Protein AF-0000000077002299 (afdb_homodimer)

pLDDT: mean 91.31, std 13.56, range [21.38, 98.81]

Structure (mmCIF, N/CA/C/O backbone):
data_AF-0000000077002299-model_v1
#
loop_
_entity.id
_entity.type
_entity.pdbx_description
1 polymer 'Thiamine-phosphate pyrophosphorylase ThiE'
#
loop_
_atom_site.group_PDB
_atom_site.id
_atom_site.type_symbol
_atom_site.label_atom_id
_atom_site.label_alt_id
_atom_site.label_comp_id
_atom_site.label_asym_id
_atom_site.label_entity_id
_atom_site.label_seq_id
_atom_site.pdbx_PDB_ins_code
_atom_site.Cartn_x
_atom_site.Cartn_y
_atom_site.Cartn_z
_atom_site.occupancy
_atom_site.B_iso_or_equiv
_atom_site.auth_seq_id
_atom_site.auth_comp_id
_atom_site.auth_asym_id
_atom_site.auth_atom_id
_atom_site.pdbx_PDB_model_num
ATOM 1 N N . MET A 1 1 ? -10.602 -29.344 22.516 1 21.38 1 MET A N 1
ATOM 2 C CA . MET A 1 1 ? -9.359 -29.719 21.844 1 21.38 1 MET A CA 1
ATOM 3 C C . MET A 1 1 ? -9.469 -29.469 20.344 1 21.38 1 MET A C 1
ATOM 5 O O . MET A 1 1 ? -10.125 -30.234 19.625 1 21.38 1 MET A O 1
ATOM 9 N N . VAL A 1 2 ? -9.711 -28.328 19.906 1 26.27 2 VAL A N 1
ATOM 10 C CA . VAL A 1 2 ? -10.039 -27.969 18.531 1 26.27 2 VAL A CA 1
ATOM 11 C C . VAL A 1 2 ? -8.984 -28.516 17.578 1 26.27 2 VAL A C 1
ATOM 13 O O . VAL A 1 2 ? -7.824 -28.094 17.625 1 26.27 2 VAL A O 1
ATOM 16 N N . HIS A 1 3 ? -9.031 -29.719 17.312 1 27.83 3 HIS A N 1
ATOM 17 C CA . HIS A 1 3 ? -8.109 -30.391 16.406 1 27.83 3 HIS A CA 1
ATOM 18 C C . HIS A 1 3 ? -8 -29.641 15.078 1 27.83 3 HIS A C 1
ATOM 20 O O . HIS A 1 3 ? -8.938 -29.656 14.266 1 27.83 3 HIS A O 1
ATOM 26 N N . GLN A 1 4 ? -7.578 -28.422 15.148 1 30.92 4 GLN A N 1
ATOM 27 C CA . GLN A 1 4 ? -7.203 -27.875 13.852 1 30.92 4 GLN A CA 1
ATOM 28 C C . GLN A 1 4 ? -6.461 -28.906 13.008 1 30.92 4 GLN A C 1
ATOM 30 O O . GLN A 1 4 ? -5.391 -29.391 13.398 1 30.92 4 GLN A O 1
ATOM 35 N N . LYS A 1 5 ? -7.109 -29.844 12.461 1 34.44 5 LYS A N 1
ATOM 36 C CA . LYS A 1 5 ? -6.598 -30.828 11.516 1 34.44 5 LYS A CA 1
ATOM 37 C C . LYS A 1 5 ? -5.434 -30.281 10.703 1 34.44 5 LYS A C 1
ATOM 39 O O . LYS A 1 5 ? -5.535 -29.188 10.141 1 34.44 5 LYS A O 1
ATOM 44 N N . ASN A 1 6 ? -4.246 -30.469 11.008 1 34.12 6 ASN A N 1
ATOM 45 C CA . ASN A 1 6 ? -3.004 -30.297 10.266 1 34.12 6 ASN A CA 1
ATOM 46 C C . ASN A 1 6 ? -3.201 -30.562 8.773 1 34.12 6 ASN A C 1
ATOM 48 O O . ASN A 1 6 ? -3.543 -31.672 8.375 1 34.12 6 ASN A O 1
ATOM 52 N N . LYS A 1 7 ? -3.916 -29.781 8.039 1 39.34 7 LYS A N 1
ATOM 53 C CA . LYS A 1 7 ? -3.926 -30.078 6.605 1 39.34 7 LYS A CA 1
ATOM 54 C C . LYS A 1 7 ? -2.596 -30.672 6.156 1 39.34 7 LYS A C 1
ATOM 56 O O . LYS A 1 7 ? -1.53 -30.141 6.477 1 39.34 7 LYS A O 1
ATOM 61 N N . PRO A 1 8 ? -2.521 -31.906 5.77 1 38.09 8 PRO A N 1
ATOM 62 C CA . PRO A 1 8 ? -1.254 -32.469 5.301 1 38.09 8 PRO A CA 1
ATOM 63 C C . PRO A 1 8 ? -0.431 -31.484 4.48 1 38.09 8 PRO A C 1
ATOM 65 O O . PRO A 1 8 ? -0.993 -30.672 3.746 1 38.09 8 PRO A O 1
ATOM 68 N N . ILE A 1 9 ? 0.716 -31.078 4.949 1 47.25 9 ILE A N 1
ATOM 69 C CA . ILE A 1 9 ? 1.652 -30.281 4.152 1 47.25 9 ILE A CA 1
ATOM 70 C C . ILE A 1 9 ? 1.675 -30.812 2.717 1 47.25 9 ILE A C 1
ATOM 72 O O . ILE A 1 9 ? 2.027 -31.969 2.475 1 47.25 9 ILE A O 1
ATOM 76 N N . GLU A 1 10 ? 0.698 -30.578 1.934 1 56.66 10 GLU A N 1
ATOM 77 C CA . GLU A 1 10 ? 0.755 -31 0.537 1 56.66 10 GLU A CA 1
ATOM 78 C C . GLU A 1 10 ? 2.176 -30.891 -0.011 1 56.66 10 GLU A C 1
ATOM 80 O O . GLU A 1 10 ? 2.795 -29.828 0.041 1 56.66 10 GLU A O 1
ATOM 85 N N . HIS A 1 11 ? 3.004 -31.969 0.065 1 70.94 11 HIS A N 1
ATOM 86 C CA . HIS A 1 11 ? 4.355 -32.125 -0.464 1 70.94 11 HIS A CA 1
ATOM 87 C C . HIS A 1 11 ? 4.352 -32.094 -1.989 1 70.94 11 HIS A C 1
ATOM 89 O O . HIS A 1 11 ? 3.609 -32.875 -2.619 1 70.94 11 HIS A O 1
ATOM 95 N N . TYR A 1 12 ? 4.82 -31.062 -2.549 1 82.25 12 TYR A N 1
ATOM 96 C CA . TYR A 1 12 ? 4.965 -30.953 -3.996 1 82.25 12 TYR A CA 1
ATOM 97 C C . TYR A 1 12 ? 6.23 -31.672 -4.469 1 82.25 12 TYR A C 1
ATOM 99 O O . TYR A 1 12 ? 7.305 -31.484 -3.896 1 82.25 12 TYR A O 1
ATOM 107 N N . SER A 1 13 ? 6.129 -32.562 -5.402 1 90.69 13 SER A N 1
ATOM 108 C CA . SER A 1 13 ? 7.273 -33.344 -5.895 1 90.69 13 SER A CA 1
ATOM 109 C C . SER A 1 13 ? 8.219 -32.438 -6.695 1 90.69 13 SER A C 1
ATOM 111 O O . SER A 1 13 ? 9.438 -32.656 -6.695 1 90.69 13 SER A O 1
ATOM 113 N N . PHE A 1 14 ? 7.652 -31.516 -7.398 1 95.81 14 PHE A N 1
ATOM 114 C CA . PHE A 1 14 ? 8.406 -30.531 -8.164 1 95.81 14 PHE A CA 1
ATOM 115 C C . PHE A 1 14 ? 7.711 -29.172 -8.133 1 95.81 14 PHE A C 1
ATOM 117 O O . PHE A 1 14 ? 6.543 -29.078 -7.738 1 95.81 14 PHE A O 1
ATOM 124 N N . PRO A 1 15 ? 8.414 -28.109 -8.43 1 97.69 15 PRO A N 1
ATOM 125 C CA . PRO A 1 15 ? 7.793 -26.781 -8.375 1 97.69 15 PRO A CA 1
ATOM 126 C C . PRO A 1 15 ? 6.586 -26.656 -9.297 1 97.69 15 PRO A C 1
ATOM 128 O O . PRO A 1 15 ? 6.598 -27.188 -10.406 1 97.69 15 PRO A O 1
ATOM 131 N N . GLN A 1 16 ? 5.516 -26.062 -8.766 1 98.12 16 GLN A N 1
ATOM 132 C CA . GLN A 1 16 ? 4.293 -25.828 -9.531 1 98.12 16 GLN A CA 1
ATOM 133 C C . GLN A 1 16 ? 4.273 -24.406 -10.109 1 98.12 16 GLN A C 1
ATOM 135 O O . GLN A 1 16 ? 4.941 -23.516 -9.594 1 98.12 16 GLN A O 1
ATOM 140 N N . LEU A 1 17 ? 3.496 -24.266 -11.156 1 98.56 17 LEU A N 1
ATOM 141 C CA . LEU A 1 17 ? 3.467 -22.969 -11.844 1 98.56 17 LEU A CA 1
ATOM 142 C C . LEU A 1 17 ? 2.26 -22.156 -11.406 1 98.56 17 LEU A C 1
ATOM 144 O O . LEU A 1 17 ? 1.169 -22.703 -11.211 1 98.56 17 LEU A O 1
ATOM 148 N N . VAL A 1 18 ? 2.482 -20.875 -11.234 1 98.75 18 VAL A N 1
ATOM 149 C CA . VAL A 1 18 ? 1.454 -19.875 -10.992 1 98.75 18 VAL A CA 1
ATOM 150 C C . VAL A 1 18 ? 1.426 -18.875 -12.148 1 98.75 18 VAL A C 1
ATOM 152 O O . VAL A 1 18 ? 2.473 -18.375 -12.57 1 98.75 18 VAL A O 1
ATOM 155 N N . LEU A 1 19 ? 0.243 -18.625 -12.633 1 98.69 19 LEU A N 1
ATOM 156 C CA . LEU A 1 19 ? 0.092 -17.594 -13.664 1 98.69 19 LEU A CA 1
ATOM 157 C C . LEU A 1 19 ? -0.399 -16.281 -13.062 1 98.69 19 LEU A C 1
ATOM 159 O O . LEU A 1 19 ? -1.407 -16.266 -12.352 1 98.69 19 LEU A O 1
ATOM 163 N N . THR A 1 20 ? 0.364 -15.219 -13.234 1 98.56 20 THR A N 1
ATOM 164 C CA . THR A 1 20 ? -0.135 -13.898 -12.891 1 98.56 20 THR A CA 1
ATOM 165 C C . THR A 1 20 ? -0.64 -13.172 -14.133 1 98.56 20 THR A C 1
ATOM 167 O O . THR A 1 20 ? -0.116 -13.367 -15.234 1 98.56 20 THR A O 1
ATOM 170 N N . LEU A 1 21 ? -1.747 -12.383 -13.922 1 98 21 LEU A N 1
ATOM 171 C CA . LEU A 1 21 ? -2.377 -11.781 -15.094 1 98 21 LEU A CA 1
ATOM 172 C C . LEU A 1 21 ? -2.955 -10.414 -14.75 1 98 21 LEU A C 1
ATOM 174 O O . LEU A 1 21 ? -3.869 -10.305 -13.93 1 98 21 LEU A O 1
ATOM 178 N N . ASP A 1 22 ? -2.412 -9.438 -15.406 1 97.19 22 ASP A N 1
ATOM 179 C CA . ASP A 1 22 ? -3.016 -8.109 -15.359 1 97.19 22 ASP A CA 1
ATOM 180 C C . ASP A 1 22 ? -4.293 -8.055 -16.203 1 97.19 22 ASP A C 1
ATOM 182 O O . ASP A 1 22 ? -4.254 -8.242 -17.406 1 97.19 22 ASP A O 1
ATOM 186 N N . VAL A 1 23 ? -5.375 -7.656 -15.594 1 96.75 23 VAL A N 1
ATOM 187 C CA . VAL A 1 23 ? -6.66 -7.68 -16.281 1 96.75 23 VAL A CA 1
ATOM 188 C C . VAL A 1 23 ? -6.715 -6.539 -17.297 1 96.75 23 VAL A C 1
ATOM 190 O O . VAL A 1 23 ? -7.613 -6.496 -18.156 1 96.75 23 VAL A O 1
ATOM 193 N N . ARG A 1 24 ? -5.75 -5.688 -17.266 1 95.06 24 ARG A N 1
ATOM 194 C CA . ARG A 1 24 ? -5.672 -4.586 -18.219 1 95.06 24 ARG A CA 1
ATOM 195 C C . ARG A 1 24 ? -5.023 -5.039 -19.531 1 95.06 24 ARG A C 1
ATOM 197 O O . ARG A 1 24 ? -5.098 -4.336 -20.531 1 95.06 24 ARG A O 1
ATOM 204 N N . ARG A 1 25 ? -4.414 -6.211 -19.562 1 94.75 25 ARG A N 1
ATOM 205 C CA . ARG A 1 25 ? -3.768 -6.734 -20.75 1 94.75 25 ARG A CA 1
ATOM 206 C C . ARG A 1 25 ? -4.801 -7.105 -21.812 1 94.75 25 ARG A C 1
ATOM 208 O O . ARG A 1 25 ? -5.824 -7.719 -21.5 1 94.75 25 ARG A O 1
ATOM 215 N N . ILE A 1 26 ? -4.57 -6.633 -22.984 1 92.81 26 ILE A N 1
ATOM 216 C CA . ILE A 1 26 ? -5.41 -7.086 -24.094 1 92.81 26 ILE A CA 1
ATOM 217 C C . ILE A 1 26 ? -4.996 -8.492 -24.5 1 92.81 26 ILE A C 1
ATOM 219 O O . ILE A 1 26 ? -3.893 -8.703 -25.016 1 92.81 26 ILE A O 1
ATOM 223 N N . ILE A 1 27 ? -5.863 -9.445 -24.281 1 92.44 27 ILE A N 1
ATOM 224 C CA . ILE A 1 27 ? -5.562 -10.844 -24.578 1 92.44 27 ILE A CA 1
ATOM 225 C C . ILE A 1 27 ? -6.68 -11.445 -25.438 1 92.44 27 ILE A C 1
ATOM 227 O O . ILE A 1 27 ? -7.859 -11.188 -25.188 1 92.44 27 ILE A O 1
ATOM 231 N N . ASP A 1 28 ? -6.285 -12.172 -26.422 1 92.69 28 ASP A N 1
ATOM 232 C CA . ASP A 1 28 ? -7.254 -12.984 -27.141 1 92.69 28 ASP A CA 1
ATOM 233 C C . ASP A 1 28 ? -7.906 -14.016 -26.234 1 92.69 28 ASP A C 1
ATOM 235 O O . ASP A 1 28 ? -7.227 -14.891 -25.688 1 92.69 28 ASP A O 1
ATOM 239 N N . PRO A 1 29 ? -9.242 -13.922 -26.125 1 91.94 29 PRO A N 1
ATOM 240 C CA . PRO A 1 29 ? -9.922 -14.844 -25.219 1 91.94 29 PRO A CA 1
ATOM 241 C C . PRO A 1 29 ? -9.695 -16.312 -25.594 1 91.94 29 PRO A C 1
ATOM 243 O O . PRO A 1 29 ? -9.641 -17.172 -24.703 1 91.94 29 PRO A O 1
ATOM 246 N N . VAL A 1 30 ? -9.586 -16.578 -26.797 1 94.31 30 VAL A N 1
ATOM 247 C CA . VAL A 1 30 ? -9.336 -17.938 -27.266 1 94.31 30 VAL A CA 1
ATOM 248 C C . VAL A 1 30 ? -7.961 -18.406 -26.781 1 94.31 30 VAL A C 1
ATOM 250 O O . VAL A 1 30 ? -7.809 -19.531 -26.312 1 94.31 30 VAL A O 1
ATOM 253 N N . PHE A 1 31 ? -7.035 -17.531 -26.875 1 96.25 31 PHE A N 1
ATOM 254 C CA . PHE A 1 31 ? -5.684 -17.828 -26.422 1 96.25 31 PHE A CA 1
ATOM 255 C C . PHE A 1 31 ? -5.672 -18.156 -24.922 1 96.25 31 PHE A C 1
ATOM 257 O O . PHE A 1 31 ? -5.098 -19.156 -24.516 1 96.25 31 PHE A O 1
ATOM 264 N N . LEU A 1 32 ? -6.281 -17.375 -24.141 1 96.06 32 LEU A N 1
ATOM 265 C CA . LEU A 1 32 ? -6.289 -17.578 -22.688 1 96.06 32 LEU A CA 1
ATOM 266 C C . LEU A 1 32 ? -6.98 -18.891 -22.344 1 96.06 32 LEU A C 1
ATOM 268 O O . LEU A 1 32 ? -6.504 -19.641 -21.484 1 96.06 32 LEU A O 1
ATOM 272 N N . ARG A 1 33 ? -8.086 -19.141 -23.016 1 96 33 ARG A N 1
ATOM 273 C CA . ARG A 1 33 ? -8.805 -20.391 -22.781 1 96 33 ARG A CA 1
ATOM 274 C C . ARG A 1 33 ? -7.914 -21.609 -23.078 1 96 33 ARG A C 1
ATOM 276 O O . ARG A 1 33 ? -7.863 -22.547 -22.297 1 96 33 ARG A O 1
ATOM 283 N N . GLN A 1 34 ? -7.262 -21.578 -24.188 1 97.38 34 GLN A N 1
ATOM 284 C CA . GLN A 1 34 ? -6.363 -22.656 -24.562 1 97.38 34 GLN A CA 1
ATOM 285 C C . GLN A 1 34 ? -5.234 -22.828 -23.547 1 97.38 34 GLN A C 1
ATOM 287 O O . GLN A 1 34 ? -4.859 -23.938 -23.188 1 97.38 34 GLN A O 1
ATOM 292 N N . LEU A 1 35 ? -4.742 -21.719 -23.125 1 98.12 35 LEU A N 1
ATOM 293 C CA . LEU A 1 35 ? -3.67 -21.719 -22.141 1 98.12 35 LEU A CA 1
ATOM 294 C C . LEU A 1 35 ? -4.121 -22.406 -20.844 1 98.12 35 LEU A C 1
ATOM 296 O O . LEU A 1 35 ? -3.418 -23.266 -20.312 1 98.12 35 LEU A O 1
ATOM 300 N N . LEU A 1 36 ? -5.293 -22.125 -20.391 1 98 36 LEU A N 1
ATOM 301 C CA . LEU A 1 36 ? -5.832 -22.672 -19.156 1 98 36 LEU A CA 1
ATOM 302 C C . LEU A 1 36 ? -6.172 -24.141 -19.312 1 98 36 LEU A C 1
ATOM 304 O O . LEU A 1 36 ? -6.055 -24.922 -18.359 1 98 36 LEU A O 1
ATOM 308 N N . GLN A 1 37 ? -6.5 -24.5 -20.5 1 97.75 37 GLN A N 1
ATOM 309 C CA . GLN A 1 37 ? -6.875 -25.891 -20.781 1 97.75 37 GLN A CA 1
ATOM 310 C C . GLN A 1 37 ? -5.664 -26.812 -20.719 1 97.75 37 GLN A C 1
ATOM 312 O O . GLN A 1 37 ? -5.812 -28.031 -20.641 1 97.75 37 GLN A O 1
ATOM 317 N N . THR A 1 38 ? -4.512 -26.234 -20.766 1 98 38 THR A N 1
ATOM 318 C CA . THR A 1 38 ? -3.318 -27.062 -20.609 1 98 38 THR A CA 1
ATOM 319 C C . THR A 1 38 ? -3.236 -27.625 -19.188 1 98 38 THR A C 1
ATOM 321 O O . THR A 1 38 ? -2.459 -28.547 -18.922 1 98 38 THR A O 1
ATOM 324 N N . LYS A 1 39 ? -3.932 -27.047 -18.25 1 97.75 39 LYS A N 1
ATOM 325 C CA . LYS A 1 39 ? -3.969 -27.438 -16.844 1 97.75 39 LYS A CA 1
ATOM 326 C C . LYS A 1 39 ? -2.572 -27.422 -16.234 1 97.75 39 LYS A C 1
ATOM 328 O O . LYS A 1 39 ? -2.209 -28.312 -15.469 1 97.75 39 LYS A O 1
ATOM 333 N N . SER A 1 40 ? -1.853 -26.359 -16.625 1 98.06 40 SER A N 1
ATOM 334 C CA . SER A 1 40 ? -0.445 -26.281 -16.25 1 98.06 40 SER A CA 1
ATOM 335 C C . SER A 1 40 ? -0.253 -25.469 -14.984 1 98.06 40 SER A C 1
ATOM 337 O O . SER A 1 40 ? 0.835 -25.453 -14.398 1 98.06 40 SER A O 1
ATOM 339 N N . PHE A 1 41 ? -1.289 -24.844 -14.477 1 98.5 41 PHE A N 1
ATOM 340 C CA . PHE A 1 41 ? -1.125 -23.875 -13.398 1 98.5 41 PHE A CA 1
ATOM 341 C C . PHE A 1 41 ? -1.87 -24.328 -12.148 1 98.5 41 PHE A C 1
ATOM 343 O O . PHE A 1 41 ? -3.045 -24.688 -12.219 1 98.5 41 PHE A O 1
ATOM 350 N N . ALA A 1 42 ? -1.183 -24.25 -11.039 1 98.06 42 ALA A N 1
ATOM 351 C CA . ALA A 1 42 ? -1.814 -24.516 -9.75 1 98.06 42 ALA A CA 1
ATOM 352 C C . ALA A 1 42 ? -2.766 -23.391 -9.359 1 98.06 42 ALA A C 1
ATOM 354 O O . ALA A 1 42 ? -3.771 -23.625 -8.688 1 98.06 42 ALA A O 1
ATOM 355 N N . CYS A 1 43 ? -2.396 -22.172 -9.852 1 98.06 43 CYS A N 1
ATOM 356 C CA . CYS A 1 43 ? -3.121 -20.969 -9.453 1 98.06 43 CYS A CA 1
ATOM 357 C C . CYS A 1 43 ? -2.955 -19.875 -10.492 1 98.06 43 CYS A C 1
ATOM 359 O O . CYS A 1 43 ? -1.952 -19.828 -11.203 1 98.06 43 CYS A O 1
ATOM 361 N N . VAL A 1 44 ? -4.059 -19.062 -10.555 1 98.81 44 VAL A N 1
ATOM 362 C CA . VAL A 1 44 ? -4.008 -17.828 -11.328 1 98.81 44 VAL A CA 1
ATOM 363 C C . VAL A 1 44 ? -4.277 -16.625 -10.414 1 98.81 44 VAL A C 1
ATOM 365 O O . VAL A 1 44 ? -5.293 -16.578 -9.719 1 98.81 44 VAL A O 1
ATOM 368 N N . ILE A 1 45 ? -3.348 -15.703 -10.367 1 98.81 45 ILE A N 1
ATOM 369 C CA . ILE A 1 45 ? -3.533 -14.461 -9.625 1 98.81 45 ILE A CA 1
ATOM 370 C C . ILE A 1 45 ? -3.912 -13.336 -10.578 1 98.81 45 ILE A C 1
ATOM 372 O O . ILE A 1 45 ? -3.109 -12.938 -11.43 1 98.81 45 ILE A O 1
ATOM 376 N N . LEU A 1 46 ? -5.168 -12.836 -10.422 1 98.56 46 LEU A N 1
ATOM 377 C CA . LEU A 1 46 ? -5.637 -11.703 -11.219 1 98.56 46 LEU A CA 1
ATOM 378 C C . LEU A 1 46 ? -5.414 -10.391 -10.477 1 98.56 46 LEU A C 1
ATOM 380 O O . LEU A 1 46 ? -5.684 -10.297 -9.273 1 98.56 46 LEU A O 1
ATOM 384 N N . TYR A 1 47 ? -4.891 -9.438 -11.234 1 97.38 47 TYR A N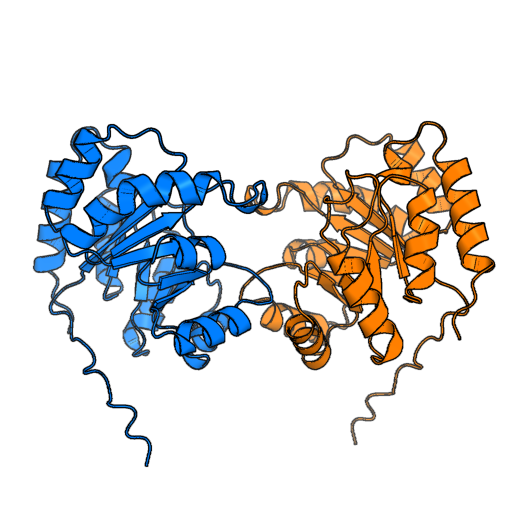 1
ATOM 385 C CA . TYR A 1 47 ? -4.672 -8.133 -10.609 1 97.38 47 TYR A CA 1
ATOM 386 C C . TYR A 1 47 ? -4.941 -7.008 -11.602 1 97.38 47 TYR A C 1
ATOM 388 O O . TYR A 1 47 ? -5.09 -7.25 -12.805 1 97.38 47 TYR A O 1
ATOM 396 N N . ASP A 1 48 ? -5.172 -5.824 -11.062 1 96.12 48 ASP A N 1
ATOM 397 C CA . ASP A 1 48 ? -5.332 -4.59 -11.828 1 96.12 48 ASP A CA 1
ATOM 398 C C . ASP A 1 48 ? -4.191 -3.619 -11.555 1 96.12 48 ASP A C 1
ATOM 400 O O . ASP A 1 48 ? -4.109 -3.039 -10.469 1 96.12 48 ASP A O 1
ATOM 404 N N . SER A 1 49 ? -3.334 -3.439 -12.531 1 90.31 49 SER A N 1
ATOM 405 C CA . SER A 1 49 ? -2.188 -2.551 -12.375 1 90.31 49 SER A CA 1
ATOM 406 C C . SER A 1 49 ? -2.631 -1.129 -12.055 1 90.31 49 SER A C 1
ATOM 408 O O . SER A 1 49 ? -1.825 -0.308 -11.609 1 90.31 49 SER A O 1
ATOM 410 N N . PHE A 1 50 ? -3.965 -0.838 -12.18 1 84 50 PHE A N 1
ATOM 411 C CA . PHE A 1 50 ? -4.508 0.484 -11.891 1 84 50 PHE A CA 1
ATOM 412 C C . PHE A 1 50 ? -5.438 0.436 -10.688 1 84 50 PHE A C 1
ATOM 414 O O . PHE A 1 50 ? -6.34 1.267 -10.555 1 84 50 PHE A O 1
ATOM 421 N N . VAL A 1 51 ? -5.172 -0.491 -9.875 1 80 51 VAL A N 1
ATOM 422 C CA . VAL A 1 51 ? -6.078 -0.771 -8.766 1 80 51 VAL A CA 1
ATOM 423 C C . VAL A 1 51 ? -6.188 0.459 -7.871 1 80 51 VAL A C 1
ATOM 425 O O . VAL A 1 51 ? -7.25 0.725 -7.301 1 80 51 VAL A O 1
ATOM 428 N N . ASN A 1 52 ? -5.145 1.222 -7.645 1 70.94 52 ASN A N 1
ATOM 429 C CA . ASN A 1 52 ? -5.148 2.371 -6.742 1 70.94 52 ASN A CA 1
ATOM 430 C C . ASN A 1 52 ? -5.887 3.557 -7.355 1 70.94 52 ASN A C 1
ATOM 432 O O . ASN A 1 52 ? -6.172 4.539 -6.664 1 70.94 52 ASN A O 1
ATOM 436 N N . GLN A 1 53 ? -6.207 3.488 -8.562 1 65.19 53 GLN A N 1
ATOM 437 C CA . GLN A 1 53 ? -6.836 4.605 -9.258 1 65.19 53 GLN A CA 1
ATOM 438 C C . GLN A 1 53 ? -8.312 4.324 -9.531 1 65.19 53 GLN A C 1
ATOM 440 O O . GLN A 1 53 ? -9.016 5.16 -10.102 1 65.19 53 GLN A O 1
ATOM 445 N N . GLY A 1 54 ? -8.758 3.094 -9.141 1 66.44 54 GLY A N 1
ATOM 446 C CA . GLY A 1 54 ? -10.117 2.744 -9.508 1 66.44 54 GLY A CA 1
ATOM 447 C C . GLY A 1 54 ? -10.938 2.217 -8.344 1 66.44 54 GLY A C 1
ATOM 448 O O . GLY A 1 54 ? -10.5 2.271 -7.195 1 66.44 54 GLY A O 1
ATOM 449 N N . ASP A 1 55 ? -12.203 1.905 -8.719 1 76.19 55 ASP A N 1
ATOM 450 C CA . ASP A 1 55 ? -13.141 1.432 -7.711 1 76.19 55 ASP A CA 1
ATOM 451 C C . ASP A 1 55 ? -13.25 -0.091 -7.734 1 76.19 55 ASP A C 1
ATOM 453 O O . ASP A 1 55 ? -14.156 -0.663 -7.121 1 76.19 55 ASP A O 1
ATOM 457 N N . GLY A 1 56 ? -12.391 -0.693 -8.523 1 89.25 56 GLY A N 1
ATOM 458 C CA . GLY A 1 56 ? -12.375 -2.146 -8.547 1 89.25 56 GLY A CA 1
ATOM 459 C C . GLY A 1 56 ? -13.32 -2.738 -9.578 1 89.25 56 GLY A C 1
ATOM 460 O O . GLY A 1 56 ? -13.305 -3.945 -9.82 1 89.25 56 GLY A O 1
ATOM 461 N N . ALA A 1 57 ? -14.125 -1.914 -10.211 1 91.81 57 ALA A N 1
ATOM 462 C CA . ALA A 1 57 ? -15.125 -2.404 -11.148 1 91.81 57 ALA A CA 1
ATOM 463 C C . ALA A 1 57 ? -14.469 -3.107 -12.336 1 91.81 57 ALA A C 1
ATOM 465 O O . ALA A 1 57 ? -14.938 -4.156 -12.781 1 91.81 57 ALA A O 1
ATOM 466 N N . PHE A 1 58 ? -13.469 -2.541 -12.82 1 94.75 58 PHE A N 1
ATOM 467 C CA . PHE A 1 58 ? -12.789 -3.139 -13.961 1 94.75 58 PHE A CA 1
ATOM 468 C C . PHE A 1 58 ? -12.242 -4.516 -13.609 1 94.75 58 PHE A C 1
ATOM 470 O O . PHE A 1 58 ? -12.406 -5.473 -14.367 1 94.75 58 PHE A O 1
ATOM 477 N N . LEU A 1 59 ? -11.617 -4.617 -12.477 1 96.44 59 LEU A N 1
ATOM 478 C CA . LEU A 1 59 ? -11.109 -5.895 -11.992 1 96.44 59 LEU A CA 1
ATOM 479 C C . LEU A 1 59 ? -12.242 -6.906 -11.844 1 96.44 59 LEU A C 1
ATOM 481 O O . LEU A 1 59 ? -12.125 -8.047 -12.297 1 96.44 59 LEU A O 1
ATOM 485 N N . GLN A 1 60 ? -13.289 -6.457 -11.25 1 96.75 60 GLN A N 1
ATOM 486 C CA . GLN A 1 60 ? -14.414 -7.352 -11.008 1 96.75 60 GLN A CA 1
ATOM 487 C C . GLN A 1 60 ? -14.984 -7.879 -12.328 1 96.75 60 GLN A C 1
ATOM 489 O O . GLN A 1 60 ? -15.18 -9.086 -12.484 1 96.75 60 GLN A O 1
ATOM 494 N N . ASN A 1 61 ? -15.242 -7.004 -13.258 1 95.81 61 ASN A N 1
ATOM 495 C CA . ASN A 1 61 ? -15.828 -7.391 -14.539 1 95.81 61 ASN A CA 1
ATOM 496 C C . ASN A 1 61 ? -14.914 -8.344 -15.305 1 95.81 61 ASN A C 1
ATOM 498 O O . ASN A 1 61 ? -15.367 -9.352 -15.844 1 95.81 61 ASN A O 1
ATOM 502 N N . SER A 1 62 ? -13.695 -8.055 -15.32 1 95.62 62 SER A N 1
ATOM 503 C CA . SER A 1 62 ? -12.727 -8.898 -16.016 1 95.62 62 SER A CA 1
ATOM 504 C C . SER A 1 62 ? -12.594 -10.266 -15.352 1 95.62 62 SER A C 1
ATOM 506 O O . SER A 1 62 ? -12.609 -11.297 -16.016 1 95.62 62 SER A O 1
ATOM 508 N N . ALA A 1 63 ? -12.484 -10.227 -14.047 1 96.5 63 ALA A N 1
ATOM 509 C CA . ALA A 1 63 ? -12.32 -11.461 -13.281 1 96.5 63 ALA A CA 1
ATOM 510 C C . ALA A 1 63 ? -13.523 -12.383 -13.469 1 96.5 63 ALA A C 1
ATOM 512 O O . ALA A 1 63 ? -13.375 -13.602 -13.523 1 96.5 63 ALA A O 1
ATOM 513 N N . GLN A 1 64 ? -14.641 -11.766 -13.555 1 95.62 64 GLN A N 1
ATOM 514 C CA . GLN A 1 64 ? -15.859 -12.547 -13.75 1 95.62 64 GLN A CA 1
ATOM 515 C C . GLN A 1 64 ? -15.805 -13.328 -15.055 1 95.62 64 GLN A C 1
ATOM 517 O O . GLN A 1 64 ? -16.25 -14.484 -15.117 1 95.62 64 GLN A O 1
ATOM 522 N N . ILE A 1 65 ? -15.258 -12.758 -16 1 93.81 65 ILE A N 1
ATOM 523 C CA . ILE A 1 65 ? -15.148 -13.375 -17.328 1 93.81 65 ILE A CA 1
ATOM 524 C C . ILE A 1 65 ? -14.227 -14.594 -17.25 1 93.81 65 ILE A C 1
ATOM 526 O O . ILE A 1 65 ? -14.492 -15.617 -17.875 1 93.81 65 ILE A O 1
ATOM 530 N N . TYR A 1 66 ? -13.219 -14.555 -16.406 1 95.12 66 TYR A N 1
ATOM 531 C CA . TYR A 1 66 ? -12.172 -15.57 -16.406 1 95.12 66 TYR A CA 1
ATOM 532 C C . TYR A 1 66 ? -12.445 -16.625 -15.352 1 95.12 66 TYR A C 1
ATOM 534 O O . TYR A 1 66 ? -11.852 -17.719 -15.383 1 95.12 66 TYR A O 1
ATOM 542 N N . ALA A 1 67 ? -13.289 -16.328 -14.438 1 96.56 67 ALA A N 1
ATOM 543 C CA . ALA A 1 67 ? -13.414 -17.109 -13.203 1 96.56 67 ALA A CA 1
ATOM 544 C C . ALA A 1 67 ? -13.75 -18.562 -13.5 1 96.56 67 ALA A C 1
ATOM 546 O O . ALA A 1 67 ? -13.039 -19.469 -13.07 1 96.56 67 ALA A O 1
ATOM 547 N N . ASP A 1 68 ? -14.758 -18.781 -14.297 1 95.44 68 ASP A N 1
ATOM 548 C CA . ASP A 1 68 ? -15.203 -20.141 -14.594 1 95.44 68 ASP A CA 1
ATOM 549 C C . ASP A 1 68 ? -14.117 -20.938 -15.328 1 95.44 68 ASP A C 1
ATOM 551 O O . ASP A 1 68 ? -13.859 -22.094 -15.008 1 95.44 68 ASP A O 1
ATOM 555 N N . ASP A 1 69 ? -13.508 -20.297 -16.266 1 96.38 69 ASP A N 1
ATOM 556 C CA . ASP A 1 69 ? -12.461 -20.953 -17.031 1 96.38 69 ASP A CA 1
ATOM 557 C C . ASP A 1 69 ? -11.289 -21.359 -16.141 1 96.38 69 ASP A C 1
ATOM 559 O O . ASP A 1 69 ? -10.734 -22.453 -16.281 1 96.38 69 ASP A O 1
ATOM 563 N N . ILE A 1 70 ? -10.945 -20.531 -15.227 1 97.75 70 ILE A N 1
ATOM 564 C CA . ILE A 1 70 ? -9.82 -20.781 -14.336 1 97.75 70 ILE A CA 1
ATOM 565 C C . ILE A 1 70 ? -10.141 -21.938 -13.406 1 97.75 70 ILE A C 1
ATOM 567 O O . ILE A 1 70 ? -9.406 -22.938 -13.359 1 97.75 70 ILE A O 1
ATOM 571 N N . GLN A 1 71 ? -11.25 -21.891 -12.789 1 97.25 71 GLN A N 1
ATOM 572 C CA . GLN A 1 71 ? -11.594 -22.859 -11.758 1 97.25 71 GLN A CA 1
ATOM 573 C C . GLN A 1 71 ? -11.992 -24.188 -12.367 1 97.25 71 GLN A C 1
ATOM 575 O O . GLN A 1 71 ? -11.688 -25.25 -11.812 1 97.25 71 GLN A O 1
ATOM 580 N N . GLN A 1 72 ? -12.57 -24.188 -13.508 1 96.69 72 GLN A N 1
ATOM 581 C CA . GLN A 1 72 ? -12.977 -25.422 -14.172 1 96.69 72 GLN A CA 1
ATOM 582 C C . GLN A 1 72 ? -11.766 -26.172 -14.703 1 96.69 72 GLN A C 1
ATOM 584 O O . GLN A 1 72 ? -11.836 -27.391 -14.922 1 96.69 72 GLN A O 1
ATOM 589 N N . ASN A 1 73 ? -10.742 -25.516 -14.914 1 97.44 73 ASN A N 1
ATOM 590 C CA . ASN A 1 73 ? -9.539 -26.172 -15.398 1 97.44 73 ASN A CA 1
ATOM 591 C C . ASN A 1 73 ? -8.586 -26.516 -14.258 1 97.44 73 ASN A C 1
ATOM 593 O O . ASN A 1 73 ? -7.41 -26.812 -14.492 1 97.44 73 ASN A O 1
ATOM 597 N N . GLY A 1 74 ? -9.016 -26.344 -13.055 1 97.12 74 GLY A N 1
ATOM 598 C CA . GLY A 1 74 ? -8.32 -26.891 -11.906 1 97.12 74 GLY A CA 1
ATOM 599 C C . GLY A 1 74 ? -7.398 -25.906 -11.227 1 97.12 74 GLY A C 1
ATOM 600 O O . GLY A 1 74 ? -6.723 -26.25 -10.258 1 97.12 74 GLY A O 1
ATOM 601 N N . ALA A 1 75 ? -7.348 -24.734 -11.633 1 98.31 75 ALA A N 1
ATOM 602 C CA . ALA A 1 75 ? -6.496 -23.734 -11.008 1 98.31 75 ALA A CA 1
ATOM 603 C C . ALA A 1 75 ? -7.258 -22.953 -9.945 1 98.31 75 ALA A C 1
ATOM 605 O O . ALA A 1 75 ? -8.438 -22.625 -10.125 1 98.31 75 ALA A O 1
ATOM 606 N N . ALA A 1 76 ? -6.598 -22.688 -8.812 1 98.5 76 ALA A N 1
ATOM 607 C CA . ALA A 1 76 ? -7.18 -21.766 -7.836 1 98.5 76 ALA A CA 1
ATOM 608 C C . ALA A 1 76 ? -7.242 -20.359 -8.391 1 98.5 76 ALA A C 1
ATOM 610 O O . ALA A 1 76 ? -6.301 -19.891 -9.039 1 98.5 76 ALA A O 1
ATOM 611 N N . LEU A 1 77 ? -8.359 -19.688 -8.133 1 98.69 77 LEU A N 1
ATOM 612 C CA . LEU A 1 77 ? -8.531 -18.297 -8.516 1 98.69 77 LEU A CA 1
ATOM 613 C C . LEU A 1 77 ? -8.203 -17.359 -7.344 1 98.69 77 LEU A C 1
ATOM 615 O O . LEU A 1 77 ? -8.891 -17.391 -6.316 1 98.69 77 LEU A O 1
ATOM 619 N N . ILE A 1 78 ? -7.191 -16.516 -7.484 1 98.75 78 ILE A N 1
ATOM 620 C CA . ILE A 1 78 ? -6.754 -15.562 -6.465 1 98.75 78 ILE A CA 1
ATOM 621 C C . ILE A 1 78 ? -6.914 -14.133 -6.98 1 98.75 78 ILE A C 1
ATOM 623 O O . ILE A 1 78 ? -6.512 -13.828 -8.102 1 98.75 78 ILE A O 1
ATOM 627 N N . ILE A 1 79 ? -7.523 -13.25 -6.141 1 98.19 79 ILE A N 1
ATOM 628 C CA . ILE A 1 79 ? -7.723 -11.852 -6.508 1 98.19 79 ILE A CA 1
ATOM 629 C C . ILE A 1 79 ? -6.781 -10.969 -5.691 1 98.19 79 ILE A C 1
ATOM 631 O O . ILE A 1 79 ? -6.707 -11.094 -4.469 1 98.19 79 ILE A O 1
ATOM 635 N N . ALA A 1 80 ? -6.125 -10.117 -6.402 1 97.31 80 ALA A N 1
ATOM 636 C CA . ALA A 1 80 ? -5.152 -9.266 -5.719 1 97.31 80 ALA A CA 1
ATOM 637 C C . ALA A 1 80 ? -5.812 -7.992 -5.199 1 97.31 80 ALA A C 1
ATOM 639 O O . ALA A 1 80 ? -6.594 -7.355 -5.91 1 97.31 80 ALA A O 1
ATOM 640 N N . GLU A 1 81 ? -5.648 -7.637 -3.918 1 93.88 81 GLU A N 1
ATOM 641 C CA . GLU A 1 81 ? -5.746 -6.32 -3.293 1 93.88 81 GLU A CA 1
ATOM 642 C C . GLU A 1 81 ? -7.199 -5.926 -3.057 1 93.88 81 GLU A C 1
ATOM 644 O O . GLU A 1 81 ? -7.48 -4.879 -2.471 1 93.88 81 GLU A O 1
ATOM 649 N N . ASP A 1 82 ? -8.203 -6.727 -3.496 1 93.62 82 ASP A N 1
ATOM 650 C CA . ASP A 1 82 ? -9.594 -6.316 -3.369 1 93.62 82 ASP A CA 1
ATOM 651 C C . ASP A 1 82 ? -10.453 -7.449 -2.812 1 93.62 82 ASP A C 1
ATOM 653 O O . ASP A 1 82 ? -10.93 -8.305 -3.566 1 93.62 82 ASP A O 1
ATOM 657 N N . SER A 1 83 ? -10.656 -7.34 -1.545 1 92.25 83 SER A N 1
ATOM 658 C CA . SER A 1 83 ? -11.383 -8.406 -0.867 1 92.25 83 SER A CA 1
ATOM 659 C C . SER A 1 83 ? -12.852 -8.43 -1.296 1 92.25 83 SER A C 1
ATOM 661 O O . SER A 1 83 ? -13.477 -9.484 -1.311 1 92.25 83 SER A O 1
ATOM 663 N N . ARG A 1 84 ? -13.438 -7.273 -1.609 1 91.19 84 ARG A N 1
ATOM 664 C CA . ARG A 1 84 ? -14.82 -7.23 -2.062 1 91.19 84 ARG A CA 1
ATOM 665 C C . ARG A 1 84 ? -14.992 -7.969 -3.385 1 91.19 84 ARG A C 1
ATOM 667 O O . ARG A 1 84 ? -15.922 -8.758 -3.547 1 91.19 84 ARG A O 1
ATOM 674 N N . VAL A 1 85 ? -14.109 -7.711 -4.281 1 96.06 85 VAL A N 1
ATOM 675 C CA . VAL A 1 85 ? -14.141 -8.398 -5.57 1 96.06 85 VAL A CA 1
ATOM 676 C C . VAL A 1 85 ? -13.969 -9.898 -5.363 1 96.06 85 VAL A C 1
ATOM 678 O O . VAL A 1 85 ? -14.695 -10.703 -5.953 1 96.06 85 VAL A O 1
ATOM 681 N N . ALA A 1 86 ? -13 -10.273 -4.5 1 96.25 86 ALA A N 1
ATOM 682 C CA . ALA A 1 86 ? -12.773 -11.688 -4.219 1 96.25 86 ALA A CA 1
ATOM 683 C C . ALA A 1 86 ? -14.055 -12.367 -3.738 1 96.25 86 ALA A C 1
ATOM 685 O O . ALA A 1 86 ? -14.375 -13.484 -4.156 1 96.25 86 ALA A O 1
ATOM 686 N N . GLY A 1 87 ? -14.742 -11.672 -2.898 1 94.56 87 GLY A N 1
ATOM 687 C CA . GLY A 1 87 ? -15.992 -12.203 -2.381 1 94.56 87 GLY A CA 1
ATOM 688 C C . GLY A 1 87 ? -17.078 -12.305 -3.436 1 94.56 87 GLY A C 1
ATOM 689 O O . GLY A 1 87 ? -17.719 -13.344 -3.57 1 94.56 87 GLY A O 1
ATOM 690 N N . ARG A 1 88 ? -17.25 -11.289 -4.199 1 95.12 88 ARG A N 1
ATOM 691 C CA . ARG A 1 88 ? -18.344 -11.188 -5.168 1 95.12 88 ARG A CA 1
ATOM 692 C C . ARG A 1 88 ? -18.203 -12.242 -6.262 1 95.12 88 ARG A C 1
ATOM 694 O O . ARG A 1 88 ? -19.203 -12.797 -6.727 1 95.12 88 ARG A O 1
ATOM 701 N N . ILE A 1 89 ? -17.016 -12.555 -6.602 1 95.81 89 ILE A N 1
ATOM 702 C CA . ILE A 1 89 ? -16.844 -13.469 -7.727 1 95.81 89 ILE A CA 1
ATOM 703 C C . ILE A 1 89 ? -16.547 -14.875 -7.211 1 95.81 89 ILE A C 1
ATOM 705 O O . ILE A 1 89 ? -16.203 -15.766 -7.988 1 95.81 89 ILE A O 1
ATOM 709 N N . LYS A 1 90 ? -16.5 -15.023 -5.922 1 95.94 90 LYS A N 1
ATOM 710 C CA . LYS A 1 90 ? -16.281 -16.312 -5.266 1 95.94 90 LYS A CA 1
ATOM 711 C C . LYS A 1 90 ? -14.906 -16.875 -5.582 1 95.94 90 LYS A C 1
ATOM 713 O O . LYS A 1 90 ? -14.781 -18.031 -5.98 1 95.94 90 LYS A O 1
ATOM 718 N N . ALA A 1 91 ? -13.969 -16.031 -5.465 1 98 91 ALA A N 1
ATOM 719 C CA . ALA A 1 91 ? -12.586 -16.453 -5.637 1 98 91 ALA A CA 1
ATOM 720 C C . ALA A 1 91 ? -12.164 -17.406 -4.527 1 98 91 ALA A C 1
ATOM 722 O O . ALA A 1 91 ? -12.805 -17.469 -3.473 1 98 91 ALA A O 1
ATOM 723 N N . ASP A 1 92 ? -11.086 -18.156 -4.789 1 98.06 92 ASP A N 1
ATOM 724 C CA . ASP A 1 92 ? -10.586 -19.109 -3.809 1 98.06 92 ASP A CA 1
ATOM 725 C C . ASP A 1 92 ? -9.719 -18.422 -2.76 1 98.06 92 ASP A C 1
ATOM 727 O O . ASP A 1 92 ? -9.438 -18.984 -1.703 1 98.06 92 ASP A O 1
ATOM 731 N N . GLY A 1 93 ? -9.312 -17.141 -3.084 1 97.94 93 GLY A N 1
ATOM 732 C CA . GLY A 1 93 ? -8.5 -16.438 -2.111 1 97.94 93 GLY A CA 1
ATOM 733 C C . GLY A 1 93 ? -8.102 -15.039 -2.566 1 97.94 93 GLY A C 1
ATOM 734 O O . GLY A 1 93 ? -8.664 -14.508 -3.525 1 97.94 93 GLY A O 1
ATOM 735 N N . MET A 1 94 ? -7.055 -14.508 -1.752 1 97.38 94 MET A N 1
ATOM 736 C CA . MET A 1 94 ? -6.594 -13.148 -1.999 1 97.38 94 MET A CA 1
ATOM 737 C C . MET A 1 94 ? -5.074 -13.07 -1.951 1 97.38 94 MET A C 1
ATOM 739 O O . MET A 1 94 ? -4.426 -13.891 -1.303 1 97.38 94 MET A O 1
ATOM 743 N N . HIS A 1 95 ? -4.578 -12.125 -2.676 1 98 95 HIS A N 1
ATOM 744 C CA . HIS A 1 95 ? -3.172 -11.742 -2.652 1 98 95 HIS A CA 1
ATOM 745 C C . HIS A 1 95 ? -3.006 -10.281 -2.234 1 98 95 HIS A C 1
ATOM 747 O O . HIS A 1 95 ? -3.605 -9.391 -2.834 1 98 95 HIS A O 1
ATOM 753 N N . LEU A 1 96 ? -2.195 -10.109 -1.226 1 96.19 96 LEU A N 1
ATOM 754 C CA . LEU A 1 96 ? -2.012 -8.758 -0.714 1 96.19 96 LEU A CA 1
ATOM 755 C C . LEU A 1 96 ? -0.559 -8.312 -0.853 1 96.19 96 LEU A C 1
ATOM 757 O O . LEU A 1 96 ? 0.359 -9.086 -0.562 1 96.19 96 LEU A O 1
ATOM 761 N N . GLU A 1 97 ? -0.336 -7.121 -1.296 1 94.44 97 GLU A N 1
ATOM 762 C CA . GLU A 1 97 ? 1.01 -6.566 -1.413 1 94.44 97 GLU A CA 1
ATOM 763 C C . GLU A 1 97 ? 1.148 -5.277 -0.607 1 94.44 97 GLU A C 1
ATOM 765 O O . GLU A 1 97 ? 2.244 -4.727 -0.494 1 94.44 97 GLU A O 1
ATOM 770 N N . SER A 1 98 ? 0.043 -4.781 -0.159 1 87.81 98 SER A N 1
ATOM 771 C CA . SER A 1 98 ? 0.054 -3.5 0.539 1 87.81 98 SER A CA 1
ATOM 772 C C . SER A 1 98 ? -1.165 -3.352 1.443 1 87.81 98 SER A C 1
ATOM 774 O O . SER A 1 98 ? -1.976 -4.273 1.557 1 87.81 98 SER A O 1
ATOM 776 N N . GLY A 1 99 ? -1.2 -2.199 2.152 1 85.81 99 GLY A N 1
ATOM 777 C CA . GLY A 1 99 ? -2.33 -1.863 3.002 1 85.81 99 GLY A CA 1
ATOM 778 C C . GLY A 1 99 ? -2.027 -2.006 4.48 1 85.81 99 GLY A C 1
ATOM 779 O O . GLY A 1 99 ? -1.478 -3.021 4.914 1 85.81 99 GLY A O 1
ATOM 780 N N . LEU A 1 100 ? -2.416 -1.054 5.176 1 86.75 100 LEU A N 1
ATOM 781 C CA . LEU A 1 100 ? -2.205 -1.07 6.617 1 86.75 100 LEU A CA 1
ATOM 782 C C . LEU A 1 100 ? -3.178 -2.027 7.297 1 86.75 100 LEU A C 1
ATOM 784 O O . LEU A 1 100 ? -2.949 -2.447 8.438 1 86.75 100 LEU A O 1
ATOM 788 N N . ASP A 1 101 ? -4.164 -2.432 6.637 1 86.25 101 ASP A N 1
ATOM 789 C CA . ASP A 1 101 ? -5.188 -3.307 7.199 1 86.25 101 ASP A CA 1
ATOM 790 C C . ASP A 1 101 ? -5.016 -4.742 6.711 1 86.25 101 ASP A C 1
ATOM 792 O O . ASP A 1 101 ? -5.938 -5.555 6.812 1 86.25 101 ASP A O 1
ATOM 796 N N . ALA A 1 102 ? -3.895 -5.027 6.227 1 87.38 102 ALA A N 1
ATOM 797 C CA . ALA A 1 102 ? -3.652 -6.336 5.625 1 87.38 102 ALA A CA 1
ATOM 798 C C . ALA A 1 102 ? -3.912 -7.457 6.625 1 87.38 102 ALA A C 1
ATOM 800 O O . ALA A 1 102 ? -4.457 -8.508 6.266 1 87.38 102 ALA A O 1
ATOM 801 N N . PHE A 1 103 ? -3.682 -7.277 7.855 1 84.75 103 PHE A N 1
ATOM 802 C CA . PHE A 1 103 ? -3.836 -8.328 8.859 1 84.75 103 PHE A CA 1
ATOM 803 C C . PHE A 1 103 ? -5.297 -8.492 9.25 1 84.75 103 PHE A C 1
ATOM 805 O O . PHE A 1 103 ? -5.734 -9.594 9.602 1 84.75 103 PHE A O 1
ATOM 812 N N . ASP A 1 104 ? -6.043 -7.422 9.172 1 86.81 104 ASP A N 1
ATOM 813 C CA . ASP A 1 104 ? -7.488 -7.531 9.352 1 86.81 104 ASP A CA 1
ATOM 814 C C . ASP A 1 104 ? -8.125 -8.32 8.203 1 86.81 104 ASP A C 1
ATOM 816 O O . ASP A 1 104 ? -9.008 -9.148 8.422 1 86.81 104 ASP A O 1
ATOM 820 N N . VAL A 1 105 ? -7.652 -8.039 7.102 1 88.25 105 VAL A N 1
ATOM 821 C CA . VAL A 1 105 ? -8.141 -8.75 5.926 1 88.25 105 VAL A CA 1
ATOM 822 C C . VAL A 1 105 ? -7.832 -10.242 6.059 1 88.25 105 VAL A C 1
ATOM 824 O O . VAL A 1 105 ? -8.695 -11.086 5.816 1 88.25 105 VAL A O 1
ATOM 827 N N . LEU A 1 106 ? -6.656 -10.508 6.473 1 91 106 LEU A N 1
ATOM 828 C CA . LEU A 1 106 ? -6.23 -11.891 6.668 1 91 106 LEU A CA 1
ATOM 829 C C . LEU A 1 106 ? -7.16 -12.609 7.641 1 91 106 LEU A C 1
ATOM 831 O O . LEU A 1 106 ? -7.637 -13.711 7.352 1 91 106 LEU A O 1
ATOM 835 N N . GLU A 1 107 ? -7.441 -11.992 8.688 1 90.06 107 GLU A N 1
ATOM 836 C CA . GLU A 1 107 ? -8.297 -12.609 9.695 1 90.06 107 GLU A CA 1
ATOM 837 C C . GLU A 1 107 ? -9.688 -12.898 9.148 1 90.06 107 GLU A C 1
ATOM 839 O O . GLU A 1 107 ? -10.234 -13.984 9.367 1 90.06 107 GLU A O 1
ATOM 844 N N . ASN A 1 108 ? -10.18 -11.992 8.445 1 91 108 ASN A N 1
ATOM 845 C CA . ASN A 1 108 ? -11.508 -12.156 7.871 1 91 108 ASN A CA 1
ATOM 846 C C . ASN A 1 108 ? -11.531 -13.266 6.82 1 91 108 ASN A C 1
ATOM 848 O O . ASN A 1 108 ? -12.477 -14.062 6.777 1 91 108 ASN A O 1
ATOM 852 N N . GLN A 1 109 ? -10.547 -13.328 6.043 1 91.5 109 GLN A N 1
ATOM 853 C CA . GLN A 1 109 ? -10.469 -14.359 5.012 1 91.5 109 GLN A CA 1
ATOM 854 C C . GLN A 1 109 ? -10.312 -15.742 5.633 1 91.5 109 GLN A C 1
ATOM 856 O O . GLN A 1 109 ? -10.891 -16.719 5.145 1 91.5 109 GLN A O 1
ATOM 861 N N . LYS A 1 110 ? -9.586 -15.828 6.621 1 90.44 110 LYS A N 1
ATOM 862 C CA . LYS A 1 110 ? -9.375 -17.109 7.293 1 90.44 110 LYS A CA 1
ATOM 863 C C . LYS A 1 110 ? -10.68 -17.625 7.887 1 90.44 110 LYS A C 1
ATOM 865 O O . LYS A 1 110 ? -10.961 -18.828 7.824 1 90.44 110 LYS A O 1
ATOM 870 N N . LYS A 1 111 ? -11.398 -16.719 8.406 1 91.62 111 LYS A N 1
ATOM 871 C CA . LYS A 1 111 ? -12.711 -17.094 8.922 1 91.62 111 LYS A CA 1
ATOM 872 C C . LYS A 1 111 ? -13.562 -17.75 7.836 1 91.62 111 LYS A C 1
ATOM 874 O O . LYS A 1 111 ? -14.375 -18.625 8.117 1 91.62 111 LYS A O 1
ATOM 879 N N . ASN A 1 112 ? -13.367 -17.422 6.641 1 91.94 112 ASN A N 1
ATOM 880 C CA . ASN A 1 112 ? -14.156 -17.906 5.516 1 91.94 112 ASN A CA 1
ATOM 881 C C . ASN A 1 112 ? -13.43 -19.016 4.766 1 91.94 112 ASN A C 1
ATOM 883 O O . ASN A 1 112 ? -13.797 -19.359 3.637 1 91.94 112 ASN A O 1
ATOM 887 N N . LYS A 1 113 ? -12.305 -19.469 5.227 1 92.44 113 LYS A N 1
ATOM 888 C CA . LYS A 1 113 ? -11.531 -20.594 4.699 1 92.44 113 LYS A CA 1
ATOM 889 C C . LYS A 1 113 ? -10.992 -20.281 3.307 1 92.44 113 LYS A C 1
ATOM 891 O O . LYS A 1 113 ? -11.023 -21.125 2.414 1 92.44 113 LYS A O 1
ATOM 896 N N . LYS A 1 114 ? -10.57 -19.047 3.117 1 96.69 114 LYS A N 1
ATOM 897 C CA . LYS A 1 114 ? -9.984 -18.594 1.86 1 96.69 114 LYS A CA 1
ATOM 898 C C . LYS A 1 114 ? -8.461 -18.562 1.945 1 96.69 114 LYS A C 1
ATOM 900 O O . LYS A 1 114 ? -7.898 -18.344 3.021 1 96.69 114 LYS A O 1
ATOM 905 N N . ILE A 1 115 ? -7.844 -18.797 0.82 1 97.56 115 ILE A N 1
ATOM 906 C CA . ILE A 1 115 ? -6.391 -18.688 0.717 1 97.56 115 ILE A CA 1
ATOM 907 C C . ILE A 1 115 ? -5.973 -17.219 0.816 1 97.56 115 ILE A C 1
ATOM 909 O O . ILE A 1 115 ? -6.574 -16.344 0.18 1 97.56 115 ILE A O 1
ATOM 913 N N . VAL A 1 116 ? -4.941 -16.906 1.616 1 97.69 116 VAL A N 1
ATOM 914 C CA . VAL A 1 116 ? -4.395 -15.562 1.665 1 97.69 116 VAL A CA 1
ATOM 915 C C . VAL A 1 116 ? -2.873 -15.617 1.534 1 97.69 116 VAL A C 1
ATOM 917 O O . VAL A 1 116 ? -2.205 -16.344 2.275 1 97.69 116 VAL A O 1
ATOM 920 N N . GLY A 1 117 ? -2.336 -14.938 0.61 1 98.06 117 GLY A N 1
ATOM 921 C CA . GLY A 1 117 ? -0.898 -14.812 0.434 1 98.06 117 GLY A CA 1
ATOM 922 C C . GLY A 1 117 ? -0.433 -13.367 0.353 1 98.06 117 GLY A C 1
ATOM 923 O O . GLY A 1 117 ? -1.246 -12.461 0.184 1 98.06 117 GLY A O 1
ATOM 924 N N . PHE A 1 118 ? 0.845 -13.156 0.491 1 97.69 118 PHE A N 1
ATOM 925 C CA . PHE A 1 118 ? 1.411 -11.812 0.576 1 97.69 118 PHE A CA 1
ATOM 926 C C . PHE A 1 118 ? 2.605 -11.672 -0.361 1 97.69 118 PHE A C 1
ATOM 928 O O . PHE A 1 118 ? 3.43 -12.578 -0.467 1 97.69 118 PHE A O 1
ATOM 935 N N . GLY A 1 119 ? 2.68 -10.555 -1.013 1 97 119 GLY A N 1
ATOM 936 C CA . GLY A 1 119 ? 3.781 -10.266 -1.917 1 97 119 GLY A CA 1
ATOM 937 C C . GLY A 1 119 ? 4.41 -8.906 -1.669 1 97 119 GLY A C 1
ATOM 938 O O . GLY A 1 119 ? 4.082 -8.234 -0.691 1 97 119 GLY A O 1
ATOM 939 N N . ASN A 1 120 ? 5.48 -8.68 -2.477 1 93.44 120 ASN A N 1
ATOM 940 C CA . ASN A 1 120 ? 6.227 -7.43 -2.389 1 93.44 120 ASN A CA 1
ATOM 941 C C . ASN A 1 120 ? 6.863 -7.254 -1.013 1 93.44 120 ASN A C 1
ATOM 943 O O . ASN A 1 120 ? 6.812 -6.164 -0.437 1 93.44 120 ASN A O 1
ATOM 947 N N . LEU A 1 121 ? 7.309 -8.336 -0.526 1 92.88 121 LEU A N 1
ATOM 948 C CA . LEU A 1 121 ? 8.008 -8.352 0.754 1 92.88 121 LEU A CA 1
ATOM 949 C C . LEU A 1 121 ? 9.469 -7.953 0.581 1 92.88 121 LEU A C 1
ATOM 951 O O . LEU A 1 121 ? 10.188 -8.539 -0.236 1 92.88 121 LEU A O 1
ATOM 955 N N . ARG A 1 122 ? 9.898 -7.078 1.415 1 87.38 122 ARG A N 1
ATOM 956 C CA . ARG A 1 122 ? 11.203 -6.484 1.142 1 87.38 122 ARG A CA 1
ATOM 957 C C . ARG A 1 122 ? 12.242 -6.973 2.139 1 87.38 122 ARG A C 1
ATOM 959 O O . ARG A 1 122 ? 13.445 -6.812 1.919 1 87.38 122 ARG A O 1
ATOM 966 N N . THR A 1 123 ? 11.797 -7.559 3.211 1 89.94 123 THR A N 1
ATOM 967 C CA . THR A 1 123 ? 12.727 -8.008 4.242 1 89.94 123 THR A CA 1
ATOM 968 C C . THR A 1 123 ? 12.32 -9.375 4.781 1 89.94 123 THR A C 1
ATOM 970 O O . THR A 1 123 ? 11.164 -9.781 4.648 1 89.94 123 THR A O 1
ATOM 973 N N . ARG A 1 124 ? 13.336 -10.008 5.34 1 95.5 124 ARG A N 1
ATOM 974 C CA . ARG A 1 124 ? 13.07 -11.273 6.016 1 95.5 124 ARG A CA 1
ATOM 975 C C . ARG A 1 124 ? 12.055 -11.086 7.141 1 95.5 124 ARG A C 1
ATOM 977 O O . ARG A 1 124 ? 11.156 -11.914 7.316 1 95.5 124 ARG A O 1
ATOM 984 N N . HIS A 1 125 ? 12.18 -10.039 7.797 1 92.31 125 HIS A N 1
ATOM 985 C CA . HIS A 1 125 ? 11.312 -9.773 8.93 1 92.31 125 HIS A CA 1
ATOM 986 C C . HIS A 1 125 ? 9.859 -9.633 8.492 1 92.31 125 HIS A C 1
ATOM 988 O O . HIS A 1 125 ? 8.961 -10.203 9.117 1 92.31 125 HIS A O 1
ATOM 994 N N . CYS A 1 126 ? 9.672 -8.953 7.484 1 91.06 126 CYS A N 1
ATOM 995 C CA . CYS A 1 126 ? 8.32 -8.781 6.961 1 91.06 126 CYS A CA 1
ATOM 996 C C . CYS A 1 126 ? 7.723 -10.125 6.543 1 91.06 126 CYS A C 1
ATOM 998 O O . CYS A 1 126 ? 6.57 -10.422 6.863 1 91.06 126 CYS A O 1
ATOM 1000 N N . ALA A 1 127 ? 8.531 -10.836 5.863 1 96.19 127 ALA A N 1
ATOM 1001 C CA . ALA A 1 127 ? 8.086 -12.156 5.426 1 96.19 127 ALA A CA 1
ATOM 1002 C C . ALA A 1 127 ? 7.695 -13.023 6.617 1 96.19 127 ALA A C 1
ATOM 1004 O O . ALA A 1 127 ? 6.637 -13.656 6.613 1 96.19 127 ALA A O 1
ATOM 1005 N N . MET A 1 128 ? 8.461 -13.008 7.609 1 95.88 128 MET A N 1
ATOM 1006 C CA . MET A 1 128 ? 8.195 -13.805 8.805 1 95.88 128 MET A CA 1
ATOM 1007 C C . MET A 1 128 ? 6.926 -13.32 9.508 1 95.88 128 MET A C 1
ATOM 1009 O O . MET A 1 128 ? 6.141 -14.133 9.992 1 95.88 128 MET A O 1
ATOM 1013 N N . SER A 1 129 ? 6.711 -12.094 9.492 1 91.75 129 SER A N 1
ATOM 1014 C CA . SER A 1 129 ? 5.559 -11.516 10.18 1 91.75 129 SER A CA 1
ATOM 1015 C C . SER A 1 129 ? 4.254 -11.969 9.531 1 91.75 129 SER A C 1
ATOM 1017 O O . SER A 1 129 ? 3.303 -12.328 10.234 1 91.75 129 SER A O 1
ATOM 1019 N N . VAL A 1 130 ? 4.191 -11.961 8.242 1 94.31 130 VAL A N 1
ATOM 1020 C CA . VAL A 1 130 ? 2.955 -12.344 7.566 1 94.31 130 VAL A CA 1
ATOM 1021 C C . VAL A 1 130 ? 2.711 -13.844 7.734 1 94.31 130 VAL A C 1
ATOM 1023 O O . VAL A 1 130 ? 1.568 -14.281 7.883 1 94.31 130 VAL A O 1
ATOM 1026 N N . ALA A 1 131 ? 3.783 -14.625 7.699 1 95.19 131 ALA A N 1
ATOM 1027 C CA . ALA A 1 131 ? 3.65 -16.062 7.934 1 95.19 131 ALA A CA 1
ATOM 1028 C C . ALA A 1 131 ? 3.146 -16.344 9.344 1 95.19 131 ALA A C 1
ATOM 1030 O O . ALA A 1 131 ? 2.258 -17.172 9.539 1 95.19 131 ALA A O 1
ATOM 1031 N N . GLU A 1 132 ? 3.684 -15.672 10.266 1 93.69 132 GLU A N 1
ATOM 1032 C CA . GLU A 1 132 ? 3.279 -15.828 11.656 1 93.69 132 GLU A CA 1
ATOM 1033 C C . GLU A 1 132 ? 1.82 -15.43 11.859 1 93.69 132 GLU A C 1
ATOM 1035 O O . GLU A 1 132 ? 1.117 -16.031 12.68 1 93.69 132 GLU A O 1
ATOM 1040 N N . ALA A 1 133 ? 1.383 -14.484 11.109 1 91.56 133 ALA A N 1
ATOM 1041 C CA . ALA A 1 133 ? -0.001 -14.023 11.195 1 91.56 133 ALA A CA 1
ATOM 1042 C C . ALA A 1 133 ? -0.953 -15.031 10.555 1 91.56 133 ALA A C 1
ATOM 1044 O O . ALA A 1 133 ? -2.174 -14.891 10.656 1 91.56 133 ALA A O 1
ATOM 1045 N N . GLY A 1 134 ? -0.381 -16.016 9.797 1 95.44 134 GLY A N 1
ATOM 1046 C CA . GLY A 1 134 ? -1.208 -17.078 9.266 1 95.44 134 GLY A CA 1
ATOM 1047 C C . GLY A 1 134 ? -1.357 -17.031 7.754 1 95.44 134 GLY A C 1
ATOM 1048 O O . GLY A 1 134 ? -2.277 -17.625 7.191 1 95.44 134 GLY A O 1
ATOM 1049 N N . GLY A 1 135 ? -0.584 -16.266 7.078 1 96.56 135 GLY A N 1
ATOM 1050 C CA . GLY A 1 135 ? -0.589 -16.297 5.625 1 96.56 135 GLY A CA 1
ATOM 1051 C C . GLY A 1 135 ? -0.336 -17.672 5.055 1 96.56 135 GLY A C 1
ATOM 1052 O O . GLY A 1 135 ? 0.473 -18.438 5.59 1 96.56 135 GLY A O 1
ATOM 1053 N N . ASP A 1 136 ? -0.975 -17.984 3.947 1 97.69 136 ASP A N 1
ATOM 1054 C CA . ASP A 1 136 ? -0.896 -19.312 3.365 1 97.69 136 ASP A CA 1
ATOM 1055 C C . ASP A 1 136 ? 0.321 -19.453 2.453 1 97.69 136 ASP A C 1
ATOM 1057 O O . ASP A 1 136 ? 0.805 -20.562 2.209 1 97.69 136 ASP A O 1
ATOM 1061 N N . TYR A 1 137 ? 0.841 -18.312 1.96 1 98.19 137 TYR A N 1
ATOM 1062 C CA . TYR A 1 137 ? 2.066 -18.312 1.17 1 98.19 137 TYR A CA 1
ATOM 1063 C C . TYR A 1 137 ? 2.705 -16.938 1.155 1 98.19 137 TYR A C 1
ATOM 1065 O O . TYR A 1 137 ? 2.045 -15.938 1.458 1 98.19 137 TYR A O 1
ATOM 1073 N N . VAL A 1 138 ? 3.98 -16.922 0.819 1 98.19 138 VAL A N 1
ATOM 1074 C CA . VAL A 1 138 ? 4.676 -15.664 0.547 1 98.19 138 VAL A CA 1
ATOM 1075 C C . VAL A 1 138 ? 5.09 -15.617 -0.921 1 98.19 138 VAL A C 1
ATOM 1077 O O . VAL A 1 138 ? 5.379 -16.641 -1.529 1 98.19 138 VAL A O 1
ATOM 1080 N N . PHE A 1 139 ? 5.039 -14.438 -1.441 1 98.31 139 PHE A N 1
ATOM 1081 C CA . PHE A 1 139 ? 5.375 -14.172 -2.834 1 98.31 139 PHE A CA 1
ATOM 1082 C C . PHE A 1 139 ? 6.559 -13.211 -2.934 1 98.31 139 PHE A C 1
ATOM 1084 O O . PHE A 1 139 ? 6.434 -12.031 -2.605 1 98.31 139 PHE A O 1
ATOM 1091 N N . PHE A 1 140 ? 7.707 -13.703 -3.35 1 97.62 140 PHE A N 1
ATOM 1092 C CA . PHE A 1 140 ? 8.898 -12.875 -3.539 1 97.62 140 PHE A CA 1
ATOM 1093 C C . PHE A 1 140 ? 8.93 -12.297 -4.945 1 97.62 140 PHE A C 1
ATOM 1095 O O . PHE A 1 140 ? 9.5 -12.898 -5.859 1 97.62 140 PHE A O 1
ATOM 1102 N N . GLY A 1 141 ? 8.461 -11.18 -5.062 1 95.69 141 GLY A N 1
ATOM 1103 C CA . GLY A 1 141 ? 8.188 -10.43 -6.277 1 95.69 141 GLY A CA 1
ATOM 1104 C C . GLY A 1 141 ? 7.078 -9.414 -6.113 1 95.69 141 GLY A C 1
ATOM 1105 O O . GLY A 1 141 ? 6.5 -9.281 -5.031 1 95.69 141 GLY A O 1
ATOM 1106 N N . LYS A 1 142 ? 6.859 -8.688 -7.121 1 93.94 142 LYS A N 1
ATOM 1107 C CA . LYS A 1 142 ? 5.762 -7.73 -7.219 1 93.94 142 LYS A CA 1
ATOM 1108 C C . LYS A 1 142 ? 4.953 -7.949 -8.492 1 93.94 142 LYS A C 1
ATOM 1110 O O . LYS A 1 142 ? 5.523 -8.078 -9.578 1 93.94 142 LYS A O 1
ATOM 1115 N N . LEU A 1 143 ? 3.646 -7.996 -8.359 1 95.62 143 LEU A N 1
ATOM 1116 C CA . LEU A 1 143 ? 2.793 -8.18 -9.523 1 95.62 143 LEU A CA 1
ATOM 1117 C C . LEU A 1 143 ? 3.043 -7.082 -10.555 1 95.62 143 LEU A C 1
ATOM 1119 O O . LEU A 1 143 ? 3.051 -5.895 -10.219 1 95.62 143 LEU A O 1
ATOM 1123 N N . GLY A 1 144 ? 3.314 -7.504 -11.781 1 92.94 144 GLY A N 1
ATOM 1124 C CA . GLY A 1 144 ? 3.51 -6.57 -12.883 1 92.94 144 GLY A CA 1
ATOM 1125 C C . GLY A 1 144 ? 4.949 -6.109 -13.023 1 92.94 144 GLY A C 1
ATOM 1126 O O . GLY A 1 144 ? 5.27 -5.316 -13.906 1 92.94 144 GLY A O 1
ATOM 1127 N N . ALA A 1 145 ? 5.84 -6.543 -12.164 1 88.69 145 ALA A N 1
ATOM 1128 C CA . ALA A 1 145 ? 7.211 -6.031 -12.164 1 88.69 145 ALA A CA 1
ATOM 1129 C C . ALA A 1 145 ? 8.156 -7.004 -12.859 1 88.69 145 ALA A C 1
ATOM 1131 O O . ALA A 1 145 ? 9.375 -6.918 -12.695 1 88.69 145 ALA A O 1
ATOM 1132 N N . ASP A 1 146 ? 7.707 -7.926 -13.633 1 83.62 146 ASP A N 1
ATOM 1133 C CA . ASP A 1 146 ? 8.539 -8.93 -14.297 1 83.62 146 ASP A CA 1
ATOM 1134 C C . ASP A 1 146 ? 8.82 -8.539 -15.742 1 83.62 146 ASP A C 1
ATOM 1136 O O . ASP A 1 146 ? 8.992 -9.398 -16.609 1 83.62 146 ASP A O 1
ATOM 1140 N N . LYS A 1 147 ? 8.773 -7.25 -16 1 81.81 147 LYS A N 1
ATOM 1141 C CA . LYS A 1 147 ? 9.016 -6.785 -17.359 1 81.81 147 LYS A CA 1
ATOM 1142 C C . LYS A 1 147 ? 10.5 -6.887 -17.719 1 81.81 147 LYS A C 1
ATOM 1144 O O . LYS A 1 147 ? 10.852 -6.984 -18.891 1 81.81 147 LYS A O 1
ATOM 1149 N N . LYS A 1 148 ? 11.336 -6.891 -16.641 1 79.38 148 LYS A N 1
ATOM 1150 C CA . LYS A 1 148 ? 12.773 -7.062 -16.859 1 79.38 148 LYS A CA 1
ATOM 1151 C C . LYS A 1 148 ? 13.117 -8.531 -17.094 1 79.38 148 LYS A C 1
ATOM 1153 O O . LYS A 1 148 ? 12.43 -9.422 -16.594 1 79.38 148 LYS A O 1
ATOM 1158 N N . PRO A 1 149 ? 14.164 -8.695 -17.812 1 77.12 149 PRO A N 1
ATOM 1159 C CA . PRO A 1 149 ? 14.531 -10.078 -18.141 1 77.12 149 PRO A CA 1
ATOM 1160 C C . PRO A 1 149 ? 14.844 -10.914 -16.891 1 77.12 149 PRO A C 1
ATOM 1162 O O . PRO A 1 149 ? 14.461 -12.086 -16.828 1 77.12 149 PRO A O 1
ATOM 1165 N N . PHE A 1 150 ? 15.375 -10.281 -15.883 1 78.69 150 PHE A N 1
ATOM 1166 C CA . PHE A 1 150 ? 15.812 -11.047 -14.719 1 78.69 150 PHE A CA 1
ATOM 1167 C C . PHE A 1 150 ? 14.969 -10.695 -13.5 1 78.69 150 PHE A C 1
ATOM 1169 O O . PHE A 1 150 ? 14.445 -9.586 -13.398 1 78.69 150 PHE A O 1
ATOM 1176 N N . SER A 1 151 ? 14.906 -11.75 -12.656 1 80.44 151 SER A N 1
ATOM 1177 C CA . SER A 1 151 ? 14.336 -11.484 -11.336 1 80.44 151 SER A CA 1
ATOM 1178 C C . SER A 1 151 ? 15.203 -10.516 -10.547 1 80.44 151 SER A C 1
ATOM 1180 O O . SER A 1 151 ? 16.422 -10.5 -10.695 1 80.44 151 SER A O 1
ATOM 1182 N N . HIS A 1 152 ? 14.531 -9.781 -9.758 1 84.31 152 HIS A N 1
ATOM 1183 C CA . HIS A 1 152 ? 15.297 -8.891 -8.891 1 84.31 152 HIS A CA 1
ATOM 1184 C C . HIS A 1 152 ? 16.156 -9.68 -7.914 1 84.31 152 HIS A C 1
ATOM 1186 O O . HIS A 1 152 ? 15.664 -10.586 -7.227 1 84.31 152 HIS A O 1
ATOM 1192 N N . PRO A 1 153 ? 17.391 -9.352 -7.785 1 89.19 153 PRO A N 1
ATOM 1193 C CA . PRO A 1 153 ? 18.312 -10.133 -6.949 1 89.19 153 PRO A CA 1
ATOM 1194 C C . PRO A 1 153 ? 17.844 -10.227 -5.5 1 89.19 153 PRO A C 1
ATOM 1196 O O . PRO A 1 153 ? 18.016 -11.273 -4.863 1 89.19 153 PRO A O 1
ATOM 1199 N N . ARG A 1 154 ? 17.281 -9.266 -5.016 1 91.31 154 ARG A N 1
ATOM 1200 C CA . ARG A 1 154 ? 16.766 -9.289 -3.648 1 91.31 154 ARG A CA 1
ATOM 1201 C C . ARG A 1 154 ? 15.734 -10.391 -3.465 1 91.31 154 ARG A C 1
ATOM 1203 O O . ARG A 1 154 ? 15.742 -11.094 -2.455 1 91.31 154 ARG A O 1
ATOM 1210 N N . ASN A 1 155 ? 14.914 -10.523 -4.434 1 95.38 155 ASN A N 1
ATOM 1211 C CA . ASN A 1 155 ? 13.867 -11.539 -4.344 1 95.38 155 ASN A CA 1
ATOM 1212 C C . ASN A 1 155 ? 14.445 -12.945 -4.395 1 95.38 155 ASN A C 1
ATOM 1214 O O . ASN A 1 155 ? 13.984 -13.836 -3.68 1 95.38 155 ASN A O 1
ATOM 1218 N N . ILE A 1 156 ? 15.469 -13.125 -5.234 1 96.38 156 ILE A N 1
ATOM 1219 C CA . ILE A 1 156 ? 16.125 -14.422 -5.332 1 96.38 156 ILE A CA 1
ATOM 1220 C C . ILE A 1 156 ? 16.766 -14.773 -3.988 1 96.38 156 ILE A C 1
ATOM 1222 O O . ILE A 1 156 ? 16.578 -15.883 -3.482 1 96.38 156 ILE A O 1
ATOM 1226 N N . ALA A 1 157 ? 17.406 -13.875 -3.414 1 97 157 ALA A N 1
ATOM 1227 C CA . ALA A 1 157 ? 18.078 -14.102 -2.133 1 97 157 ALA A CA 1
ATOM 1228 C C . ALA A 1 157 ? 17.062 -14.414 -1.035 1 97 157 ALA A C 1
ATOM 1230 O O . ALA A 1 157 ? 17.25 -15.352 -0.256 1 97 157 ALA A O 1
ATOM 1231 N N . LEU A 1 158 ? 15.992 -13.695 -0.974 1 97.5 158 LEU A N 1
ATOM 1232 C CA . LEU A 1 158 ? 14.953 -13.906 0.026 1 97.5 158 LEU A CA 1
ATOM 1233 C C . LEU A 1 158 ? 14.281 -15.258 -0.165 1 97.5 158 LEU A C 1
ATOM 1235 O O . LEU A 1 158 ? 14.023 -15.977 0.807 1 97.5 158 LEU A O 1
ATOM 1239 N N . ALA A 1 159 ? 14.062 -15.562 -1.371 1 98 159 ALA A N 1
ATOM 1240 C CA . ALA A 1 159 ? 13.398 -16.828 -1.688 1 98 159 ALA A CA 1
ATOM 1241 C C . ALA A 1 159 ? 14.258 -18.016 -1.283 1 98 159 ALA A C 1
ATOM 1243 O O . ALA A 1 159 ? 13.758 -18.984 -0.699 1 98 159 ALA A O 1
ATOM 1244 N N . GLN A 1 160 ? 15.484 -17.922 -1.635 1 97.5 160 GLN A N 1
ATOM 1245 C CA . GLN A 1 160 ? 16.406 -18.984 -1.279 1 97.5 160 GLN A CA 1
ATOM 1246 C C . GLN A 1 160 ? 16.469 -19.188 0.234 1 97.5 160 GLN A C 1
ATOM 1248 O O . GLN A 1 160 ? 16.359 -20.297 0.729 1 97.5 160 GLN A O 1
ATOM 1253 N N . TRP A 1 161 ? 16.609 -18.109 0.883 1 97.94 161 TRP A N 1
ATOM 1254 C CA . TRP A 1 161 ? 16.641 -18.141 2.342 1 97.94 161 TRP A CA 1
ATOM 1255 C C . TRP A 1 161 ? 15.359 -18.734 2.902 1 97.94 161 TRP A C 1
ATOM 1257 O O . TRP A 1 161 ? 15.406 -19.625 3.762 1 97.94 161 TRP A O 1
ATOM 1267 N N . TRP A 1 162 ? 14.273 -18.344 2.422 1 98.25 162 TRP A N 1
ATOM 1268 C CA . TRP A 1 162 ? 12.969 -18.781 2.906 1 98.25 162 TRP A CA 1
ATOM 1269 C C . TRP A 1 162 ? 12.781 -20.281 2.693 1 98.25 162 TRP A C 1
ATOM 1271 O O . TRP A 1 162 ? 12.414 -21 3.623 1 98.25 162 TRP A O 1
ATOM 1281 N N . ALA A 1 163 ? 13.039 -20.75 1.517 1 96.25 163 ALA A N 1
ATOM 1282 C CA . ALA A 1 163 ? 12.812 -22.141 1.14 1 96.25 163 ALA A CA 1
ATOM 1283 C C . ALA A 1 163 ? 13.672 -23.078 1.979 1 96.25 163 ALA A C 1
ATOM 1285 O O . ALA A 1 163 ? 13.297 -24.234 2.209 1 96.25 163 ALA A O 1
ATOM 1286 N N . GLU A 1 164 ? 14.719 -22.594 2.443 1 95.31 164 GLU A N 1
ATOM 1287 C CA . GLU A 1 164 ? 15.641 -23.406 3.225 1 95.31 164 GLU A CA 1
ATOM 1288 C C . GLU A 1 164 ? 15.141 -23.594 4.652 1 95.31 164 GLU A C 1
ATOM 1290 O O . GLU A 1 164 ? 15.438 -24.609 5.289 1 95.31 164 GLU A O 1
ATOM 1295 N N . ILE A 1 165 ? 14.328 -22.703 5.129 1 95.69 165 ILE A N 1
ATOM 1296 C CA . ILE A 1 165 ? 14.18 -22.75 6.582 1 95.69 165 ILE A CA 1
ATOM 1297 C C . ILE A 1 165 ? 12.703 -22.688 6.957 1 95.69 165 ILE A C 1
ATOM 1299 O O . ILE A 1 165 ? 12.32 -23.047 8.07 1 95.69 165 ILE A O 1
ATOM 1303 N N . MET A 1 166 ? 11.852 -22.234 6.125 1 96.38 166 MET A N 1
ATOM 1304 C CA . MET A 1 166 ? 10.469 -21.984 6.512 1 96.38 166 MET A CA 1
ATOM 1305 C C . MET A 1 166 ? 9.547 -23.047 5.93 1 96.38 166 MET A C 1
ATOM 1307 O O . MET A 1 166 ? 9.797 -23.562 4.84 1 96.38 166 MET A O 1
ATOM 1311 N N . GLU A 1 167 ? 8.445 -23.281 6.543 1 95.12 167 GLU A N 1
ATOM 1312 C CA . GLU A 1 167 ? 7.469 -24.281 6.102 1 95.12 167 GLU A CA 1
ATOM 1313 C C . GLU A 1 167 ? 6.406 -23.641 5.207 1 95.12 167 GLU A C 1
ATOM 1315 O O . GLU A 1 167 ? 5.973 -24.266 4.227 1 95.12 167 GLU A O 1
ATOM 1320 N N . VAL A 1 168 ? 5.953 -22.453 5.488 1 97.5 168 VAL A N 1
ATOM 1321 C CA . VAL A 1 168 ? 4.965 -21.781 4.656 1 97.5 168 VAL A CA 1
ATOM 1322 C C . VAL A 1 168 ? 5.465 -21.703 3.217 1 97.5 168 VAL A C 1
ATOM 1324 O O . VAL A 1 168 ? 6.578 -21.234 2.963 1 97.5 168 VAL A O 1
ATOM 1327 N N . PRO A 1 169 ? 4.691 -22.156 2.277 1 97.81 169 PRO A N 1
ATOM 1328 C CA . PRO A 1 169 ? 5.152 -22.219 0.889 1 97.81 169 PRO A CA 1
ATOM 1329 C C . PRO A 1 169 ? 5.535 -20.844 0.333 1 97.81 169 PRO A C 1
ATOM 1331 O O . PRO A 1 169 ? 5.023 -19.828 0.797 1 97.81 169 PRO A O 1
ATOM 1334 N N . ALA A 1 170 ? 6.387 -20.891 -0.703 1 98.25 170 ALA A N 1
ATOM 1335 C CA . ALA A 1 170 ? 6.84 -19.641 -1.329 1 98.25 170 ALA A CA 1
ATOM 1336 C C . ALA A 1 170 ? 6.648 -19.688 -2.842 1 98.25 170 ALA A C 1
ATOM 1338 O O . ALA A 1 170 ? 6.797 -20.75 -3.459 1 98.25 170 ALA A O 1
ATOM 1339 N N . ILE A 1 171 ? 6.285 -18.562 -3.352 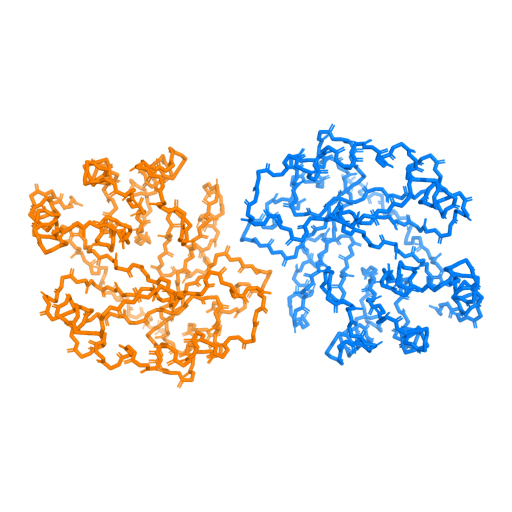1 98.5 171 ILE A N 1
ATOM 1340 C CA . ILE A 1 171 ? 6.27 -18.312 -4.789 1 98.5 171 ILE A CA 1
ATOM 1341 C C . ILE A 1 171 ? 7.414 -17.375 -5.164 1 98.5 171 ILE A C 1
ATOM 1343 O O . ILE A 1 171 ? 7.578 -16.312 -4.566 1 98.5 171 ILE A O 1
ATOM 1347 N N . ILE A 1 172 ? 8.219 -17.719 -6.141 1 98.12 172 ILE A N 1
ATOM 1348 C CA . ILE A 1 172 ? 9.234 -16.828 -6.684 1 98.12 172 ILE A CA 1
ATOM 1349 C C . ILE A 1 172 ? 8.82 -16.359 -8.078 1 98.12 172 ILE A C 1
ATOM 1351 O O . ILE A 1 172 ? 8.414 -17.172 -8.914 1 98.12 172 ILE A O 1
ATOM 1355 N N . GLN A 1 173 ? 8.859 -15.094 -8.297 1 97.5 173 GLN A N 1
ATOM 1356 C CA . GLN A 1 173 ? 8.516 -14.531 -9.602 1 97.5 173 GLN A CA 1
ATOM 1357 C C . GLN A 1 173 ? 9.695 -14.633 -10.562 1 97.5 173 GLN A C 1
ATOM 1359 O O . GLN A 1 173 ? 10.781 -14.117 -10.289 1 97.5 173 GLN A O 1
ATOM 1364 N N . ALA A 1 174 ? 9.492 -15.234 -11.68 1 96.38 174 ALA A N 1
ATOM 1365 C CA . ALA A 1 174 ? 10.508 -15.289 -12.734 1 96.38 174 ALA A CA 1
ATOM 1366 C C . ALA A 1 174 ? 10.469 -14.023 -13.586 1 96.38 174 ALA A C 1
ATOM 1368 O O . ALA A 1 174 ? 9.477 -13.297 -13.594 1 96.38 174 ALA A O 1
ATOM 1369 N N . GLY A 1 175 ? 11.562 -13.773 -14.312 1 94.31 175 GLY A N 1
ATOM 1370 C CA . GLY A 1 175 ? 11.602 -12.672 -15.258 1 94.31 175 GLY A CA 1
ATOM 1371 C C . GLY A 1 175 ? 10.93 -12.984 -16.578 1 94.31 175 GLY A C 1
ATOM 1372 O O . GLY A 1 175 ? 10.18 -13.961 -16.688 1 94.31 175 GLY A O 1
ATOM 1373 N N . SER A 1 176 ? 11.164 -12.102 -17.562 1 94.12 176 SER A N 1
ATOM 1374 C CA . SER A 1 176 ? 10.492 -12.242 -18.844 1 94.12 176 SER A CA 1
ATOM 1375 C C . SER A 1 176 ? 11.219 -13.242 -19.75 1 94.12 176 SER A C 1
ATOM 1377 O O . SER A 1 176 ? 10.648 -13.727 -20.734 1 94.12 176 SER A O 1
ATOM 1379 N N . ASP A 1 177 ? 12.422 -13.57 -19.391 1 92.69 177 ASP A N 1
ATOM 1380 C CA . ASP A 1 177 ? 13.211 -14.5 -20.188 1 92.69 177 ASP A CA 1
ATOM 1381 C C . ASP A 1 177 ? 13.148 -15.914 -19.609 1 92.69 177 ASP A C 1
ATOM 1383 O O . ASP A 1 177 ? 13.211 -16.094 -18.391 1 92.69 177 ASP A O 1
ATOM 1387 N N . LEU A 1 178 ? 13.125 -16.859 -20.531 1 91.5 178 LEU A N 1
ATOM 1388 C CA . LEU A 1 178 ? 13.016 -18.266 -20.141 1 91.5 178 LEU A CA 1
ATOM 1389 C C . LEU A 1 178 ? 14.195 -18.688 -19.281 1 91.5 178 LEU A C 1
ATOM 1391 O O . LEU A 1 178 ? 14.055 -19.531 -18.391 1 91.5 178 LEU A O 1
ATOM 1395 N N . GLU A 1 179 ? 15.281 -18.078 -19.469 1 90.31 179 GLU A N 1
ATOM 1396 C CA . GLU A 1 179 ? 16.5 -18.438 -18.75 1 90.31 179 GLU A CA 1
ATOM 1397 C C . GLU A 1 179 ? 16.359 -18.141 -17.266 1 90.31 179 GLU A C 1
ATOM 1399 O O . GLU A 1 179 ? 17.078 -18.734 -16.438 1 90.31 179 GLU A O 1
ATOM 1404 N N . THR A 1 180 ? 15.492 -17.297 -16.922 1 93.12 180 THR A N 1
ATOM 1405 C CA . THR A 1 180 ? 15.328 -16.906 -15.523 1 93.12 180 THR A CA 1
ATOM 1406 C C . THR A 1 180 ? 14.641 -18.016 -14.734 1 93.12 180 THR A C 1
ATOM 1408 O O . THR A 1 180 ? 14.672 -18 -13.5 1 93.12 180 THR A O 1
ATOM 1411 N N . VAL A 1 181 ? 14.086 -18.938 -15.406 1 95.94 181 VAL A N 1
ATOM 1412 C CA . VAL A 1 181 ? 13.43 -20.062 -14.742 1 95.94 181 VAL A CA 1
ATOM 1413 C C . VAL A 1 181 ? 14.469 -20.906 -14.016 1 95.94 181 VAL A C 1
ATOM 1415 O O . VAL A 1 181 ? 14.219 -21.391 -12.914 1 95.94 181 VAL A O 1
ATOM 1418 N N . ASP A 1 182 ? 15.617 -21.047 -14.602 1 95.81 182 ASP A N 1
ATOM 1419 C CA . ASP A 1 182 ? 16.672 -21.828 -13.961 1 95.81 182 ASP A CA 1
ATOM 1420 C C . ASP A 1 182 ? 17.078 -21.219 -12.625 1 95.81 182 ASP A C 1
ATOM 1422 O O . ASP A 1 182 ? 17.266 -21.922 -11.641 1 95.81 182 ASP A O 1
ATOM 1426 N N . GLU A 1 183 ? 17.203 -19.969 -12.672 1 95.38 183 GLU A N 1
ATOM 1427 C CA . GLU A 1 183 ? 17.547 -19.266 -11.438 1 95.38 183 GLU A CA 1
ATOM 1428 C C . GLU A 1 183 ? 16.438 -19.422 -10.391 1 95.38 183 GLU A C 1
ATOM 1430 O O . GLU A 1 183 ? 16.734 -19.609 -9.211 1 95.38 183 GLU A O 1
ATOM 1435 N N . ALA A 1 184 ? 15.258 -19.344 -10.82 1 96.88 184 ALA A N 1
ATOM 1436 C CA . ALA A 1 184 ? 14.117 -19.531 -9.93 1 96.88 184 ALA A CA 1
ATOM 1437 C C . ALA A 1 184 ? 14.109 -20.938 -9.336 1 96.88 184 ALA A C 1
ATOM 1439 O O . ALA A 1 184 ? 13.875 -21.109 -8.133 1 96.88 184 ALA A O 1
ATOM 1440 N N . LEU A 1 185 ? 14.414 -21.906 -10.117 1 97.06 185 LEU A N 1
ATOM 1441 C CA . LEU A 1 185 ? 14.414 -23.297 -9.68 1 97.06 185 LEU A CA 1
ATOM 1442 C C . LEU A 1 185 ? 15.477 -23.531 -8.617 1 97.06 185 LEU A C 1
ATOM 1444 O O . LEU A 1 185 ? 15.266 -24.328 -7.691 1 97.06 185 LEU A O 1
ATOM 1448 N N . LYS A 1 186 ? 16.547 -22.828 -8.695 1 96.06 186 LYS A N 1
ATOM 1449 C CA . LYS A 1 186 ? 17.641 -23 -7.75 1 96.06 186 LYS A CA 1
ATOM 1450 C C . LYS A 1 186 ? 17.234 -22.531 -6.352 1 96.06 186 LYS A C 1
ATOM 1452 O O . LYS A 1 186 ? 17.844 -22.938 -5.359 1 96.06 186 LYS A O 1
ATOM 1457 N N . THR A 1 187 ? 16.219 -21.703 -6.25 1 97 187 THR A N 1
ATOM 1458 C CA . THR A 1 187 ? 15.781 -21.203 -4.949 1 97 187 THR A CA 1
ATOM 1459 C C . THR A 1 187 ? 15.07 -22.312 -4.168 1 97 187 THR A C 1
ATOM 1461 O O . THR A 1 187 ? 14.883 -22.203 -2.955 1 97 187 THR A O 1
ATOM 1464 N N . ALA A 1 188 ? 14.5 -23.312 -4.84 1 96.44 188 ALA A N 1
ATOM 1465 C CA . ALA A 1 188 ? 13.789 -24.453 -4.27 1 96.44 188 ALA A CA 1
ATOM 1466 C C . ALA A 1 188 ? 12.43 -24.031 -3.729 1 96.44 188 ALA A C 1
ATOM 1468 O O . ALA A 1 188 ? 11.883 -24.688 -2.832 1 96.44 188 ALA A O 1
ATOM 1469 N N . CYS A 1 189 ? 11.922 -22.984 -4.258 1 97.38 189 CYS A N 1
ATOM 1470 C CA . CYS A 1 189 ? 10.547 -22.609 -3.926 1 97.38 189 CYS A CA 1
ATOM 1471 C C . CYS A 1 189 ? 9.555 -23.609 -4.508 1 97.38 189 CYS A C 1
ATOM 1473 O O . CYS A 1 189 ? 9.797 -24.172 -5.578 1 97.38 189 CYS A O 1
ATOM 1475 N N . GLU A 1 190 ? 8.461 -23.797 -3.852 1 97.69 190 GLU A N 1
ATOM 1476 C CA . GLU A 1 190 ? 7.438 -24.75 -4.285 1 97.69 190 GLU A CA 1
ATOM 1477 C C . GLU A 1 190 ? 6.691 -24.234 -5.512 1 97.69 190 GLU A C 1
ATOM 1479 O O . GLU A 1 190 ? 6.109 -25.031 -6.262 1 97.69 190 GLU A O 1
ATOM 1484 N N . PHE A 1 191 ? 6.742 -22.906 -5.688 1 98.44 191 PHE A N 1
ATOM 1485 C CA . PHE A 1 191 ? 5.988 -22.344 -6.797 1 98.44 191 PHE A CA 1
ATOM 1486 C C . PHE A 1 191 ? 6.832 -21.328 -7.566 1 98.44 191 PHE A C 1
ATOM 1488 O O . PHE A 1 191 ? 7.66 -20.625 -6.977 1 98.44 191 PHE A O 1
ATOM 1495 N N . ILE A 1 192 ? 6.578 -21.203 -8.852 1 98.12 192 ILE A N 1
ATOM 1496 C CA . ILE A 1 192 ? 7.188 -20.219 -9.727 1 98.12 192 ILE A CA 1
ATOM 1497 C C . ILE A 1 192 ? 6.098 -19.438 -10.469 1 98.12 192 ILE A C 1
ATOM 1499 O O . ILE A 1 192 ? 5.25 -20.031 -11.141 1 98.12 192 ILE A O 1
ATOM 1503 N N . ALA A 1 193 ? 6.133 -18.156 -10.336 1 98.38 193 ALA A N 1
ATOM 1504 C CA . ALA A 1 193 ? 5.164 -17.297 -11.016 1 98.38 193 ALA A CA 1
ATOM 1505 C C . ALA A 1 193 ? 5.727 -16.781 -12.336 1 98.38 193 ALA A C 1
ATOM 1507 O O . ALA A 1 193 ? 6.871 -16.328 -12.398 1 98.38 193 ALA A O 1
ATOM 1508 N N . ILE A 1 194 ? 4.871 -16.828 -13.336 1 97.69 194 ILE A N 1
ATOM 1509 C CA . ILE A 1 194 ? 5.262 -16.328 -14.656 1 97.69 194 ILE A CA 1
ATOM 1510 C C . ILE A 1 194 ? 4.137 -15.484 -15.242 1 97.69 194 ILE A C 1
ATOM 1512 O O . ILE A 1 194 ? 2.965 -15.695 -14.93 1 97.69 194 ILE A O 1
ATOM 1516 N N . GLU A 1 195 ? 4.527 -14.516 -16.125 1 97.75 195 GLU A N 1
ATOM 1517 C CA . GLU A 1 195 ? 3.559 -13.688 -16.828 1 97.75 195 GLU A CA 1
ATOM 1518 C C . GLU A 1 195 ? 4.109 -13.227 -18.188 1 97.75 195 GLU A C 1
ATOM 1520 O O . GLU A 1 195 ? 3.732 -13.766 -19.234 1 97.75 195 GLU A O 1
ATOM 1525 N N . GLU A 1 196 ? 5.102 -12.352 -18.156 1 96.31 196 GLU A N 1
ATOM 1526 C CA . GLU A 1 196 ? 5.602 -11.742 -19.391 1 96.31 196 GLU A CA 1
ATOM 1527 C C . GLU A 1 196 ? 6.188 -12.789 -20.328 1 96.31 196 GLU A C 1
ATOM 1529 O O . GLU A 1 196 ? 6.082 -12.672 -21.547 1 96.31 196 GLU A O 1
ATOM 1534 N N . MET A 1 197 ? 6.852 -13.758 -19.781 1 95.12 197 MET A N 1
ATOM 1535 C CA . MET A 1 197 ? 7.484 -14.797 -20.594 1 95.12 197 MET A CA 1
ATOM 1536 C C . MET A 1 197 ? 6.453 -15.523 -21.438 1 95.12 197 MET A C 1
ATOM 1538 O O . MET A 1 197 ? 6.777 -16.047 -22.5 1 95.12 197 MET A O 1
ATOM 1542 N N . ILE A 1 198 ? 5.168 -15.555 -21.031 1 97 198 ILE A N 1
ATOM 1543 C CA . ILE A 1 198 ? 4.082 -16.203 -21.766 1 97 198 ILE A CA 1
ATOM 1544 C C . ILE A 1 198 ? 3.422 -15.211 -22.703 1 97 198 ILE A C 1
ATOM 1546 O O . ILE A 1 198 ? 3.316 -15.461 -23.906 1 97 198 ILE A O 1
ATOM 1550 N N . PHE A 1 199 ? 3.102 -14.031 -22.25 1 96.25 199 PHE A N 1
ATOM 1551 C CA . PHE A 1 199 ? 2.199 -13.141 -22.969 1 96.25 199 PHE A CA 1
ATOM 1552 C C . PHE A 1 199 ? 2.975 -12.25 -23.938 1 96.25 199 PHE A C 1
ATOM 1554 O O . PHE A 1 199 ? 2.395 -11.664 -24.859 1 96.25 199 PHE A O 1
ATOM 1561 N N . ALA A 1 200 ? 4.262 -12.133 -23.719 1 91.31 200 ALA A N 1
ATOM 1562 C CA . ALA A 1 200 ? 5.062 -11.289 -24.594 1 91.31 200 ALA A CA 1
ATOM 1563 C C . ALA A 1 200 ? 5.859 -12.141 -25.594 1 91.31 200 ALA A C 1
ATOM 1565 O O . ALA A 1 200 ? 6.633 -11.609 -26.391 1 91.31 200 ALA A O 1
ATOM 1566 N N . HIS A 1 201 ? 5.699 -13.398 -25.578 1 90.69 201 HIS A N 1
ATOM 1567 C CA . HIS A 1 201 ? 6.441 -14.289 -26.453 1 90.69 201 HIS A CA 1
ATOM 1568 C C . HIS A 1 201 ? 5.621 -14.656 -27.688 1 90.69 201 HIS A C 1
ATOM 1570 O O . HIS A 1 201 ? 4.402 -14.812 -27.609 1 90.69 201 HIS A O 1
ATOM 1576 N N . ASP A 1 202 ? 6.348 -14.961 -28.781 1 93 202 ASP A N 1
ATOM 1577 C CA . ASP A 1 202 ? 5.695 -15.305 -30.031 1 93 202 ASP A CA 1
ATOM 1578 C C . ASP A 1 202 ? 5.152 -16.734 -30 1 93 202 ASP A C 1
ATOM 1580 O O . ASP A 1 202 ? 4.191 -17.047 -30.703 1 93 202 ASP A O 1
ATOM 1584 N N . HIS A 1 203 ? 5.766 -17.594 -29.219 1 95.5 203 HIS A N 1
ATOM 1585 C CA . HIS A 1 203 ? 5.383 -19 -29.109 1 95.5 203 HIS A CA 1
ATOM 1586 C C . HIS A 1 203 ? 5.148 -19.406 -27.672 1 95.5 203 HIS A C 1
ATOM 1588 O O . HIS A 1 203 ? 5.898 -20.203 -27.109 1 95.5 203 HIS A O 1
ATOM 1594 N N . PRO A 1 204 ? 4.102 -18.953 -27.062 1 97.12 204 PRO A N 1
ATOM 1595 C CA . PRO A 1 204 ? 3.857 -19.125 -25.625 1 97.12 204 PRO A CA 1
ATOM 1596 C C . PRO A 1 204 ? 3.734 -20.578 -25.219 1 97.12 204 PRO A C 1
ATOM 1598 O O . PRO A 1 204 ? 4.176 -20.969 -24.141 1 97.12 204 PRO A O 1
ATOM 1601 N N . PHE A 1 205 ? 3.197 -21.422 -26.078 1 97.81 205 PHE A N 1
ATOM 1602 C CA . PHE A 1 205 ? 2.977 -22.812 -25.703 1 97.81 205 PHE A CA 1
ATOM 1603 C C . PHE A 1 205 ? 4.289 -23.594 -25.703 1 97.81 205 PHE A C 1
ATOM 1605 O O . PHE A 1 205 ? 4.477 -24.516 -24.906 1 97.81 205 PHE A O 1
ATOM 1612 N N . ILE A 1 206 ? 5.172 -23.234 -26.578 1 97.19 206 ILE A N 1
ATOM 1613 C CA . ILE A 1 206 ? 6.496 -23.828 -26.578 1 97.19 206 ILE A CA 1
ATOM 1614 C C . ILE A 1 206 ? 7.234 -23.453 -25.297 1 97.19 206 ILE A C 1
ATOM 1616 O O . ILE A 1 206 ? 7.852 -24.297 -24.656 1 97.19 206 ILE A O 1
ATOM 1620 N N . VAL A 1 207 ? 7.145 -22.25 -24.953 1 97.31 207 VAL A N 1
ATOM 1621 C CA . VAL A 1 207 ? 7.766 -21.75 -23.734 1 97.31 207 VAL A CA 1
ATOM 1622 C C . VAL A 1 207 ? 7.199 -22.484 -22.516 1 97.31 207 VAL A C 1
ATOM 1624 O O . VAL A 1 207 ? 7.953 -22.953 -21.672 1 97.31 207 VAL A O 1
ATOM 1627 N N . LEU A 1 208 ? 5.902 -22.641 -22.5 1 98.31 208 LEU A N 1
ATOM 1628 C CA . LEU A 1 208 ? 5.234 -23.297 -21.391 1 98.31 208 LEU A CA 1
ATOM 1629 C C . LEU A 1 208 ? 5.699 -24.75 -21.266 1 98.31 208 LEU A C 1
ATOM 1631 O O . LEU A 1 208 ? 5.992 -25.219 -20.172 1 98.31 208 LEU A O 1
ATOM 1635 N N . ASP A 1 209 ? 5.793 -25.375 -22.359 1 97.81 209 ASP A N 1
ATOM 1636 C CA . ASP A 1 209 ? 6.234 -26.766 -22.344 1 97.81 209 ASP A CA 1
ATOM 1637 C C . ASP A 1 209 ? 7.656 -26.891 -21.812 1 97.81 209 ASP A C 1
ATOM 1639 O O . ASP A 1 209 ? 7.953 -27.797 -21.031 1 97.81 209 ASP A O 1
ATOM 1643 N N . LYS A 1 210 ? 8.461 -26.016 -22.219 1 97.5 210 LYS A N 1
ATOM 1644 C CA . LYS A 1 210 ? 9.852 -26.016 -21.75 1 97.5 210 LYS A CA 1
ATOM 1645 C C . LYS A 1 210 ? 9.922 -25.781 -20.25 1 97.5 210 LYS A C 1
ATOM 1647 O O . LYS A 1 210 ? 10.695 -26.453 -19.547 1 97.5 210 LYS A O 1
ATOM 1652 N N . ILE A 1 211 ? 9.156 -24.906 -19.766 1 98.06 211 ILE A N 1
ATOM 1653 C CA . ILE A 1 211 ? 9.172 -24.578 -18.328 1 98.06 211 ILE A CA 1
ATOM 1654 C C . ILE A 1 211 ? 8.672 -25.781 -17.531 1 98.06 211 ILE A C 1
ATOM 1656 O O . ILE A 1 211 ? 9.234 -26.109 -16.484 1 98.06 211 ILE A O 1
ATOM 1660 N N . LYS A 1 212 ? 7.652 -26.391 -18 1 97.75 212 LYS A N 1
ATOM 1661 C CA . LYS A 1 212 ? 7.117 -27.562 -17.328 1 97.75 212 LYS A CA 1
ATOM 1662 C C . LYS A 1 212 ? 8.172 -28.656 -17.219 1 97.75 212 LYS A C 1
ATOM 1664 O O . LYS A 1 212 ? 8.305 -29.297 -16.172 1 97.75 212 LYS A O 1
ATOM 1669 N N . GLU A 1 213 ? 8.82 -28.812 -18.312 1 97.25 213 GLU A N 1
ATOM 1670 C CA . GLU A 1 213 ? 9.875 -29.828 -18.328 1 97.25 213 GLU A CA 1
ATOM 1671 C C . GLU A 1 213 ? 10.977 -29.484 -17.312 1 97.25 213 GLU A C 1
ATOM 1673 O O . GLU A 1 213 ? 11.469 -30.375 -16.609 1 97.25 213 GLU A O 1
ATOM 1678 N N . LYS A 1 214 ? 11.344 -28.281 -17.281 1 97.38 214 LYS A N 1
ATOM 1679 C CA . LYS A 1 214 ? 12.359 -27.859 -16.328 1 97.38 214 LYS A CA 1
ATOM 1680 C C . LYS A 1 214 ? 11.906 -28.109 -14.891 1 97.38 214 LYS A C 1
ATOM 1682 O O . LYS A 1 214 ? 12.688 -28.578 -14.062 1 97.38 214 LYS A O 1
ATOM 1687 N N . CYS A 1 215 ? 10.68 -27.812 -14.633 1 97.38 215 CYS A N 1
ATOM 1688 C CA . CYS A 1 215 ? 10.141 -28.016 -13.289 1 97.38 215 CYS A CA 1
ATOM 1689 C C . CYS A 1 215 ? 10.156 -29.5 -12.914 1 97.38 215 CYS A C 1
ATOM 1691 O O . CYS A 1 215 ? 10.609 -29.859 -11.828 1 97.38 215 CYS A O 1
ATOM 1693 N N . LYS A 1 216 ? 9.758 -30.344 -13.781 1 95.88 216 LYS A N 1
ATOM 1694 C CA . LYS A 1 216 ? 9.68 -31.781 -13.523 1 95.88 216 LYS A CA 1
ATOM 1695 C C . LYS A 1 216 ? 11.07 -32.375 -13.32 1 95.88 216 LYS A C 1
ATOM 1697 O O . LYS A 1 216 ? 11.227 -33.344 -12.594 1 95.88 216 LYS A O 1
ATOM 1702 N N . SER A 1 217 ? 12 -31.734 -13.93 1 95.25 217 SER A N 1
ATOM 1703 C CA . SER A 1 217 ? 13.367 -32.25 -13.859 1 95.25 217 SER A CA 1
ATOM 1704 C C . SER A 1 217 ? 14.094 -31.719 -12.625 1 95.25 217 SER A C 1
ATOM 1706 O O . SER A 1 217 ? 15.273 -32 -12.422 1 95.25 217 SER A O 1
ATOM 1708 N N . HIS A 1 218 ? 13.469 -30.938 -11.812 1 93.94 218 HIS A N 1
ATOM 1709 C CA . HIS A 1 218 ? 14.047 -30.391 -10.594 1 93.94 218 HIS A CA 1
ATOM 1710 C C . HIS A 1 218 ? 13.195 -30.719 -9.375 1 93.94 218 HIS A C 1
ATOM 1712 O O . HIS A 1 218 ? 12.57 -29.828 -8.789 1 93.94 218 HIS A O 1
ATOM 1718 N N . PRO A 1 219 ? 13.258 -31.922 -8.922 1 91.5 219 PRO A N 1
ATOM 1719 C CA . PRO A 1 219 ? 12.422 -32.344 -7.793 1 91.5 219 PRO A CA 1
ATOM 1720 C C . PRO A 1 219 ? 12.742 -31.562 -6.512 1 91.5 219 PRO A C 1
ATOM 1722 O O . PRO A 1 219 ? 13.906 -31.219 -6.281 1 91.5 219 PRO A O 1
ATOM 1725 N N . LEU A 1 220 ? 11.695 -31.297 -5.797 1 89.81 220 LEU A N 1
ATOM 1726 C CA . LEU A 1 220 ? 11.859 -30.672 -4.496 1 89.81 220 LEU A CA 1
ATOM 1727 C C . LEU A 1 220 ? 12.211 -31.688 -3.428 1 89.81 220 LEU A C 1
ATOM 1729 O O . LEU A 1 220 ? 11.727 -32.812 -3.463 1 89.81 220 LEU A O 1
ATOM 1733 N N . LEU A 1 221 ? 13.297 -31.453 -2.609 1 74.69 221 LEU A N 1
ATOM 1734 C CA . LEU A 1 221 ? 13.773 -32.406 -1.606 1 74.69 221 LEU A CA 1
ATOM 1735 C C . LEU A 1 221 ? 12.883 -32.375 -0.369 1 74.69 221 LEU A C 1
ATOM 1737 O O . LEU A 1 221 ? 12.312 -31.344 -0.034 1 74.69 221 LEU A O 1
ATOM 1741 N N . MET B 1 1 ? 15.133 2.531 35.531 1 21.59 1 MET B N 1
ATOM 1742 C CA . MET B 1 1 ? 13.828 3.178 35.469 1 21.59 1 MET B CA 1
ATOM 1743 C C . MET B 1 1 ? 13.734 4.152 34.312 1 21.59 1 MET B C 1
ATOM 1745 O O . MET B 1 1 ? 14.32 5.238 34.344 1 21.59 1 MET B O 1
ATOM 1749 N N . VAL B 1 2 ? 13.875 3.76 33.125 1 26.05 2 VAL B N 1
ATOM 1750 C CA . VAL B 1 2 ? 14.016 4.566 31.922 1 26.05 2 VAL B CA 1
ATOM 1751 C C . VAL B 1 2 ? 12.844 5.543 31.828 1 26.05 2 VAL B C 1
ATOM 1753 O O . VAL B 1 2 ? 11.695 5.125 31.672 1 26.05 2 VAL B O 1
ATOM 1756 N N . HIS B 1 3 ? 12.891 6.543 32.531 1 27.8 3 HIS B N 1
ATOM 1757 C CA . HIS B 1 3 ? 11.867 7.578 32.531 1 27.8 3 HIS B CA 1
ATOM 1758 C C . HIS B 1 3 ? 11.57 8.062 31.125 1 27.8 3 HIS B C 1
ATOM 1760 O O . HIS B 1 3 ? 12.398 8.742 30.516 1 27.8 3 HIS B O 1
ATOM 1766 N N . GLN B 1 4 ? 11.125 7.172 30.312 1 30.66 4 GLN B N 1
ATOM 1767 C CA . GLN B 1 4 ? 10.555 7.754 29.094 1 30.66 4 GLN B CA 1
ATOM 1768 C C . GLN B 1 4 ? 9.742 9.008 29.422 1 30.66 4 GLN B C 1
ATOM 1770 O O . GLN B 1 4 ? 8.75 8.938 30.141 1 30.66 4 GLN B O 1
ATOM 1775 N N . LYS B 1 5 ? 10.367 10.078 29.703 1 34.66 5 LYS B N 1
ATOM 1776 C CA . LYS B 1 5 ? 9.773 11.398 29.906 1 34.66 5 LYS B CA 1
ATOM 1777 C C . LYS B 1 5 ? 8.508 11.562 29.062 1 34.66 5 LYS B C 1
ATOM 1779 O O . LYS B 1 5 ? 8.516 11.281 27.859 1 34.66 5 LYS B O 1
ATOM 1784 N N . ASN B 1 6 ? 7.363 11.383 29.531 1 34.06 6 ASN B N 1
ATOM 1785 C CA . ASN B 1 6 ? 6.039 11.742 29.031 1 34.06 6 ASN B CA 1
ATOM 1786 C C . ASN B 1 6 ? 6.07 13.047 28.25 1 34.06 6 ASN B C 1
ATOM 1788 O O . ASN B 1 6 ? 6.395 14.102 28.781 1 34.06 6 ASN B O 1
ATOM 1792 N N . LYS B 1 7 ? 6.688 13.148 27.109 1 39.78 7 LYS B N 1
ATOM 1793 C CA . LYS B 1 7 ? 6.539 14.406 26.391 1 39.78 7 LYS B CA 1
ATOM 1794 C C . LYS B 1 7 ? 5.18 15.047 26.688 1 39.78 7 LYS B C 1
ATOM 1796 O O . LYS B 1 7 ? 4.145 14.383 26.594 1 39.78 7 LYS B O 1
ATOM 1801 N N . PRO B 1 8 ? 5.098 16.141 27.375 1 38.41 8 PRO B N 1
ATOM 1802 C CA . PRO B 1 8 ? 3.807 16.781 27.625 1 38.41 8 PRO B CA 1
ATOM 1803 C C . PRO B 1 8 ? 2.865 16.703 26.422 1 38.41 8 PRO B C 1
ATOM 1805 O O . PRO B 1 8 ? 3.316 16.75 25.281 1 38.41 8 PRO B O 1
ATOM 1808 N N . ILE B 1 9 ? 1.766 16 26.516 1 47.53 9 ILE B N 1
ATOM 1809 C CA . ILE B 1 9 ? 0.718 16.031 25.5 1 47.53 9 ILE B CA 1
ATOM 1810 C C . ILE B 1 9 ? 0.553 17.453 24.969 1 47.53 9 ILE B C 1
ATOM 1812 O O . ILE B 1 9 ? 0.2 18.359 25.703 1 47.53 9 ILE B O 1
ATOM 1816 N N . GLU B 1 10 ? 1.429 17.938 24.172 1 57.16 10 GLU B N 1
ATOM 1817 C CA . GLU B 1 10 ? 1.231 19.25 23.578 1 57.16 10 GLU B CA 1
ATOM 1818 C C . GLU B 1 10 ? -0.246 19.531 23.312 1 57.16 10 GLU B C 1
ATOM 1820 O O . GLU B 1 10 ? -0.907 18.75 22.625 1 57.16 10 GLU B O 1
ATOM 1825 N N . HIS B 1 11 ? -1.001 20.141 24.25 1 71.62 11 HIS B N 1
ATOM 1826 C CA . HIS B 1 11 ? -2.393 20.562 24.172 1 71.62 11 HIS B CA 1
ATOM 1827 C C . HIS B 1 11 ? -2.562 21.719 23.172 1 71.62 11 HIS B C 1
ATOM 1829 O O . HIS B 1 11 ? -1.854 22.719 23.25 1 71.62 11 HIS B O 1
ATOM 1835 N N . TYR B 1 12 ? -3.146 21.438 22.094 1 82.5 12 TYR B N 1
ATOM 1836 C CA . TYR B 1 12 ? -3.461 22.453 21.094 1 82.5 12 TYR B CA 1
ATOM 1837 C C . TYR B 1 12 ? -4.73 23.203 21.453 1 82.5 12 TYR B C 1
ATOM 1839 O O . TYR B 1 12 ? -5.742 22.609 21.812 1 82.5 12 TYR B O 1
ATOM 1847 N N . SER B 1 13 ? -4.68 24.516 21.531 1 90.81 13 SER B N 1
ATOM 1848 C CA . SER B 1 13 ? -5.828 25.328 21.906 1 90.81 13 SER B CA 1
ATOM 1849 C C . SER B 1 13 ? -6.906 25.312 20.828 1 90.81 13 SER B C 1
ATOM 1851 O O . SER B 1 13 ? -8.094 25.391 21.141 1 90.81 13 SER B O 1
ATOM 1853 N N . PHE B 1 14 ? -6.488 25.25 19.609 1 95.88 14 PHE B N 1
ATOM 1854 C CA . PHE B 1 14 ? -7.367 25.156 18.453 1 95.88 14 PHE B CA 1
ATOM 1855 C C . PHE B 1 14 ? -6.746 24.266 17.375 1 95.88 14 PHE B C 1
ATOM 1857 O O . PHE B 1 14 ? -5.555 23.969 17.422 1 95.88 14 PHE B O 1
ATOM 1864 N N . PRO B 1 15 ? -7.523 23.766 16.453 1 97.75 15 PRO B N 1
ATOM 1865 C CA . PRO B 1 15 ? -6.973 22.891 15.422 1 97.75 15 PRO B CA 1
ATOM 1866 C C . PRO B 1 15 ? -5.883 23.562 14.594 1 97.75 15 PRO B C 1
ATOM 1868 O O . PRO B 1 15 ? -5.992 24.75 14.266 1 97.75 15 PRO B O 1
ATOM 1871 N N . GLN B 1 16 ? -4.793 22.828 14.352 1 98.19 16 GLN B N 1
ATOM 1872 C CA . GLN B 1 16 ? -3.682 23.312 13.547 1 98.19 16 GLN B CA 1
ATOM 1873 C C . GLN B 1 16 ? -3.801 22.828 12.102 1 98.19 16 GLN B C 1
ATOM 1875 O O . GLN B 1 16 ? -4.457 21.828 11.828 1 98.19 16 GLN B O 1
ATOM 1880 N N . LEU B 1 17 ? -3.154 23.562 11.227 1 98.56 17 LEU B N 1
ATOM 1881 C CA . LEU B 1 17 ? -3.27 23.25 9.805 1 98.56 17 LEU B CA 1
ATOM 1882 C C . LEU B 1 17 ? -2.064 22.438 9.336 1 98.56 17 LEU B C 1
ATOM 1884 O O . LEU B 1 17 ? -0.934 22.703 9.742 1 98.56 17 LEU B O 1
ATOM 1888 N N . VAL B 1 18 ? -2.336 21.469 8.508 1 98.75 18 VAL B N 1
ATOM 1889 C CA . VAL B 1 18 ? -1.341 20.688 7.789 1 98.75 18 VAL B CA 1
ATOM 1890 C C . VAL B 1 18 ? -1.495 20.906 6.285 1 98.75 18 VAL B C 1
ATOM 1892 O O . VAL B 1 18 ? -2.607 20.844 5.754 1 98.75 18 VAL B O 1
ATOM 1895 N N . LEU B 1 19 ? -0.389 21.172 5.645 1 98.69 19 LEU B N 1
ATOM 1896 C CA . LEU B 1 19 ? -0.408 21.281 4.191 1 98.69 19 LEU B CA 1
ATOM 1897 C C . LEU B 1 19 ? 0.079 20 3.531 1 98.69 19 LEU B C 1
ATOM 1899 O O . LEU B 1 19 ? 1.158 19.5 3.857 1 98.69 19 LEU B O 1
ATOM 1903 N N . THR B 1 20 ? -0.752 19.391 2.711 1 98.56 20 THR B N 1
ATOM 1904 C CA . THR B 1 20 ? -0.288 18.297 1.875 1 98.56 20 THR B CA 1
ATOM 1905 C C . THR B 1 20 ? 0.034 18.781 0.466 1 98.56 20 THR B C 1
ATOM 1907 O O . THR B 1 20 ? -0.6 19.719 -0.032 1 98.56 20 THR B O 1
ATOM 1910 N N . LEU B 1 21 ? 1.107 18.188 -0.117 1 98 21 LEU B N 1
ATOM 1911 C CA . LEU B 1 21 ? 1.567 18.703 -1.401 1 98 21 LEU B CA 1
ATOM 1912 C C . LEU B 1 21 ? 2.109 17.578 -2.277 1 98 21 LEU B C 1
ATOM 1914 O O . LEU B 1 21 ? 3.104 16.938 -1.928 1 98 21 LEU B O 1
ATOM 1918 N N . ASP B 1 22 ? 1.454 17.391 -3.383 1 97.12 22 ASP B N 1
ATOM 1919 C CA . ASP B 1 22 ? 1.988 16.516 -4.422 1 97.12 22 ASP B CA 1
ATOM 1920 C C . ASP B 1 22 ? 3.158 17.188 -5.148 1 97.12 22 ASP B C 1
ATOM 1922 O O . ASP B 1 22 ? 2.994 18.234 -5.777 1 97.12 22 ASP B O 1
ATOM 1926 N N . VAL B 1 23 ? 4.277 16.516 -5.176 1 96.81 23 VAL B N 1
ATOM 1927 C CA . VAL B 1 23 ? 5.473 17.125 -5.758 1 96.81 23 VAL B CA 1
ATOM 1928 C C . VAL B 1 23 ? 5.352 17.156 -7.277 1 96.81 23 VAL B C 1
ATOM 1930 O O . VAL B 1 23 ? 6.141 17.812 -7.957 1 96.81 23 VAL B O 1
ATOM 1933 N N . ARG B 1 24 ? 4.355 16.516 -7.785 1 95.12 24 ARG B N 1
ATOM 1934 C CA . ARG B 1 24 ? 4.109 16.516 -9.227 1 95.12 24 ARG B CA 1
ATOM 1935 C C . ARG B 1 24 ? 3.344 17.766 -9.648 1 95.12 24 ARG B C 1
ATOM 1937 O O . ARG B 1 24 ? 3.266 18.078 -10.836 1 95.12 24 ARG B O 1
ATOM 1944 N N . ARG B 1 25 ? 2.797 18.516 -8.711 1 94.75 25 ARG B N 1
ATOM 1945 C CA . ARG B 1 25 ? 2.049 19.734 -9.016 1 94.75 25 ARG B CA 1
ATOM 1946 C C . ARG B 1 25 ? 2.973 20.828 -9.539 1 94.75 25 ARG B C 1
ATOM 1948 O O . ARG B 1 25 ? 4.055 21.047 -8.992 1 94.75 25 ARG B O 1
ATOM 1955 N N . ILE B 1 26 ? 2.578 21.391 -10.633 1 92.81 26 ILE B N 1
ATOM 1956 C CA . ILE B 1 26 ? 3.307 22.562 -11.102 1 92.81 26 ILE B CA 1
ATOM 1957 C C . ILE B 1 26 ? 2.926 23.781 -10.258 1 92.81 26 ILE B C 1
ATOM 1959 O O . ILE B 1 26 ? 1.784 24.25 -10.305 1 92.81 26 ILE B O 1
ATOM 1963 N N . ILE B 1 27 ? 3.863 24.281 -9.5 1 92.31 27 ILE B N 1
ATOM 1964 C CA . ILE B 1 27 ? 3.604 25.406 -8.602 1 92.31 27 ILE B CA 1
ATOM 1965 C C . ILE B 1 27 ? 4.645 26.5 -8.82 1 92.31 27 ILE B C 1
ATOM 1967 O O . ILE B 1 27 ? 5.832 26.203 -8.992 1 92.31 27 ILE B O 1
ATOM 1971 N N . ASP B 1 28 ? 4.18 27.703 -8.875 1 92.62 28 ASP B N 1
ATOM 1972 C CA . ASP B 1 28 ? 5.102 28.828 -8.844 1 92.62 28 ASP B CA 1
ATOM 1973 C C . ASP B 1 28 ? 5.906 28.844 -7.543 1 92.62 28 ASP B C 1
ATOM 1975 O O . ASP B 1 28 ? 5.336 28.969 -6.457 1 92.62 28 ASP B O 1
ATOM 1979 N N . PRO B 1 29 ? 7.238 28.781 -7.695 1 91.94 29 PRO B N 1
ATOM 1980 C CA . PRO B 1 29 ? 8.07 28.734 -6.488 1 91.94 29 PRO B CA 1
ATOM 1981 C C . PRO B 1 29 ? 7.879 29.953 -5.594 1 91.94 29 PRO B C 1
ATOM 1983 O O . PRO B 1 29 ? 7.965 29.844 -4.367 1 91.94 29 PRO B O 1
ATOM 1986 N N . VAL B 1 30 ? 7.637 31.047 -6.172 1 94.38 30 VAL B N 1
ATOM 1987 C CA . VAL B 1 30 ? 7.41 32.281 -5.41 1 94.38 30 VAL B CA 1
ATOM 1988 C C . VAL B 1 30 ? 6.125 32.156 -4.594 1 94.38 30 VAL B C 1
ATOM 1990 O O . VAL B 1 30 ? 6.086 32.531 -3.424 1 94.38 30 VAL B O 1
ATOM 1993 N N . PHE B 1 31 ? 5.156 31.578 -5.211 1 96.31 31 PHE B N 1
ATOM 1994 C CA . PHE B 1 31 ? 3.885 31.375 -4.531 1 96.31 31 PHE B CA 1
ATOM 1995 C C . PHE B 1 31 ? 4.059 30.453 -3.326 1 96.31 31 PHE B C 1
ATOM 1997 O O . PHE B 1 31 ? 3.59 30.766 -2.23 1 96.31 31 PHE B O 1
ATOM 2004 N N . LEU B 1 32 ? 4.707 29.375 -3.473 1 96.06 32 LEU B N 1
ATOM 2005 C CA . LEU B 1 32 ? 4.895 28.422 -2.379 1 96.06 32 LEU B CA 1
ATOM 2006 C C . LEU B 1 32 ? 5.684 29.062 -1.24 1 96.06 32 LEU B C 1
ATOM 2008 O O . LEU B 1 32 ? 5.344 28.875 -0.068 1 96.06 32 LEU B O 1
ATOM 2012 N N . ARG B 1 33 ? 6.73 29.781 -1.607 1 96.06 33 ARG B N 1
ATOM 2013 C CA . ARG B 1 33 ? 7.535 30.469 -0.594 1 96.06 33 ARG B CA 1
ATOM 2014 C C . ARG B 1 33 ? 6.68 31.422 0.224 1 96.06 33 ARG B C 1
ATOM 2016 O O . ARG B 1 33 ? 6.773 31.453 1.453 1 96.06 33 ARG B O 1
ATOM 2023 N N . GLN B 1 34 ? 5.902 32.188 -0.426 1 97.44 34 GLN B N 1
ATOM 2024 C CA . GLN B 1 34 ? 5.023 33.156 0.252 1 97.44 34 GLN B CA 1
ATOM 2025 C C . GLN B 1 34 ? 4.023 32.438 1.153 1 97.44 34 GLN B C 1
ATOM 2027 O O . GLN B 1 34 ? 3.75 32.875 2.268 1 97.44 34 GLN B O 1
ATOM 2032 N N . LEU B 1 35 ? 3.523 31.375 0.642 1 98.12 35 LEU B N 1
ATOM 2033 C CA . LEU B 1 35 ? 2.572 30.562 1.402 1 98.12 35 LEU B CA 1
ATOM 2034 C C . LEU B 1 35 ? 3.199 30.062 2.697 1 98.12 35 LEU B C 1
ATOM 2036 O O . LEU B 1 35 ? 2.609 30.188 3.771 1 98.12 35 LEU B O 1
ATOM 2040 N N . LEU B 1 36 ? 4.406 29.594 2.648 1 98 36 LEU B N 1
ATOM 2041 C CA . LEU B 1 36 ? 5.109 29.047 3.805 1 98 36 LEU B CA 1
ATOM 2042 C C . LEU B 1 36 ? 5.504 30.156 4.773 1 98 36 LEU B C 1
ATOM 2044 O O . LEU B 1 36 ? 5.539 29.938 5.988 1 98 36 LEU B O 1
ATOM 2048 N N . GLN B 1 37 ? 5.719 31.297 4.246 1 97.75 37 GLN B N 1
ATOM 2049 C CA . GLN B 1 37 ? 6.133 32.438 5.059 1 97.75 37 GLN B CA 1
ATOM 2050 C C . GLN B 1 37 ? 4.988 32.938 5.938 1 97.75 37 GLN B C 1
ATOM 2052 O O . GLN B 1 37 ? 5.207 33.688 6.887 1 97.75 37 GLN B O 1
ATOM 2057 N N . THR B 1 38 ? 3.805 32.531 5.609 1 98 38 THR B N 1
ATOM 2058 C CA . THR B 1 38 ? 2.682 32.906 6.465 1 98 38 THR B CA 1
ATOM 2059 C C . THR B 1 38 ? 2.785 32.188 7.82 1 98 38 THR B C 1
ATOM 2061 O O . THR B 1 38 ? 2.092 32.562 8.773 1 98 38 THR B O 1
ATOM 2064 N N . LYS B 1 39 ? 3.545 31.141 7.906 1 97.75 39 LYS B N 1
ATOM 2065 C CA . LYS B 1 39 ? 3.76 30.344 9.109 1 97.75 39 LYS B CA 1
ATOM 2066 C C . LYS B 1 39 ? 2.441 29.797 9.656 1 97.75 39 LYS B C 1
ATOM 2068 O O . LYS B 1 39 ? 2.215 29.797 10.867 1 97.75 39 LYS B O 1
ATOM 2073 N N . SER B 1 40 ? 1.635 29.359 8.68 1 98.12 40 SER B N 1
ATOM 2074 C CA . SER B 1 40 ? 0.277 28.953 9.023 1 98.12 40 SER B CA 1
ATOM 2075 C C . SER B 1 40 ? 0.19 27.453 9.25 1 98.12 40 SER B C 1
ATOM 2077 O O . SER B 1 40 ? -0.822 26.953 9.75 1 98.12 40 SER B O 1
ATOM 2079 N N . PHE B 1 41 ? 1.241 26.719 8.984 1 98.5 41 PHE B N 1
ATOM 2080 C CA . PHE B 1 41 ? 1.15 25.266 8.961 1 98.5 41 PHE B CA 1
ATOM 2081 C C . PHE B 1 41 ? 2.055 24.641 10.023 1 98.5 41 PHE B C 1
ATOM 2083 O O . PHE B 1 41 ? 3.23 25 10.133 1 98.5 41 PHE B O 1
ATOM 2090 N N . ALA B 1 42 ? 1.496 23.719 10.766 1 98.06 42 ALA B N 1
ATOM 2091 C CA . ALA B 1 42 ? 2.281 22.953 11.734 1 98.06 42 ALA B CA 1
ATOM 2092 C C . ALA B 1 42 ? 3.211 21.969 11.023 1 98.06 42 ALA B C 1
ATOM 2094 O O . ALA B 1 42 ? 4.301 21.672 11.523 1 98.06 42 ALA B O 1
ATOM 2095 N N . CYS B 1 43 ? 2.725 21.531 9.836 1 98.06 43 CYS B N 1
ATOM 2096 C CA . CYS B 1 43 ? 3.422 20.469 9.102 1 98.06 43 CYS B CA 1
ATOM 2097 C C . CYS B 1 43 ? 3.088 20.531 7.617 1 98.06 43 CYS B C 1
ATOM 2099 O O . CYS B 1 43 ? 2.012 21 7.234 1 98.06 43 CYS B O 1
ATOM 2101 N N . VAL B 1 44 ? 4.133 20.109 6.84 1 98.81 44 VAL B N 1
ATOM 2102 C CA . VAL B 1 44 ? 3.934 19.875 5.414 1 98.81 44 VAL B CA 1
ATOM 2103 C C . VAL B 1 44 ? 4.238 18.422 5.066 1 98.81 44 VAL B C 1
ATOM 2105 O O . VAL B 1 44 ? 5.324 17.922 5.375 1 98.81 44 VAL B O 1
ATOM 2108 N N . ILE B 1 45 ? 3.281 17.734 4.508 1 98.81 45 ILE B N 1
ATOM 2109 C CA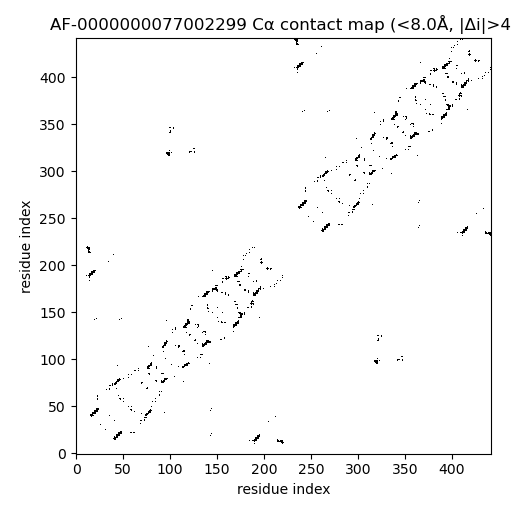 . ILE B 1 45 ? 3.482 16.375 4.031 1 98.81 45 ILE B CA 1
ATOM 2110 C C . ILE B 1 45 ? 3.689 16.375 2.52 1 98.81 45 ILE B C 1
ATOM 2112 O O . ILE B 1 45 ? 2.777 16.719 1.763 1 98.81 45 ILE B O 1
ATOM 2116 N N . LEU B 1 46 ? 4.926 16 2.102 1 98.56 46 LEU B N 1
ATOM 2117 C CA . LEU B 1 46 ? 5.242 15.883 0.682 1 98.56 46 LEU B CA 1
ATOM 2118 C C . LEU B 1 46 ? 5.039 14.453 0.196 1 98.56 46 LEU B C 1
ATOM 2120 O O . LEU B 1 46 ? 5.438 13.5 0.872 1 98.56 46 LEU B O 1
ATOM 2124 N N . TYR B 1 47 ? 4.383 14.367 -0.958 1 97.44 47 TYR B N 1
ATOM 2125 C CA . TYR B 1 47 ? 4.172 13.039 -1.514 1 97.44 47 TYR B CA 1
ATOM 2126 C C . TYR B 1 47 ? 4.266 13.062 -3.035 1 97.44 47 TYR B C 1
ATOM 2128 O O . TYR B 1 47 ? 4.285 14.133 -3.645 1 97.44 47 TYR B O 1
ATOM 2136 N N . ASP B 1 48 ? 4.496 11.891 -3.602 1 96.19 48 ASP B N 1
ATOM 2137 C CA . ASP B 1 48 ? 4.504 11.672 -5.043 1 96.19 48 ASP B CA 1
ATOM 2138 C C . ASP B 1 48 ? 3.35 10.766 -5.469 1 96.19 48 ASP B C 1
ATOM 2140 O O . ASP B 1 48 ? 3.363 9.562 -5.195 1 96.19 48 ASP B O 1
ATOM 2144 N N . SER B 1 49 ? 2.381 11.336 -6.145 1 90.38 49 SER B N 1
ATOM 2145 C CA . SER B 1 49 ? 1.215 10.57 -6.582 1 90.38 49 SER B CA 1
ATOM 2146 C C . SER B 1 49 ? 1.618 9.422 -7.496 1 90.38 49 SER B C 1
ATOM 2148 O O . SER B 1 49 ? 0.828 8.508 -7.738 1 90.38 49 SER B O 1
ATOM 2150 N N . PHE B 1 50 ? 2.904 9.414 -7.953 1 83.94 50 PHE B N 1
ATOM 2151 C CA . PHE B 1 50 ? 3.408 8.359 -8.828 1 83.94 50 PHE B CA 1
ATOM 2152 C C . PHE B 1 50 ? 4.469 7.527 -8.117 1 83.94 50 PHE B C 1
ATOM 2154 O O . PHE B 1 50 ? 5.336 6.938 -8.766 1 83.94 50 PHE B O 1
ATOM 2161 N N . VAL B 1 51 ? 4.344 7.512 -6.867 1 79.94 51 VAL B N 1
ATOM 2162 C CA . VAL B 1 51 ? 5.383 6.902 -6.043 1 79.94 51 VAL B CA 1
ATOM 2163 C C . VAL B 1 51 ? 5.531 5.43 -6.41 1 79.94 51 VAL B C 1
ATOM 2165 O O . VAL B 1 51 ? 6.637 4.883 -6.367 1 79.94 51 VAL B O 1
ATOM 2168 N N . ASN B 1 52 ? 4.492 4.699 -6.727 1 70.81 52 ASN B N 1
ATOM 2169 C CA . ASN B 1 52 ? 4.539 3.27 -7.016 1 70.81 52 ASN B CA 1
ATOM 2170 C C . ASN B 1 52 ? 5.148 2.996 -8.391 1 70.81 52 ASN B C 1
ATOM 2172 O O . ASN B 1 52 ? 5.449 1.848 -8.727 1 70.81 52 ASN B O 1
ATOM 2176 N N . GLN B 1 53 ? 5.332 3.973 -9.141 1 64.88 53 GLN B N 1
ATOM 2177 C CA . GLN B 1 53 ? 5.824 3.805 -10.508 1 64.88 53 GLN B CA 1
ATOM 2178 C C . GLN B 1 53 ? 7.27 4.281 -10.633 1 64.88 53 GLN B C 1
ATOM 2180 O O . GLN B 1 53 ? 7.863 4.195 -11.711 1 64.88 53 GLN B O 1
ATOM 2185 N N . GLY B 1 54 ? 7.824 4.816 -9.508 1 66.19 54 GLY B N 1
ATOM 2186 C CA . GLY B 1 54 ? 9.148 5.402 -9.633 1 66.19 54 GLY B CA 1
ATOM 2187 C C . GLY B 1 54 ? 10.125 4.902 -8.578 1 66.19 54 GLY B C 1
ATOM 2188 O O . GLY B 1 54 ? 9.812 3.971 -7.832 1 66.19 54 GLY B O 1
ATOM 2189 N N . ASP B 1 55 ? 11.336 5.465 -8.734 1 76.06 55 ASP B N 1
ATOM 2190 C CA . ASP B 1 55 ? 12.414 5.059 -7.832 1 76.06 55 ASP B CA 1
ATOM 2191 C C . ASP B 1 55 ? 12.602 6.07 -6.703 1 76.06 55 ASP B C 1
ATOM 2193 O O . ASP B 1 55 ? 13.602 6.035 -5.988 1 76.06 55 ASP B O 1
ATOM 2197 N N . GLY B 1 56 ? 11.695 7.012 -6.656 1 89.31 56 GLY B N 1
ATOM 2198 C CA . GLY B 1 56 ? 11.758 7.977 -5.566 1 89.31 56 GLY B CA 1
ATOM 2199 C C . GLY B 1 56 ? 12.602 9.195 -5.895 1 89.31 56 GLY B C 1
ATOM 2200 O O . GLY B 1 56 ? 12.609 10.164 -5.141 1 89.31 56 GLY B O 1
ATOM 2201 N N . ALA B 1 57 ? 13.289 9.18 -7.012 1 91.81 57 ALA B N 1
ATOM 2202 C CA . ALA B 1 57 ? 14.195 10.266 -7.363 1 91.81 57 ALA B CA 1
ATOM 2203 C C . ALA B 1 57 ? 13.438 11.578 -7.523 1 91.81 57 ALA B C 1
ATOM 2205 O O . ALA B 1 57 ? 13.906 12.633 -7.074 1 91.81 57 ALA B O 1
ATOM 2206 N N . PHE B 1 58 ? 12.359 11.516 -8.148 1 94.69 58 PHE B N 1
ATOM 2207 C CA . PHE B 1 58 ? 11.586 12.734 -8.359 1 94.69 58 PHE B CA 1
ATOM 2208 C C . PHE B 1 58 ? 11.148 13.336 -7.035 1 94.69 58 PHE B C 1
ATOM 2210 O O . PHE B 1 58 ? 11.281 14.547 -6.824 1 94.69 58 PHE B O 1
ATOM 2217 N N . LEU B 1 59 ? 10.656 12.516 -6.156 1 96.56 59 LEU B N 1
ATOM 2218 C CA . LEU B 1 59 ? 10.273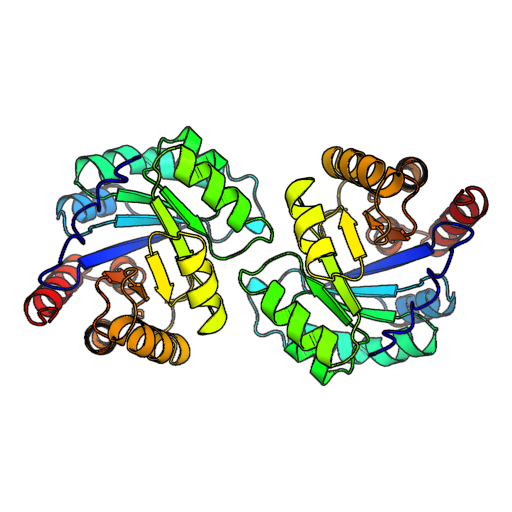 12.961 -4.82 1 96.56 59 LEU B CA 1
ATOM 2219 C C . LEU B 1 59 ? 11.469 13.578 -4.09 1 96.56 59 LEU B C 1
ATOM 2221 O O . LEU B 1 59 ? 11.359 14.664 -3.514 1 96.56 59 LEU B O 1
ATOM 2225 N N . GLN B 1 60 ? 12.555 12.891 -4.16 1 96.75 60 GLN B N 1
ATOM 2226 C CA . GLN B 1 60 ? 13.75 13.359 -3.463 1 96.75 60 GLN B CA 1
ATOM 2227 C C . GLN B 1 60 ? 14.188 14.727 -3.982 1 96.75 60 GLN B C 1
ATOM 2229 O O . GLN B 1 60 ? 14.43 15.648 -3.199 1 96.75 60 GLN B O 1
ATOM 2234 N N . ASN B 1 61 ? 14.289 14.867 -5.277 1 95.81 61 ASN B N 1
ATOM 2235 C CA . ASN B 1 61 ? 14.742 16.125 -5.883 1 95.81 61 ASN B CA 1
ATOM 2236 C C . ASN B 1 61 ? 13.797 17.266 -5.551 1 95.81 61 ASN B C 1
ATOM 2238 O O . ASN B 1 61 ? 14.242 18.359 -5.191 1 95.81 61 ASN B O 1
ATOM 2242 N N . SER B 1 62 ? 12.578 17.031 -5.637 1 95.62 62 SER B N 1
ATOM 2243 C CA . SER B 1 62 ? 11.586 18.062 -5.344 1 95.62 62 SER B CA 1
ATOM 2244 C C . SER B 1 62 ? 11.602 18.438 -3.865 1 95.62 62 SER B C 1
ATOM 2246 O O . SER B 1 62 ? 11.594 19.625 -3.52 1 95.62 62 SER B O 1
ATOM 2248 N N . ALA B 1 63 ? 11.633 17.422 -3.041 1 96.5 63 ALA B N 1
ATOM 2249 C CA . ALA B 1 63 ? 11.625 17.641 -1.599 1 96.5 63 ALA B CA 1
ATOM 2250 C C . ALA B 1 63 ? 12.844 18.453 -1.158 1 96.5 63 ALA B C 1
ATOM 2252 O O . ALA B 1 63 ? 12.75 19.281 -0.253 1 96.5 63 ALA B O 1
ATOM 2253 N N . GLN B 1 64 ? 13.914 18.156 -1.796 1 95.62 64 GLN B N 1
ATOM 2254 C CA . GLN B 1 64 ? 15.141 18.891 -1.468 1 95.62 64 GLN B CA 1
ATOM 2255 C C . GLN B 1 64 ? 14.977 20.375 -1.718 1 95.62 64 GLN B C 1
ATOM 2257 O O . GLN B 1 64 ? 15.469 21.203 -0.939 1 95.62 64 GLN B O 1
ATOM 2262 N N . ILE B 1 65 ? 14.297 20.688 -2.711 1 93.94 65 ILE B N 1
ATOM 2263 C CA . ILE B 1 65 ? 14.07 22.078 -3.084 1 93.94 65 ILE B CA 1
ATOM 2264 C C . ILE B 1 65 ? 13.234 22.781 -2.012 1 93.94 65 ILE B C 1
ATOM 2266 O O . ILE B 1 65 ? 13.477 23.938 -1.675 1 93.94 65 ILE B O 1
ATOM 2270 N N . TYR B 1 66 ? 12.32 22.078 -1.385 1 95.19 66 TYR B N 1
ATOM 2271 C CA . TYR B 1 66 ? 11.328 22.672 -0.499 1 95.19 66 TYR B CA 1
ATOM 2272 C C . TYR B 1 66 ? 11.773 22.578 0.956 1 95.19 66 TYR B C 1
ATOM 2274 O O . TYR B 1 66 ? 11.234 23.281 1.819 1 95.19 66 TYR B O 1
ATOM 2282 N N . ALA B 1 67 ? 12.711 21.734 1.223 1 96.56 67 ALA B N 1
ATOM 2283 C CA . ALA B 1 67 ? 13.016 21.312 2.59 1 96.56 67 ALA B CA 1
ATOM 2284 C C . ALA B 1 67 ? 13.391 22.516 3.459 1 96.56 67 ALA B C 1
ATOM 2286 O O . ALA B 1 67 ? 12.781 22.75 4.504 1 96.56 67 ALA B O 1
ATOM 2287 N N . ASP B 1 68 ? 14.312 23.312 3.004 1 95.44 68 ASP B N 1
ATOM 2288 C CA . ASP B 1 68 ? 14.789 24.438 3.787 1 95.44 68 ASP B CA 1
ATOM 2289 C C . ASP B 1 68 ? 13.672 25.453 4.027 1 95.44 68 ASP B C 1
ATOM 2291 O O . ASP B 1 68 ? 13.516 25.969 5.141 1 95.44 68 ASP B O 1
ATOM 2295 N N . ASP B 1 69 ? 12.938 25.719 3.016 1 96.38 69 ASP B N 1
ATOM 2296 C CA . ASP B 1 69 ? 11.844 26.688 3.133 1 96.38 69 ASP B CA 1
ATOM 2297 C C . ASP B 1 69 ? 10.797 26.203 4.141 1 96.38 69 ASP B C 1
ATOM 2299 O O . ASP B 1 69 ? 10.289 27 4.934 1 96.38 69 ASP B O 1
ATOM 2303 N N . ILE B 1 70 ? 10.516 24.953 4.141 1 97.81 70 ILE B N 1
ATOM 2304 C CA . ILE B 1 70 ? 9.508 24.391 5.031 1 97.81 70 ILE B CA 1
ATOM 2305 C C . ILE B 1 70 ? 10 24.469 6.477 1 97.81 70 ILE B C 1
ATOM 2307 O O . ILE B 1 70 ? 9.328 25.047 7.34 1 97.81 70 ILE B O 1
ATOM 2311 N N . GLN B 1 71 ? 11.164 24.016 6.707 1 97.31 71 GLN B N 1
ATOM 2312 C CA . GLN B 1 71 ? 11.672 23.875 8.07 1 97.31 71 GLN B CA 1
ATOM 2313 C C . GLN B 1 71 ? 12.07 25.234 8.641 1 97.31 71 GLN B C 1
ATOM 2315 O O . GLN B 1 71 ? 11.883 25.5 9.828 1 97.31 71 GLN B O 1
ATOM 2320 N N . GLN B 1 72 ? 12.523 26.125 7.828 1 96.69 72 GLN B N 1
ATOM 2321 C CA . GLN B 1 72 ? 12.914 27.453 8.289 1 96.69 72 GLN B CA 1
ATOM 2322 C C . GLN B 1 72 ? 11.695 28.281 8.656 1 96.69 72 GLN B C 1
ATOM 2324 O O . GLN B 1 72 ? 11.797 29.25 9.43 1 96.69 72 GLN B O 1
ATOM 2329 N N . ASN B 1 73 ? 10.617 27.953 8.133 1 97.44 73 ASN B N 1
ATOM 2330 C CA . ASN B 1 73 ? 9.406 28.703 8.453 1 97.44 73 ASN B CA 1
ATOM 2331 C C . ASN B 1 73 ? 8.602 28.016 9.555 1 97.44 73 ASN B C 1
ATOM 2333 O O . ASN B 1 73 ? 7.43 28.328 9.758 1 97.44 73 ASN B O 1
ATOM 2337 N N . GLY B 1 74 ? 9.156 27.016 10.141 1 97.19 74 GLY B N 1
ATOM 2338 C CA . GLY B 1 74 ? 8.625 26.469 11.391 1 97.19 74 GLY B CA 1
ATOM 2339 C C . GLY B 1 74 ? 7.73 25.266 11.18 1 97.19 74 GLY B C 1
ATOM 2340 O O . GLY B 1 74 ? 7.18 24.719 12.141 1 97.19 74 GLY B O 1
ATOM 2341 N N . ALA B 1 75 ? 7.578 24.812 10.047 1 98.38 75 ALA B N 1
ATOM 2342 C CA . ALA B 1 75 ? 6.746 23.641 9.781 1 98.38 75 ALA B CA 1
ATOM 2343 C C . ALA B 1 75 ? 7.582 22.359 9.797 1 98.38 75 ALA B C 1
ATOM 2345 O O . ALA B 1 75 ? 8.711 22.344 9.297 1 98.38 75 ALA B O 1
ATOM 2346 N N . ALA B 1 76 ? 7.039 21.297 10.414 1 98.5 76 ALA B N 1
ATOM 2347 C CA . ALA B 1 76 ? 7.68 20 10.281 1 98.5 76 ALA B CA 1
ATOM 2348 C C . ALA B 1 76 ? 7.602 19.484 8.844 1 98.5 76 ALA B C 1
ATOM 2350 O O . ALA B 1 76 ? 6.57 19.609 8.188 1 98.5 76 ALA B O 1
ATOM 2351 N N . LEU B 1 77 ? 8.711 18.922 8.391 1 98.75 77 LEU B N 1
ATOM 2352 C CA . LEU B 1 77 ? 8.766 18.297 7.066 1 98.75 77 LEU B CA 1
ATOM 2353 C C . LEU B 1 77 ? 8.523 16.797 7.16 1 98.75 77 LEU B C 1
ATOM 2355 O O . LEU B 1 77 ? 9.32 16.078 7.77 1 98.75 77 LEU B O 1
ATOM 2359 N N . ILE B 1 78 ? 7.465 16.281 6.539 1 98.75 78 ILE B N 1
ATOM 2360 C CA . ILE B 1 78 ? 7.098 14.875 6.535 1 98.75 78 ILE B CA 1
ATOM 2361 C C . ILE B 1 78 ? 7.129 14.336 5.105 1 98.75 78 ILE B C 1
ATOM 2363 O O . ILE B 1 78 ? 6.586 14.961 4.191 1 98.75 78 ILE B O 1
ATOM 2367 N N . ILE B 1 79 ? 7.773 13.156 4.91 1 98.25 79 ILE B N 1
ATOM 2368 C CA . ILE B 1 79 ? 7.859 12.523 3.596 1 98.25 79 ILE B CA 1
ATOM 2369 C C . ILE B 1 79 ? 6.969 11.281 3.559 1 98.25 79 ILE B C 1
ATOM 2371 O O . ILE B 1 79 ? 7.039 10.438 4.453 1 98.25 79 ILE B O 1
ATOM 2375 N N . ALA B 1 80 ? 6.199 11.234 2.539 1 97.38 80 ALA B N 1
ATOM 2376 C CA . ALA B 1 80 ? 5.27 10.117 2.447 1 97.38 80 ALA B CA 1
ATOM 2377 C C . ALA B 1 80 ? 5.918 8.922 1.748 1 97.38 80 ALA B C 1
ATOM 2379 O O . ALA B 1 80 ? 6.582 9.086 0.721 1 97.38 80 ALA B O 1
ATOM 2380 N N . GLU B 1 81 ? 5.875 7.715 2.326 1 93.88 81 GLU B N 1
ATOM 2381 C CA . GLU B 1 81 ? 5.977 6.387 1.726 1 93.88 81 GLU B CA 1
ATOM 2382 C C . GLU B 1 81 ? 7.426 6.031 1.414 1 93.88 81 GLU B C 1
ATOM 2384 O O . GLU B 1 81 ? 7.715 4.922 0.959 1 93.88 81 GLU B O 1
ATOM 2389 N N . ASP B 1 82 ? 8.414 6.941 1.624 1 93.62 82 ASP B N 1
ATOM 2390 C CA . ASP B 1 82 ? 9.789 6.652 1.24 1 93.62 82 ASP B CA 1
ATOM 2391 C C . ASP B 1 82 ? 10.766 7.02 2.359 1 93.62 82 ASP B C 1
ATOM 2393 O O . ASP B 1 82 ? 11.195 8.172 2.463 1 93.62 82 ASP B O 1
ATOM 2397 N N . SER B 1 83 ? 11.102 6 3.074 1 92.31 83 SER B N 1
ATOM 2398 C CA . SER B 1 83 ? 11.961 6.223 4.23 1 92.31 83 SER B CA 1
ATOM 2399 C C . SER B 1 83 ? 13.359 6.641 3.807 1 92.31 83 SER B C 1
ATOM 2401 O O . SER B 1 83 ? 14.039 7.383 4.523 1 92.31 83 SER B O 1
ATOM 2403 N N . ARG B 1 84 ? 13.852 6.152 2.672 1 91.31 84 ARG B N 1
ATOM 2404 C CA . ARG B 1 84 ? 15.172 6.535 2.189 1 91.31 84 ARG B CA 1
ATOM 2405 C C . ARG B 1 84 ? 15.227 8.031 1.871 1 91.31 84 ARG B C 1
ATOM 2407 O O . ARG B 1 84 ? 16.172 8.719 2.256 1 91.31 84 ARG B O 1
ATOM 2414 N N . VAL B 1 85 ? 14.234 8.484 1.195 1 96.06 85 VAL B N 1
ATOM 2415 C CA . VAL B 1 85 ? 14.148 9.898 0.872 1 96.06 85 VAL B CA 1
ATOM 2416 C C . VAL B 1 85 ? 14.078 10.719 2.158 1 96.06 85 VAL B C 1
ATOM 2418 O O . VAL B 1 85 ? 14.773 11.734 2.297 1 96.06 85 VAL B O 1
ATOM 2421 N N . ALA B 1 86 ? 13.242 10.266 3.109 1 96.31 86 ALA B N 1
ATOM 2422 C CA . ALA B 1 86 ? 13.125 10.969 4.387 1 96.31 86 ALA B CA 1
ATOM 2423 C C . ALA B 1 86 ? 14.492 11.117 5.055 1 96.31 86 ALA B C 1
ATOM 2425 O O . ALA B 1 86 ? 14.82 12.18 5.59 1 96.31 86 ALA B O 1
ATOM 2426 N N . GLY B 1 87 ? 15.227 10.07 4.996 1 94.62 87 GLY B N 1
ATOM 2427 C CA . GLY B 1 87 ? 16.547 10.086 5.59 1 94.62 87 GLY B CA 1
ATOM 2428 C C . GLY B 1 87 ? 17.516 11.008 4.859 1 94.62 87 GLY B C 1
ATOM 2429 O O . GLY B 1 87 ? 18.188 11.828 5.484 1 94.62 87 GLY B O 1
ATOM 2430 N N . ARG B 1 88 ? 17.562 10.922 3.59 1 95.12 88 ARG B N 1
ATOM 2431 C CA . ARG B 1 88 ? 18.516 11.641 2.762 1 95.12 88 ARG B CA 1
ATOM 2432 C C . ARG B 1 88 ? 18.312 13.148 2.863 1 95.12 88 ARG B C 1
ATOM 2434 O O . ARG B 1 88 ? 19.281 13.914 2.867 1 95.12 88 ARG B O 1
ATOM 2441 N N . ILE B 1 89 ? 17.125 13.562 3.018 1 95.88 89 ILE B N 1
ATOM 2442 C CA . ILE B 1 89 ? 16.875 15 2.996 1 95.88 89 ILE B CA 1
ATOM 2443 C C . ILE B 1 89 ? 16.703 15.516 4.422 1 95.88 89 ILE B C 1
ATOM 2445 O O . ILE B 1 89 ? 16.312 16.672 4.633 1 95.88 89 ILE B O 1
ATOM 2449 N N . LYS B 1 90 ? 16.797 14.633 5.375 1 95.94 90 LYS B N 1
ATOM 2450 C CA . LYS B 1 90 ? 16.734 14.969 6.793 1 95.94 90 LYS B CA 1
ATOM 2451 C C . LYS B 1 90 ? 15.352 15.5 7.168 1 95.94 90 LYS B C 1
ATOM 2453 O O . LYS B 1 90 ? 15.234 16.547 7.801 1 95.94 90 LYS B O 1
ATOM 2458 N N . ALA B 1 91 ? 14.398 14.805 6.707 1 98 91 ALA B N 1
ATOM 2459 C CA . ALA B 1 91 ? 13.023 15.141 7.074 1 98 91 ALA B CA 1
ATOM 2460 C C . ALA B 1 91 ? 12.781 14.906 8.562 1 98 91 ALA B C 1
ATOM 2462 O O . ALA B 1 91 ? 13.531 14.18 9.211 1 98 91 ALA B O 1
ATOM 2463 N N . ASP B 1 92 ? 11.727 15.539 9.086 1 98.06 92 ASP B N 1
ATOM 2464 C CA . ASP B 1 92 ? 11.383 15.398 10.5 1 98.06 92 ASP B CA 1
ATOM 2465 C C . ASP B 1 92 ? 10.609 14.109 10.75 1 98.06 92 ASP B C 1
ATOM 2467 O O . ASP B 1 92 ? 10.477 13.664 11.891 1 98.06 92 ASP B O 1
ATOM 2471 N N . GLY B 1 93 ? 10.094 13.492 9.625 1 97.94 93 GLY B N 1
ATOM 2472 C CA . GLY B 1 93 ? 9.359 12.258 9.812 1 97.94 93 GLY B CA 1
ATOM 2473 C C . GLY B 1 93 ? 8.844 11.664 8.508 1 97.94 93 GLY B C 1
ATOM 2474 O O . GLY B 1 93 ? 9.273 12.07 7.426 1 97.94 93 GLY B O 1
ATOM 2475 N N . MET B 1 94 ? 7.871 10.648 8.75 1 97.38 94 MET B N 1
ATOM 2476 C CA . MET B 1 94 ? 7.316 9.922 7.613 1 97.38 94 MET B CA 1
ATOM 2477 C C . MET B 1 94 ? 5.809 9.75 7.758 1 97.38 94 MET B C 1
ATOM 2479 O O . MET B 1 94 ? 5.281 9.766 8.867 1 97.38 94 MET B O 1
ATOM 2483 N N . HIS B 1 95 ? 5.188 9.656 6.637 1 98 95 HIS B N 1
ATOM 2484 C CA . HIS B 1 95 ? 3.771 9.312 6.52 1 98 95 HIS B CA 1
ATOM 2485 C C . HIS B 1 95 ? 3.578 8.039 5.711 1 98 95 HIS B C 1
ATOM 2487 O O . HIS B 1 95 ? 4.059 7.938 4.578 1 98 95 HIS B O 1
ATOM 2493 N N . LEU B 1 96 ? 2.889 7.125 6.324 1 96.12 96 LEU B N 1
ATOM 2494 C CA . LEU B 1 96 ? 2.695 5.844 5.656 1 96.12 96 LEU B CA 1
ATOM 2495 C C . LEU B 1 96 ? 1.215 5.582 5.398 1 96.12 96 LEU B C 1
ATOM 2497 O O . LEU B 1 96 ? 0.377 5.824 6.27 1 96.12 96 LEU B O 1
ATOM 2501 N N . GLU B 1 97 ? 0.884 5.113 4.238 1 94.5 97 GLU B N 1
ATOM 2502 C CA . GLU B 1 97 ? -0.493 4.77 3.898 1 94.5 97 GLU B CA 1
ATOM 2503 C C . GLU B 1 97 ? -0.606 3.311 3.465 1 94.5 97 GLU B C 1
ATOM 2505 O O . GLU B 1 97 ? -1.71 2.803 3.258 1 94.5 97 GLU B O 1
ATOM 2510 N N . SER B 1 98 ? 0.514 2.701 3.258 1 87.88 98 SER B N 1
ATOM 2511 C CA . SER B 1 98 ? 0.517 1.336 2.742 1 87.88 98 SER B CA 1
ATOM 2512 C C . SER B 1 98 ? 1.819 0.619 3.08 1 87.88 98 SER B C 1
ATOM 2514 O O . SER B 1 98 ? 2.678 1.174 3.768 1 87.88 98 SER B O 1
ATOM 2516 N N . GLY B 1 99 ? 1.873 -0.665 2.658 1 85.81 99 GLY B N 1
ATOM 2517 C CA . GLY B 1 99 ? 3.074 -1.469 2.824 1 85.81 99 GLY B CA 1
ATOM 2518 C C . GLY B 1 99 ? 2.947 -2.51 3.92 1 85.81 99 GLY B C 1
ATOM 2519 O O . GLY B 1 99 ? 2.502 -2.203 5.027 1 85.81 99 GLY B O 1
ATOM 2520 N N . LEU B 1 100 ? 3.365 -3.637 3.602 1 86.75 100 LEU B N 1
ATOM 2521 C CA . LEU B 1 100 ? 3.322 -4.73 4.566 1 86.75 100 LEU B CA 1
ATOM 2522 C C . LEU B 1 100 ? 4.41 -4.562 5.625 1 86.75 100 LEU B C 1
ATOM 2524 O O . LEU B 1 100 ? 4.332 -5.164 6.699 1 86.75 100 LEU B O 1
ATOM 2528 N N . ASP B 1 101 ? 5.34 -3.734 5.383 1 86.38 101 ASP B N 1
ATOM 2529 C CA . ASP B 1 101 ? 6.461 -3.535 6.293 1 86.38 101 ASP B CA 1
ATOM 2530 C C . ASP B 1 101 ? 6.309 -2.234 7.078 1 86.38 101 ASP B C 1
ATOM 2532 O O . ASP B 1 101 ? 7.277 -1.734 7.656 1 86.38 101 ASP B O 1
ATOM 2536 N N . ALA B 1 102 ? 5.156 -1.742 7.105 1 87.31 102 ALA B N 1
ATOM 2537 C CA . ALA B 1 102 ? 4.918 -0.442 7.727 1 87.31 102 ALA B CA 1
ATOM 2538 C C . ALA B 1 102 ? 5.34 -0.448 9.195 1 87.31 102 ALA B C 1
ATOM 2540 O O . ALA B 1 102 ? 5.898 0.533 9.688 1 87.31 102 ALA B O 1
ATOM 2541 N N . PHE B 1 103 ? 5.242 -1.497 9.883 1 84.69 103 PHE B N 1
ATOM 2542 C CA . PHE B 1 103 ? 5.555 -1.563 11.305 1 84.69 103 PHE B CA 1
ATOM 2543 C C . PHE B 1 103 ? 7.059 -1.679 11.523 1 84.69 103 PHE B C 1
ATOM 2545 O O . PHE B 1 103 ? 7.586 -1.199 12.523 1 84.69 103 PHE B O 1
ATOM 2552 N N . ASP B 1 104 ? 7.73 -2.293 10.578 1 86.94 104 ASP B N 1
ATOM 2553 C CA . ASP B 1 104 ? 9.188 -2.283 10.609 1 86.94 104 ASP B CA 1
ATOM 2554 C C . ASP B 1 104 ? 9.734 -0.873 10.391 1 86.94 104 ASP B C 1
ATOM 2556 O O . ASP B 1 104 ? 10.68 -0.458 11.062 1 86.94 104 ASP B O 1
ATOM 2560 N N . VAL B 1 105 ? 9.133 -0.25 9.539 1 88.38 105 VAL B N 1
ATOM 2561 C CA . VAL B 1 105 ? 9.523 1.128 9.258 1 88.38 105 VAL B CA 1
ATOM 2562 C C . VAL B 1 105 ? 9.305 1.985 10.508 1 88.38 105 VAL B C 1
ATOM 2564 O O . VAL B 1 105 ? 10.188 2.762 10.891 1 88.38 105 VAL B O 1
ATOM 2567 N N . LEU B 1 106 ? 8.203 1.799 11.094 1 91.12 106 LEU B N 1
ATOM 2568 C CA . LEU B 1 106 ? 7.875 2.529 12.32 1 91.12 106 LEU B CA 1
ATOM 2569 C C . LEU B 1 106 ? 8.945 2.314 13.383 1 91.12 106 LEU B C 1
ATOM 2571 O O . LEU B 1 106 ? 9.445 3.277 13.969 1 91.12 106 LEU B O 1
ATOM 2575 N N . GLU B 1 107 ? 9.312 1.144 13.555 1 90.12 107 GLU B N 1
ATOM 2576 C CA . GLU B 1 107 ? 10.305 0.825 14.578 1 90.12 107 GLU B CA 1
ATOM 2577 C C . GLU B 1 107 ? 11.641 1.504 14.281 1 90.12 107 GLU B C 1
ATOM 2579 O O . GLU B 1 107 ? 12.266 2.066 15.18 1 90.12 107 GLU B O 1
ATOM 2584 N N . ASN B 1 108 ? 12 1.459 13.086 1 91.12 108 ASN B N 1
ATOM 2585 C CA . ASN B 1 108 ? 13.266 2.068 12.688 1 91.12 108 ASN B CA 1
ATOM 2586 C C . ASN B 1 108 ? 13.227 3.586 12.844 1 91.12 108 ASN B C 1
ATOM 2588 O O . ASN B 1 108 ? 14.203 4.188 13.312 1 91.12 108 ASN B O 1
ATOM 2592 N N . GLN B 1 109 ? 12.164 4.168 12.516 1 91.69 109 GLN B N 1
ATOM 2593 C CA . GLN B 1 109 ? 12.023 5.613 12.633 1 91.69 109 GLN B CA 1
ATOM 2594 C C . GLN B 1 109 ? 12.016 6.047 14.094 1 91.69 109 GLN B C 1
ATOM 2596 O O . GLN B 1 109 ? 12.586 7.082 14.445 1 91.69 109 GLN B O 1
ATOM 2601 N N . LYS B 1 110 ? 11.414 5.332 14.883 1 90.44 110 LYS B N 1
ATOM 2602 C CA . LYS B 1 110 ? 11.352 5.652 16.297 1 90.44 110 LYS B CA 1
ATOM 2603 C C . LYS B 1 110 ? 12.742 5.613 16.938 1 90.44 110 LYS B C 1
ATOM 2605 O O . LYS B 1 110 ? 13.078 6.461 17.766 1 90.44 110 LYS B O 1
ATOM 2610 N N . LYS B 1 111 ? 13.453 4.652 16.484 1 91.62 111 LYS B N 1
ATOM 2611 C CA . LYS B 1 111 ? 14.828 4.578 16.969 1 91.62 111 LYS B CA 1
ATOM 2612 C C . LYS B 1 111 ? 15.594 5.863 16.656 1 91.62 111 LYS B C 1
ATOM 2614 O O . LYS B 1 111 ? 16.484 6.27 17.406 1 91.62 111 LYS B O 1
ATOM 2619 N N . ASN B 1 112 ? 15.242 6.559 15.656 1 91.88 112 ASN B N 1
ATOM 2620 C CA . ASN B 1 112 ? 15.93 7.77 15.219 1 91.88 112 ASN B CA 1
ATOM 2621 C C . ASN B 1 112 ? 15.18 9.023 15.656 1 91.88 112 ASN B C 1
ATOM 2623 O O . ASN B 1 112 ? 15.43 10.117 15.133 1 91.88 112 ASN B O 1
ATOM 2627 N N . LYS B 1 113 ? 14.141 8.906 16.406 1 92.31 113 LYS B N 1
ATOM 2628 C CA . LYS B 1 113 ? 13.375 10 17 1 92.31 113 LYS B CA 1
ATOM 2629 C C . LYS B 1 113 ? 12.656 10.812 15.93 1 92.31 113 LYS B C 1
ATOM 2631 O O . LYS B 1 113 ? 12.633 12.047 15.992 1 92.31 113 LYS B O 1
ATOM 2636 N N . LYS B 1 114 ? 12.156 10.117 14.922 1 96.75 114 LYS B N 1
ATOM 2637 C CA . LYS B 1 114 ? 11.406 10.742 13.836 1 96.75 114 LYS B CA 1
ATOM 2638 C C . LYS B 1 114 ? 9.906 10.578 14.039 1 96.75 114 LYS B C 1
ATOM 2640 O O . LYS B 1 114 ? 9.461 9.602 14.648 1 96.75 114 LYS B O 1
ATOM 2645 N N . ILE B 1 115 ? 9.164 11.547 13.562 1 97.56 115 ILE B N 1
ATOM 2646 C CA . ILE B 1 115 ? 7.707 11.477 13.578 1 97.56 115 ILE B CA 1
ATOM 2647 C C . ILE B 1 115 ? 7.23 10.422 12.578 1 97.56 115 ILE B C 1
ATOM 2649 O O . ILE B 1 115 ? 7.715 10.359 11.445 1 97.56 115 ILE B O 1
ATOM 2653 N N . VAL B 1 116 ? 6.285 9.562 12.984 1 97.75 116 VAL B N 1
ATOM 2654 C CA . VAL B 1 116 ? 5.676 8.617 12.055 1 97.75 116 VAL B CA 1
ATOM 2655 C C . VAL B 1 116 ? 4.156 8.672 12.188 1 97.75 116 VAL B C 1
ATOM 2657 O O . VAL B 1 116 ? 3.615 8.555 13.289 1 97.75 116 VAL B O 1
ATOM 2660 N N . GLY B 1 117 ? 3.484 8.898 11.141 1 98.06 117 GLY B N 1
ATOM 2661 C CA . GLY B 1 117 ? 2.031 8.867 11.094 1 98.06 117 GLY B CA 1
ATOM 2662 C C . GLY B 1 117 ? 1.485 7.965 10.008 1 98.06 117 GLY B C 1
ATOM 2663 O O . GLY B 1 117 ? 2.227 7.539 9.117 1 98.06 117 GLY B O 1
ATOM 2664 N N . PHE B 1 118 ? 0.226 7.652 10.078 1 97.69 118 PHE B N 1
ATOM 2665 C CA . PHE B 1 118 ? -0.394 6.684 9.188 1 97.69 118 PHE B CA 1
ATOM 2666 C C . PHE B 1 118 ? -1.692 7.234 8.602 1 97.69 118 PHE B C 1
ATOM 2668 O O . PHE B 1 118 ? -2.477 7.867 9.32 1 97.69 118 PHE B O 1
ATOM 2675 N N . GLY B 1 119 ? -1.898 6.992 7.355 1 97 119 GLY B N 1
ATOM 2676 C CA . GLY B 1 119 ? -3.107 7.426 6.676 1 97 119 GLY B CA 1
ATOM 2677 C C . GLY B 1 119 ? -3.777 6.32 5.883 1 97 119 GLY B C 1
ATOM 2678 O O . GLY B 1 119 ? -3.381 5.156 5.973 1 97 119 GLY B O 1
ATOM 2679 N N . ASN B 1 120 ? -4.938 6.73 5.305 1 93.56 120 ASN B N 1
ATOM 2680 C CA . ASN B 1 120 ? -5.738 5.809 4.508 1 93.56 120 ASN B CA 1
ATOM 2681 C C . ASN B 1 120 ? -6.223 4.621 5.336 1 93.56 120 ASN B C 1
ATOM 2683 O O . ASN B 1 120 ? -6.164 3.477 4.887 1 93.56 120 ASN B O 1
ATOM 2687 N N . LEU B 1 121 ? -6.559 4.945 6.516 1 93 121 LEU B N 1
ATOM 2688 C CA . LEU B 1 121 ? -7.102 3.953 7.438 1 93 121 LEU B CA 1
ATOM 2689 C C . LEU B 1 121 ? -8.594 3.744 7.188 1 93 121 LEU B C 1
ATOM 2691 O O . LEU B 1 121 ? -9.367 4.707 7.188 1 93 121 LEU B O 1
ATOM 2695 N N . ARG B 1 122 ? -8.977 2.521 7.117 1 87.44 122 ARG B N 1
ATOM 2696 C CA . ARG B 1 122 ? -10.328 2.273 6.637 1 87.44 122 ARG B CA 1
ATOM 2697 C C . ARG B 1 122 ? -11.227 1.78 7.77 1 87.44 122 ARG B C 1
ATOM 2699 O O . ARG B 1 122 ? -12.453 1.778 7.637 1 87.44 122 ARG B O 1
ATOM 2706 N N . THR B 1 123 ? -10.633 1.37 8.852 1 89.94 123 THR B N 1
ATOM 2707 C CA . THR B 1 123 ? -11.414 0.832 9.961 1 89.94 123 THR B CA 1
ATOM 2708 C C . THR B 1 123 ? -10.883 1.34 11.297 1 89.94 123 THR B C 1
ATOM 2710 O O . THR B 1 123 ? -9.727 1.761 11.391 1 89.94 123 THR B O 1
ATOM 2713 N N . ARG B 1 124 ? -11.797 1.279 12.242 1 95.5 124 ARG B N 1
ATOM 2714 C CA . ARG B 1 124 ? -11.391 1.607 13.609 1 95.5 124 ARG B CA 1
ATOM 2715 C C . ARG B 1 124 ? -10.266 0.689 14.078 1 95.5 124 ARG B C 1
ATOM 2717 O O . ARG B 1 124 ? -9.312 1.143 14.711 1 95.5 124 ARG B O 1
ATOM 2724 N N . HIS B 1 125 ? -10.375 -0.488 13.742 1 92.19 125 HIS B N 1
ATOM 2725 C CA . HIS B 1 125 ? -9.398 -1.479 14.172 1 92.19 125 HIS B CA 1
ATOM 2726 C C . HIS B 1 125 ? -8.008 -1.163 13.617 1 92.19 125 HIS B C 1
ATOM 2728 O O . HIS B 1 125 ? -7.02 -1.212 14.352 1 92.19 125 HIS B O 1
ATOM 2734 N N . CYS B 1 126 ? -7.969 -0.847 12.422 1 91.12 126 CYS B N 1
ATOM 2735 C CA . CYS B 1 126 ? -6.699 -0.489 11.805 1 91.12 126 CYS B CA 1
ATOM 2736 C C . CYS B 1 126 ? -6.086 0.73 12.477 1 91.12 126 CYS B C 1
ATOM 2738 O O . CYS B 1 126 ? -4.891 0.742 12.781 1 91.12 126 CYS B O 1
ATOM 2740 N N . ALA B 1 127 ? -6.93 1.674 12.664 1 96.25 127 ALA B N 1
ATOM 2741 C CA . ALA B 1 127 ? -6.465 2.891 13.328 1 96.25 127 ALA B CA 1
ATOM 2742 C C . ALA B 1 127 ? -5.902 2.578 14.711 1 96.25 127 ALA B C 1
ATOM 2744 O O . ALA B 1 127 ? -4.816 3.049 15.062 1 96.25 127 ALA B O 1
ATOM 2745 N N . MET B 1 128 ? -6.547 1.784 15.422 1 95.94 128 MET B N 1
ATOM 2746 C CA . MET B 1 128 ? -6.109 1.41 16.766 1 95.94 128 MET B CA 1
ATOM 2747 C C . MET B 1 128 ? -4.797 0.636 16.703 1 95.94 128 MET B C 1
ATOM 2749 O O . MET B 1 128 ? -3.918 0.835 17.547 1 95.94 128 MET B O 1
ATOM 2753 N N . SER B 1 129 ? -4.641 -0.145 15.75 1 91.69 129 SER B N 1
ATOM 2754 C CA . SER B 1 129 ? -3.449 -0.977 15.625 1 91.69 129 SER B CA 1
ATOM 2755 C C . SER B 1 129 ? -2.203 -0.127 15.406 1 91.69 129 SER B C 1
ATOM 2757 O O . SER B 1 129 ? -1.161 -0.373 16.016 1 91.69 129 SER B O 1
ATOM 2759 N N . VAL B 1 130 ? -2.293 0.844 14.562 1 94.38 130 VAL B N 1
ATOM 2760 C CA . VAL B 1 130 ? -1.12 1.664 14.273 1 94.38 130 VAL B CA 1
ATOM 2761 C C . VAL B 1 130 ? -0.783 2.527 15.492 1 94.38 130 VAL B C 1
ATOM 2763 O O . VAL B 1 130 ? 0.391 2.76 15.789 1 94.38 130 VAL B O 1
ATOM 2766 N N . ALA B 1 131 ? -1.81 3.012 16.188 1 95.19 131 ALA B N 1
ATOM 2767 C CA . ALA B 1 131 ? -1.578 3.779 17.406 1 95.19 131 ALA B CA 1
ATOM 2768 C C . ALA B 1 131 ? -0.9 2.924 18.469 1 95.19 131 ALA B C 1
ATOM 2770 O O . ALA B 1 131 ? 0.047 3.369 19.125 1 95.19 131 ALA B O 1
ATOM 2771 N N . GLU B 1 132 ? -1.366 1.761 18.609 1 93.62 132 GLU B N 1
ATOM 2772 C CA . GLU B 1 132 ? -0.799 0.833 19.594 1 93.62 132 GLU B CA 1
ATOM 2773 C C . GLU B 1 132 ? 0.652 0.499 19.25 1 93.62 132 GLU B C 1
ATOM 2775 O O . GLU B 1 132 ? 1.473 0.304 20.156 1 93.62 132 GLU B O 1
ATOM 2780 N N . ALA B 1 133 ? 0.951 0.472 18 1 91.56 133 ALA B N 1
ATOM 2781 C CA . ALA B 1 133 ? 2.311 0.183 17.547 1 91.56 133 ALA B CA 1
ATOM 2782 C C . ALA B 1 133 ? 3.234 1.372 17.797 1 91.56 133 ALA B C 1
ATOM 2784 O O . ALA B 1 133 ? 4.449 1.271 17.609 1 91.56 133 ALA B O 1
ATOM 2785 N N . GLY B 1 134 ? 2.635 2.551 18.109 1 95.44 134 GLY B N 1
ATOM 2786 C CA . GLY B 1 134 ? 3.451 3.697 18.484 1 95.44 134 GLY B CA 1
ATOM 2787 C C . GLY B 1 134 ? 3.428 4.809 17.438 1 95.44 134 GLY B C 1
ATOM 2788 O O . GLY B 1 134 ? 4.309 5.668 17.438 1 95.44 134 GLY B O 1
ATOM 2789 N N . GLY B 1 135 ? 2.539 4.777 16.516 1 96.56 135 GLY B N 1
ATOM 2790 C CA . GLY B 1 135 ? 2.385 5.895 15.609 1 96.56 135 GLY B CA 1
ATOM 2791 C C . GLY B 1 135 ? 2.143 7.215 16.312 1 96.56 135 GLY B C 1
ATOM 2792 O O . GLY B 1 135 ? 1.44 7.266 17.328 1 96.56 135 GLY B O 1
ATOM 2793 N N . ASP B 1 136 ? 2.674 8.297 15.758 1 97.69 136 ASP B N 1
ATOM 2794 C CA . ASP B 1 136 ? 2.598 9.609 16.391 1 97.69 136 ASP B CA 1
ATOM 2795 C C . ASP B 1 136 ? 1.292 10.32 16.047 1 97.69 136 ASP B C 1
ATOM 2797 O O . ASP B 1 136 ? 0.839 11.195 16.781 1 97.69 136 ASP B O 1
ATOM 2801 N N . TYR B 1 137 ? 0.657 9.914 14.93 1 98.19 137 TYR B N 1
ATOM 2802 C CA . TYR B 1 137 ? -0.65 10.445 14.562 1 98.19 137 TYR B CA 1
ATOM 2803 C C . TYR B 1 137 ? -1.354 9.523 13.57 1 98.19 137 TYR B C 1
ATOM 2805 O O . TYR B 1 137 ? -0.716 8.68 12.938 1 98.19 137 TYR B O 1
ATOM 2813 N N . VAL B 1 138 ? -2.656 9.703 13.492 1 98.19 138 VAL B N 1
ATOM 2814 C CA . VAL B 1 138 ? -3.441 9.055 12.445 1 98.19 138 VAL B CA 1
ATOM 2815 C C . VAL B 1 138 ? -4.02 10.102 11.5 1 98.19 138 VAL B C 1
ATOM 2817 O O . VAL B 1 138 ? -4.324 11.227 11.922 1 98.19 138 VAL B O 1
ATOM 2820 N N . PHE B 1 139 ? -4.094 9.727 10.273 1 98.38 139 PHE B N 1
ATOM 2821 C CA . PHE B 1 139 ? -4.598 10.586 9.211 1 98.38 139 PHE B CA 1
ATOM 2822 C C . PHE B 1 139 ? -5.832 9.977 8.562 1 98.38 139 PHE B C 1
ATOM 2824 O O . PHE B 1 139 ? -5.738 8.961 7.867 1 98.38 139 PHE B O 1
ATOM 2831 N N . PHE B 1 140 ? -7 10.547 8.781 1 97.62 140 PHE B N 1
ATOM 2832 C CA . PHE B 1 140 ? -8.242 10.094 8.172 1 97.62 140 PHE B CA 1
ATOM 2833 C C . PHE B 1 140 ? -8.469 10.773 6.828 1 97.62 140 PHE B C 1
ATOM 2835 O O . PHE B 1 140 ? -9.102 11.836 6.758 1 97.62 140 PHE B O 1
ATOM 2842 N N . GLY B 1 141 ? -8.07 10.156 5.859 1 95.69 141 GLY B N 1
ATOM 2843 C CA . GLY B 1 141 ? -7.977 10.594 4.477 1 95.69 141 GLY B CA 1
ATOM 2844 C C . GLY B 1 141 ? -6.906 9.867 3.686 1 95.69 141 GLY B C 1
ATOM 2845 O O . GLY B 1 141 ? -6.211 9 4.227 1 95.69 141 GLY B O 1
ATOM 2846 N N . LYS B 1 142 ? -6.848 10.148 2.459 1 93.81 142 LYS B N 1
ATOM 2847 C CA . LYS B 1 142 ? -5.812 9.656 1.552 1 93.81 142 LYS B CA 1
ATOM 2848 C C . LYS B 1 142 ? -5.145 10.805 0.804 1 93.81 142 LYS B C 1
ATOM 2850 O O . LYS B 1 142 ? -5.824 11.688 0.27 1 93.81 142 LYS B O 1
ATOM 2855 N N . LEU B 1 143 ? -3.834 10.805 0.785 1 95.62 143 LEU B N 1
ATOM 2856 C CA . LEU B 1 143 ? -3.109 11.852 0.072 1 95.62 143 LEU B CA 1
ATOM 2857 C C . LEU B 1 143 ? -3.525 11.898 -1.394 1 95.62 143 LEU B C 1
ATOM 2859 O O . LEU B 1 143 ? -3.551 10.867 -2.07 1 95.62 143 LEU B O 1
ATOM 2863 N N . GLY B 1 144 ? -3.914 13.086 -1.84 1 92.94 144 GLY B N 1
ATOM 2864 C CA . GLY B 1 144 ? -4.277 13.297 -3.232 1 92.94 144 GLY B CA 1
ATOM 2865 C C . GLY B 1 144 ? -5.742 13.023 -3.512 1 92.94 144 GLY B C 1
ATOM 2866 O O . GLY B 1 144 ? -6.199 13.164 -4.648 1 92.94 144 GLY B O 1
ATOM 2867 N N . ALA B 1 145 ? -6.52 12.617 -2.537 1 88.62 145 ALA B N 1
ATOM 2868 C CA . ALA B 1 145 ? -7.902 12.211 -2.768 1 88.62 145 ALA B CA 1
ATOM 2869 C C . ALA B 1 145 ? -8.875 13.32 -2.385 1 88.62 145 ALA B C 1
ATOM 2871 O O . ALA B 1 145 ? -10.07 13.078 -2.219 1 88.62 145 ALA B O 1
ATOM 2872 N N . ASP B 1 146 ? -8.469 14.531 -2.229 1 83.44 146 ASP B N 1
ATOM 2873 C CA . ASP B 1 146 ? -9.312 15.641 -1.805 1 83.44 146 ASP B CA 1
ATOM 2874 C C . ASP B 1 146 ? -9.781 16.469 -3.002 1 83.44 146 ASP B C 1
ATOM 2876 O O . ASP B 1 146 ? -10 17.672 -2.885 1 83.44 146 ASP B O 1
ATOM 2880 N N . LYS B 1 147 ? -9.82 15.828 -4.152 1 81.62 147 LYS B N 1
ATOM 2881 C CA . LYS B 1 147 ? -10.242 16.547 -5.352 1 81.62 147 LYS B CA 1
ATOM 2882 C C . LYS B 1 147 ? -11.75 16.797 -5.336 1 81.62 147 LYS B C 1
ATOM 2884 O O . LYS B 1 147 ? -12.227 17.734 -5.977 1 81.62 147 LYS B O 1
ATOM 2889 N N . LYS B 1 148 ? -12.453 15.945 -4.543 1 79.19 148 LYS B N 1
ATOM 2890 C CA . LYS B 1 148 ? -13.891 16.156 -4.402 1 79.19 148 LYS B CA 1
ATOM 2891 C C . LYS B 1 148 ? -14.188 17.266 -3.395 1 79.19 148 LYS B C 1
ATOM 2893 O O . LYS B 1 148 ? -13.398 17.5 -2.479 1 79.19 148 LYS B O 1
ATOM 2898 N N . PRO B 1 149 ? -15.297 17.844 -3.617 1 76.81 149 PRO B N 1
ATOM 2899 C CA . PRO B 1 149 ? -15.625 18.984 -2.744 1 76.81 149 PRO B CA 1
ATOM 2900 C C . PRO B 1 149 ? -15.75 18.578 -1.277 1 76.81 149 PRO B C 1
ATOM 2902 O O . PRO B 1 149 ? -15.297 19.297 -0.39 1 76.81 149 PRO B O 1
ATOM 2905 N N . PHE B 1 150 ? -16.203 17.359 -1.045 1 78.31 150 PHE B N 1
ATOM 2906 C CA . PHE B 1 150 ? -16.453 16.953 0.334 1 78.31 150 PHE B CA 1
ATOM 2907 C C . PHE B 1 150 ? -15.508 15.844 0.764 1 78.31 150 PHE B C 1
ATOM 2909 O O . PHE B 1 150 ? -15.039 15.062 -0.067 1 78.31 150 PHE B O 1
ATOM 2916 N N . SER B 1 151 ? -15.281 15.914 2.1 1 80.25 151 SER B N 1
ATOM 2917 C CA . SER B 1 151 ? -14.578 14.773 2.682 1 80.25 151 SER B CA 1
ATOM 2918 C C . SER B 1 151 ? -15.406 13.5 2.564 1 80.25 151 SER B C 1
ATOM 2920 O O . SER B 1 151 ? -16.641 13.539 2.602 1 80.25 151 SER B O 1
ATOM 2922 N N . HIS B 1 152 ? -14.688 12.461 2.443 1 84.25 152 HIS B N 1
ATOM 2923 C CA . HIS B 1 152 ? -15.398 11.188 2.42 1 84.25 152 HIS B CA 1
ATOM 2924 C C . HIS B 1 152 ? -16.109 10.922 3.748 1 84.25 152 HIS B C 1
ATOM 2926 O O . HIS B 1 152 ? -15.484 11.023 4.812 1 84.25 152 HIS B O 1
ATOM 2932 N N . PRO B 1 153 ? -17.344 10.547 3.717 1 89.25 153 PRO B N 1
ATOM 2933 C CA . PRO B 1 153 ? -18.109 10.383 4.949 1 89.25 153 PRO B CA 1
ATOM 2934 C C . PRO B 1 153 ? -17.484 9.375 5.91 1 89.25 153 PRO B C 1
ATOM 2936 O O . PRO B 1 153 ? -17.531 9.57 7.129 1 89.25 153 PRO B O 1
ATOM 2939 N N . ARG B 1 154 ? -16.906 8.414 5.434 1 91.31 154 ARG B N 1
ATOM 2940 C CA . ARG B 1 154 ? -16.25 7.422 6.277 1 91.31 154 ARG B CA 1
ATOM 2941 C C 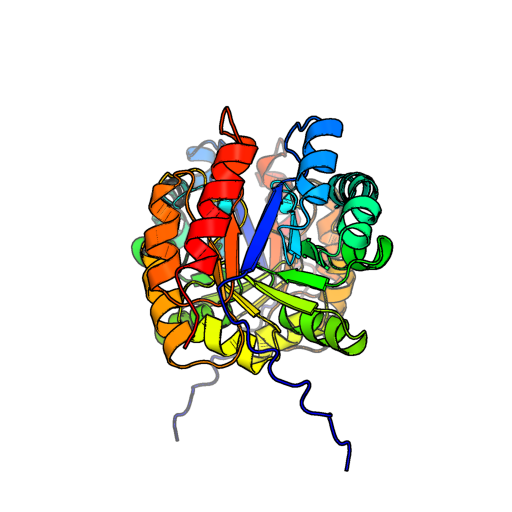. ARG B 1 154 ? -15.148 8.055 7.113 1 91.31 154 ARG B C 1
ATOM 2943 O O . ARG B 1 154 ? -15.008 7.758 8.297 1 91.31 154 ARG B O 1
ATOM 2950 N N . ASN B 1 155 ? -14.445 8.93 6.496 1 95.38 155 ASN B N 1
ATOM 2951 C CA . ASN B 1 155 ? -13.336 9.57 7.203 1 95.38 155 ASN B CA 1
ATOM 2952 C C . ASN B 1 155 ? -13.844 10.508 8.297 1 95.38 155 ASN B C 1
ATOM 2954 O O . ASN B 1 155 ? -13.258 10.57 9.383 1 95.38 155 ASN B O 1
ATOM 2958 N N . ILE B 1 156 ? -14.945 11.195 8 1 96.38 156 ILE B N 1
ATOM 2959 C CA . ILE B 1 156 ? -15.539 12.086 8.992 1 96.38 156 ILE B CA 1
ATOM 2960 C C . ILE B 1 156 ? -16 11.266 10.203 1 96.38 156 ILE B C 1
ATOM 2962 O O . ILE B 1 156 ? -15.703 11.625 11.344 1 96.38 156 ILE B O 1
ATOM 2966 N N . ALA B 1 157 ? -16.625 10.211 9.977 1 97.06 157 ALA B N 1
ATOM 2967 C CA . ALA B 1 157 ? -17.125 9.352 11.047 1 97.06 157 ALA B CA 1
ATOM 2968 C C . ALA B 1 157 ? -15.984 8.781 11.875 1 97.06 157 ALA B C 1
ATOM 2970 O O . ALA B 1 157 ? -16.031 8.797 13.109 1 97.06 157 ALA B O 1
ATOM 2971 N N . LEU B 1 158 ? -14.953 8.328 11.25 1 97.5 158 LEU B N 1
ATOM 2972 C CA . LEU B 1 158 ? -13.797 7.762 11.938 1 97.5 158 LEU B CA 1
ATOM 2973 C C . LEU B 1 158 ? -13.078 8.828 12.758 1 97.5 158 LEU B C 1
ATOM 2975 O O . LEU B 1 158 ? -12.68 8.578 13.898 1 97.5 158 LEU B O 1
ATOM 2979 N N . ALA B 1 159 ? -12.977 9.945 12.18 1 98 159 ALA B N 1
ATOM 2980 C CA . ALA B 1 159 ? -12.289 11.047 12.852 1 98 159 ALA B CA 1
ATOM 2981 C C . ALA B 1 159 ? -13.039 11.477 14.109 1 98 159 ALA B C 1
ATOM 2983 O O . ALA B 1 159 ? -12.438 11.695 15.164 1 98 159 ALA B O 1
ATOM 2984 N N . GLN B 1 160 ? -14.305 11.617 13.945 1 97.5 160 GLN B N 1
ATOM 2985 C CA . GLN B 1 160 ? -15.125 12 15.086 1 97.5 160 GLN B CA 1
ATOM 2986 C C . GLN B 1 160 ? -15.016 10.984 16.219 1 97.5 160 GLN B C 1
ATOM 2988 O O . GLN B 1 160 ? -14.789 11.352 17.375 1 97.5 160 GLN B O 1
ATOM 2993 N N . TRP B 1 161 ? -15.133 9.781 15.852 1 97.94 161 TRP B N 1
ATOM 2994 C CA . TRP B 1 161 ? -15 8.688 16.812 1 97.94 161 TRP B CA 1
ATOM 2995 C C . TRP B 1 161 ? -13.633 8.727 17.484 1 97.94 161 TRP B C 1
ATOM 2997 O O . TRP B 1 161 ? -13.531 8.656 18.719 1 97.94 161 TRP B O 1
ATOM 3007 N N . TRP B 1 162 ? -12.625 8.875 16.75 1 98.25 162 TRP B N 1
ATOM 3008 C CA . TRP B 1 162 ? -11.25 8.867 17.25 1 98.25 162 TRP B CA 1
ATOM 3009 C C . TRP B 1 162 ? -11.008 10.016 18.219 1 98.25 162 TRP B C 1
ATOM 3011 O O . TRP B 1 162 ? -10.5 9.812 19.328 1 98.25 162 TRP B O 1
ATOM 3021 N N . ALA B 1 163 ? -11.367 11.211 17.844 1 96.31 163 ALA B N 1
ATOM 3022 C CA . ALA B 1 163 ? -11.117 12.414 18.625 1 96.31 163 ALA B CA 1
ATOM 3023 C C . ALA B 1 163 ? -11.82 12.359 19.969 1 96.31 163 ALA B C 1
ATOM 3025 O O . ALA B 1 163 ? -11.359 12.953 20.953 1 96.31 163 ALA B O 1
ATOM 3026 N N . GLU B 1 164 ? -12.836 11.633 20.031 1 95.31 164 GLU B N 1
ATOM 3027 C CA . GLU B 1 164 ? -13.625 11.531 21.25 1 95.31 164 GLU B CA 1
ATOM 3028 C C . GLU B 1 164 ? -12.961 10.602 22.266 1 95.31 164 GLU B C 1
ATOM 3030 O O . GLU B 1 164 ? -13.133 10.773 23.469 1 95.31 164 GLU B O 1
ATOM 3035 N N . ILE B 1 165 ? -12.133 9.703 21.812 1 95.75 165 ILE B N 1
ATOM 3036 C CA . ILE B 1 165 ? -11.828 8.648 22.781 1 95.75 165 ILE B CA 1
ATOM 3037 C C . ILE B 1 165 ? -10.328 8.391 22.797 1 95.75 165 ILE B C 1
ATOM 3039 O O . ILE B 1 165 ? -9.805 7.801 23.75 1 95.75 165 ILE B O 1
ATOM 3043 N N . MET B 1 166 ? -9.602 8.766 21.812 1 96.5 166 MET B N 1
ATOM 3044 C CA . MET B 1 166 ? -8.195 8.383 21.719 1 96.5 166 MET B CA 1
ATOM 3045 C C . MET B 1 166 ? -7.289 9.57 22.031 1 96.5 166 MET B C 1
ATOM 3047 O O . MET B 1 166 ? -7.633 10.719 21.75 1 96.5 166 MET B O 1
ATOM 3051 N N . GLU B 1 167 ? -6.113 9.32 22.484 1 95.12 167 GLU B N 1
ATOM 3052 C CA . GLU B 1 167 ? -5.145 10.359 22.844 1 95.12 167 GLU B CA 1
ATOM 3053 C C . GLU B 1 167 ? -4.227 10.68 21.672 1 95.12 167 GLU B C 1
ATOM 3055 O O . GLU B 1 167 ? -3.875 11.836 21.438 1 95.12 167 GLU B O 1
ATOM 3060 N N . VAL B 1 168 ? -3.809 9.703 20.891 1 97.56 168 VAL B N 1
ATOM 3061 C CA . VAL B 1 168 ? -2.959 9.938 19.734 1 97.56 168 VAL B CA 1
ATOM 3062 C C . VAL B 1 168 ? -3.621 10.953 18.797 1 97.56 168 VAL B C 1
ATOM 3064 O O . VAL B 1 168 ? -4.781 10.781 18.422 1 97.56 168 VAL B O 1
ATOM 3067 N N . PRO B 1 169 ? -2.932 11.992 18.453 1 97.88 169 PRO B N 1
ATOM 3068 C CA . P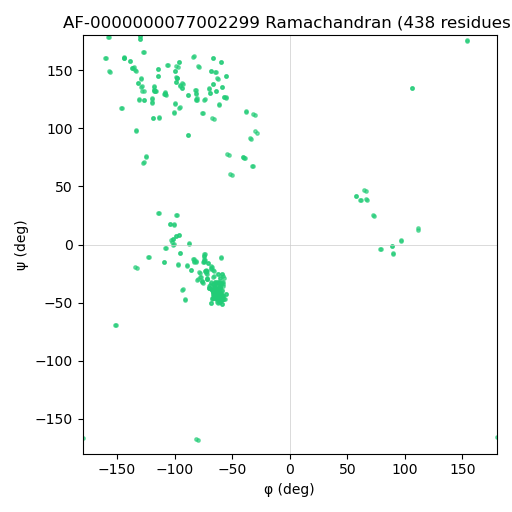RO B 1 169 ? -3.543 13.055 17.656 1 97.88 169 PRO B CA 1
ATOM 3069 C C . PRO B 1 169 ? -4.059 12.562 16.297 1 97.88 169 PRO B C 1
ATOM 3071 O O . PRO B 1 169 ? -3.551 11.57 15.773 1 97.88 169 PRO B O 1
ATOM 3074 N N . ALA B 1 170 ? -5.016 13.32 15.758 1 98.25 170 ALA B N 1
ATOM 3075 C CA . ALA B 1 170 ? -5.602 12.953 14.469 1 98.25 170 ALA B CA 1
ATOM 3076 C C . ALA B 1 170 ? -5.582 14.141 13.508 1 98.25 170 ALA B C 1
ATOM 3078 O O . ALA B 1 170 ? -5.742 15.289 13.922 1 98.25 170 ALA B O 1
ATOM 3079 N N . ILE B 1 171 ? -5.344 13.805 12.281 1 98.5 171 ILE B N 1
ATOM 3080 C CA . ILE B 1 171 ? -5.5 14.727 11.164 1 98.5 171 ILE B CA 1
ATOM 3081 C C . ILE B 1 171 ? -6.727 14.336 10.344 1 98.5 171 ILE B C 1
ATOM 3083 O O . ILE B 1 171 ? -6.867 13.18 9.938 1 98.5 171 ILE B O 1
ATOM 3087 N N . ILE B 1 172 ? -7.613 15.25 10.062 1 98.12 172 ILE B N 1
ATOM 3088 C CA . ILE B 1 172 ? -8.727 15.023 9.148 1 98.12 172 ILE B CA 1
ATOM 3089 C C . ILE B 1 172 ? -8.5 15.805 7.852 1 98.12 172 ILE B C 1
ATOM 3091 O O . ILE B 1 172 ? -8.156 16.984 7.883 1 98.12 172 ILE B O 1
ATOM 3095 N N . GLN B 1 173 ? -8.617 15.133 6.766 1 97.44 173 GLN B N 1
ATOM 3096 C CA . GLN B 1 173 ? -8.461 15.766 5.461 1 97.44 173 GLN B CA 1
ATOM 3097 C C . GLN B 1 173 ? -9.734 16.5 5.051 1 97.44 173 GLN B C 1
ATOM 3099 O O . GLN B 1 173 ? -10.805 15.898 4.969 1 97.44 173 GLN B O 1
ATOM 3104 N N . ALA B 1 174 ? -9.625 17.75 4.758 1 96.31 174 ALA B N 1
ATOM 3105 C CA . ALA B 1 174 ? -10.75 18.531 4.23 1 96.31 174 ALA B CA 1
ATOM 3106 C C . ALA B 1 174 ? -10.883 18.344 2.723 1 96.31 174 ALA B C 1
ATOM 3108 O O . ALA B 1 174 ? -9.93 17.922 2.057 1 96.31 174 ALA B O 1
ATOM 3109 N N . GLY B 1 175 ? -12.055 18.688 2.18 1 94.19 175 GLY B N 1
ATOM 3110 C CA . GLY B 1 175 ? -12.258 18.672 0.741 1 94.19 175 GLY B CA 1
ATOM 3111 C C . GLY B 1 175 ? -11.719 19.906 0.051 1 94.19 175 GLY B C 1
ATOM 3112 O O . GLY B 1 175 ? -10.93 20.656 0.632 1 94.19 175 GLY B O 1
ATOM 3113 N N . SER B 1 176 ? -12.117 20.062 -1.215 1 93.88 176 SER B N 1
ATOM 3114 C CA . SER B 1 176 ? -11.594 21.156 -2.014 1 93.88 176 SER B CA 1
ATOM 3115 C C . SER B 1 176 ? -12.367 22.453 -1.761 1 93.88 176 SER B C 1
ATOM 3117 O O . SER B 1 176 ? -11.898 23.531 -2.094 1 93.88 176 SER B O 1
ATOM 3119 N N . ASP B 1 177 ? -13.5 22.344 -1.149 1 92.44 177 ASP B N 1
ATOM 3120 C CA . ASP B 1 177 ? -14.336 23.516 -0.869 1 92.44 177 ASP B CA 1
ATOM 3121 C C . ASP B 1 177 ? -14.133 24 0.563 1 92.44 177 ASP B C 1
ATOM 3123 O O . ASP B 1 177 ? -14.047 23.188 1.493 1 92.44 177 ASP B O 1
ATOM 3127 N N . LEU B 1 178 ? -14.164 25.312 0.685 1 91.25 178 LEU B N 1
ATOM 3128 C CA . LEU B 1 178 ? -13.938 25.938 1.979 1 91.25 178 LEU B CA 1
ATOM 3129 C C . LEU B 1 178 ? -14.992 25.5 2.99 1 91.25 178 LEU B C 1
ATOM 3131 O O . LEU B 1 178 ? -14.703 25.375 4.184 1 91.25 178 LEU B O 1
ATOM 3135 N N . GLU B 1 179 ? -16.109 25.188 2.525 1 90.19 179 GLU B N 1
ATOM 3136 C CA . GLU B 1 179 ? -17.219 24.812 3.396 1 90.19 179 GLU B CA 1
ATOM 3137 C C . GLU B 1 179 ? -16.922 23.5 4.125 1 90.19 179 GLU B C 1
ATOM 3139 O O . GLU B 1 179 ? -17.5 23.234 5.18 1 90.19 179 GLU B O 1
ATOM 3144 N N . THR B 1 180 ? -16.078 22.75 3.605 1 92.94 180 THR B N 1
ATOM 3145 C CA . THR B 1 180 ? -15.773 21.438 4.191 1 92.94 180 THR B CA 1
ATOM 3146 C C . THR B 1 180 ? -14.938 21.594 5.461 1 92.94 180 THR B C 1
ATOM 3148 O O . THR B 1 180 ? -14.836 20.672 6.258 1 92.94 180 THR B O 1
ATOM 3151 N N . VAL B 1 181 ? -14.406 22.734 5.66 1 95.81 181 VAL B N 1
ATOM 3152 C CA . VAL B 1 181 ? -13.625 23.016 6.863 1 95.81 181 VAL B CA 1
ATOM 3153 C C . VAL B 1 181 ? -14.531 22.969 8.094 1 95.81 181 VAL B C 1
ATOM 3155 O O . VAL B 1 181 ? -14.133 22.469 9.141 1 95.81 181 VAL B O 1
ATOM 3158 N N . ASP B 1 182 ? -15.734 23.422 7.938 1 95.81 182 ASP B N 1
ATOM 3159 C CA . ASP B 1 182 ? -16.672 23.406 9.062 1 95.81 182 ASP B CA 1
ATOM 3160 C C . ASP B 1 182 ? -16.953 21.969 9.508 1 95.81 182 ASP B C 1
ATOM 3162 O O . ASP B 1 182 ? -17 21.688 10.703 1 95.81 182 ASP B O 1
ATOM 3166 N N . GLU B 1 183 ? -17.141 21.188 8.547 1 95.31 183 GLU B N 1
ATOM 3167 C CA . GLU B 1 183 ? -17.391 19.781 8.852 1 95.31 183 GLU B CA 1
ATOM 3168 C C . GLU B 1 183 ? -16.172 19.141 9.523 1 95.31 183 GLU B C 1
ATOM 3170 O O . GLU B 1 183 ? -16.312 18.359 10.461 1 95.31 183 GLU B O 1
ATOM 3175 N N . ALA B 1 184 ? -15.039 19.484 9.055 1 96.81 184 ALA B N 1
ATOM 3176 C CA . ALA B 1 184 ? -13.797 18.984 9.648 1 96.81 184 ALA B CA 1
ATOM 3177 C C . ALA B 1 184 ? -13.648 19.469 11.094 1 96.81 184 ALA B C 1
ATOM 3179 O O . ALA B 1 184 ? -13.273 18.688 11.969 1 96.81 184 ALA B O 1
ATOM 3180 N N . LEU B 1 185 ? -13.992 20.672 11.352 1 97.12 185 LEU B N 1
ATOM 3181 C CA . LEU B 1 185 ? -13.867 21.266 12.688 1 97.12 185 LEU B CA 1
ATOM 3182 C C . LEU B 1 185 ? -14.797 20.547 13.672 1 97.12 185 LEU B C 1
ATOM 3184 O O . LEU B 1 185 ? -14.445 20.391 14.844 1 97.12 185 LEU B O 1
ATOM 3188 N N . LYS B 1 186 ? -15.891 20.094 13.211 1 96.06 186 LYS B N 1
ATOM 3189 C CA . LYS B 1 186 ? -16.859 19.438 14.07 1 96.06 186 LYS B CA 1
ATOM 3190 C C . LYS B 1 186 ? -16.328 18.094 14.578 1 96.06 186 LYS B C 1
ATOM 3192 O O . LYS B 1 186 ? -16.797 17.578 15.586 1 96.06 186 LYS B O 1
ATOM 3197 N N . THR B 1 187 ? -15.367 17.531 13.906 1 97 187 THR B N 1
ATOM 3198 C CA . THR B 1 187 ? -14.805 16.25 14.328 1 97 187 THR B CA 1
ATOM 3199 C C . THR B 1 187 ? -13.961 16.406 15.586 1 97 187 THR B C 1
ATOM 3201 O O . THR B 1 187 ? -13.641 15.43 16.266 1 97 187 THR B O 1
ATOM 3204 N N . ALA B 1 188 ? -13.414 17.609 15.844 1 96.5 188 ALA B N 1
ATOM 3205 C CA . ALA B 1 188 ? -12.586 17.969 16.984 1 96.5 188 ALA B CA 1
ATOM 3206 C C . ALA B 1 188 ? -11.195 17.344 16.859 1 96.5 188 ALA B C 1
ATOM 3208 O O . ALA B 1 188 ? -10.516 17.125 17.875 1 96.5 188 ALA B O 1
ATOM 3209 N N . CYS B 1 189 ? -10.805 17.078 15.672 1 97.44 189 CYS B N 1
ATOM 3210 C CA . CYS B 1 189 ? -9.422 16.656 15.453 1 97.44 189 CYS B CA 1
ATOM 3211 C C . CYS B 1 189 ? -8.453 17.812 15.719 1 97.44 189 CYS B C 1
ATOM 3213 O O . CYS B 1 189 ? -8.781 18.969 15.477 1 97.44 189 CYS B O 1
ATOM 3215 N N . GLU B 1 190 ? -7.281 17.484 16.156 1 97.69 190 GLU B N 1
ATOM 3216 C CA . GLU B 1 190 ? -6.27 18.484 16.484 1 97.69 190 GLU B CA 1
ATOM 3217 C C . GLU B 1 190 ? -5.695 19.125 15.219 1 97.69 190 GLU B C 1
ATOM 3219 O O . GLU B 1 190 ? -5.16 20.234 15.266 1 97.69 190 GLU B O 1
ATOM 3224 N N . PHE B 1 191 ? -5.824 18.375 14.102 1 98.44 191 PHE B N 1
ATOM 3225 C CA . PHE B 1 191 ? -5.23 18.891 12.867 1 98.44 191 PHE B CA 1
ATOM 3226 C C . PHE B 1 191 ? -6.207 18.766 11.703 1 98.44 191 PHE B C 1
ATOM 3228 O O . PHE B 1 191 ? -7 17.812 11.648 1 98.44 191 PHE B O 1
ATOM 3235 N N . ILE B 1 192 ? -6.113 19.672 10.766 1 98.12 192 ILE B N 1
ATOM 3236 C CA . ILE B 1 192 ? -6.871 19.641 9.516 1 98.12 192 ILE B CA 1
ATOM 3237 C C . ILE B 1 192 ? -5.914 19.766 8.328 1 98.12 192 ILE B C 1
ATOM 3239 O O . ILE B 1 192 ? -5.121 20.703 8.25 1 98.12 192 ILE B O 1
ATOM 3243 N N . ALA B 1 193 ? -6 18.812 7.445 1 98.38 193 ALA B N 1
ATOM 3244 C CA . ALA B 1 193 ? -5.16 18.828 6.25 1 98.38 193 ALA B CA 1
ATOM 3245 C C . ALA B 1 193 ? -5.895 19.453 5.07 1 98.38 193 ALA B C 1
ATOM 3247 O O . ALA B 1 193 ? -7.062 19.141 4.816 1 98.38 193 ALA B O 1
ATOM 3248 N N . ILE B 1 194 ? -5.156 20.281 4.355 1 97.69 194 ILE B N 1
ATOM 3249 C CA . ILE B 1 194 ? -5.723 20.938 3.18 1 97.69 194 ILE B CA 1
ATOM 3250 C C . ILE B 1 194 ? -4.719 20.891 2.029 1 97.69 194 ILE B C 1
ATOM 3252 O O . ILE B 1 194 ? -3.506 20.844 2.256 1 97.69 194 ILE B O 1
ATOM 3256 N N . GLU B 1 195 ? -5.246 20.906 0.781 1 97.75 195 GLU B N 1
ATOM 3257 C CA . GLU B 1 195 ? -4.414 20.938 -0.418 1 97.75 195 GLU B CA 1
ATOM 3258 C C . GLU B 1 195 ? -5.137 21.625 -1.572 1 97.75 195 GLU B C 1
ATOM 3260 O O . GLU B 1 195 ? -4.852 22.781 -1.892 1 97.75 195 GLU B O 1
ATOM 3265 N N . GLU B 1 196 ? -6.168 20.984 -2.094 1 96.25 196 GLU B N 1
ATOM 3266 C CA . GLU B 1 196 ? -6.836 21.484 -3.291 1 96.25 196 GLU B CA 1
ATOM 3267 C C . GLU B 1 196 ? -7.473 22.844 -3.037 1 96.25 196 GLU B C 1
ATOM 3269 O O . GLU B 1 196 ? -7.52 23.688 -3.934 1 96.25 196 GLU B O 1
ATOM 3274 N N . MET B 1 197 ? -8.016 23.031 -1.884 1 95.06 197 MET B N 1
ATOM 3275 C CA . MET B 1 197 ? -8.68 24.297 -1.555 1 95.06 197 MET B CA 1
ATOM 3276 C C . MET B 1 197 ? -7.719 25.469 -1.678 1 95.06 197 MET B C 1
ATOM 3278 O O . MET B 1 197 ? -8.141 26.594 -1.938 1 95.06 197 MET B O 1
ATOM 3282 N N . ILE B 1 198 ? -6.402 25.25 -1.537 1 97 198 ILE B N 1
ATOM 3283 C CA . ILE B 1 198 ? -5.375 26.281 -1.64 1 97 198 ILE B CA 1
ATOM 3284 C C . ILE B 1 198 ? -4.883 26.375 -3.08 1 97 198 ILE B C 1
ATOM 3286 O O . ILE B 1 198 ? -4.902 27.453 -3.682 1 97 198 ILE B O 1
ATOM 3290 N N . PHE B 1 199 ? -4.562 25.266 -3.711 1 96.25 199 PHE B N 1
ATOM 3291 C CA . PHE B 1 199 ? -3.795 25.281 -4.949 1 96.25 199 PHE B CA 1
ATOM 3292 C C . PHE B 1 199 ? -4.723 25.375 -6.156 1 96.25 199 PHE B C 1
ATOM 3294 O O . PHE B 1 199 ? -4.277 25.719 -7.258 1 96.25 199 PHE B O 1
ATOM 3301 N N . ALA B 1 200 ? -5.98 25.078 -5.953 1 91.19 200 ALA B N 1
ATOM 3302 C CA . ALA B 1 200 ? -6.922 25.156 -7.066 1 91.19 200 ALA B CA 1
ATOM 3303 C C . ALA B 1 200 ? -7.777 26.406 -6.977 1 91.19 200 ALA B C 1
ATOM 3305 O O . ALA B 1 200 ? -8.672 26.625 -7.801 1 91.19 200 ALA B O 1
ATOM 3306 N N . HIS B 1 201 ? -7.551 27.25 -6.047 1 90.5 201 HIS B N 1
ATOM 3307 C CA . HIS B 1 201 ? -8.336 28.453 -5.855 1 90.5 201 HIS B CA 1
ATOM 3308 C C . HIS B 1 201 ? -7.641 29.672 -6.469 1 90.5 201 HIS B C 1
ATOM 3310 O O . HIS B 1 201 ? -6.414 29.766 -6.441 1 90.5 201 HIS B O 1
ATOM 3316 N N . ASP B 1 202 ? -8.461 30.656 -6.844 1 92.81 202 ASP B N 1
ATOM 3317 C CA . ASP B 1 202 ? -7.938 31.859 -7.477 1 92.81 202 ASP B CA 1
ATOM 3318 C C . ASP B 1 202 ? -7.32 32.781 -6.438 1 92.81 202 ASP B C 1
ATOM 3320 O O . ASP B 1 202 ? -6.434 33.594 -6.758 1 92.81 202 ASP B O 1
ATOM 3324 N N . HIS B 1 203 ? -7.797 32.719 -5.219 1 95.38 203 HIS B N 1
ATOM 3325 C CA . HIS B 1 203 ? -7.332 33.594 -4.141 1 95.38 203 HIS B CA 1
ATOM 3326 C C . HIS B 1 203 ? -6.918 32.781 -2.922 1 95.38 203 HIS B C 1
ATOM 3328 O O . HIS B 1 203 ? -7.559 32.844 -1.871 1 95.38 203 HIS B O 1
ATOM 3334 N N . PRO B 1 204 ? -5.84 32.062 -2.99 1 97.12 204 PRO B N 1
ATOM 3335 C CA . PRO B 1 204 ? -5.43 31.109 -1.965 1 97.12 204 PRO B CA 1
ATOM 3336 C C . PRO B 1 204 ? -5.184 31.766 -0.606 1 97.12 204 PRO B C 1
ATOM 3338 O O . PRO B 1 204 ? -5.48 31.172 0.432 1 97.12 204 PRO B O 1
ATOM 3341 N N . PHE B 1 205 ? -4.699 33 -0.587 1 97.81 205 PHE B N 1
ATOM 3342 C CA . PHE B 1 205 ? -4.363 33.625 0.68 1 97.81 205 PHE B CA 1
ATOM 3343 C C . PHE B 1 205 ? -5.629 34.094 1.41 1 97.81 205 PHE B C 1
ATOM 3345 O O . PHE B 1 205 ? -5.676 34.062 2.641 1 97.81 205 PHE B O 1
ATOM 3352 N N . ILE B 1 206 ? -6.621 34.469 0.672 1 97.12 206 ILE B N 1
ATOM 3353 C CA . ILE B 1 206 ? -7.906 34.781 1.281 1 97.12 206 ILE B CA 1
ATOM 3354 C C . ILE B 1 206 ? -8.516 33.531 1.902 1 97.12 206 ILE B C 1
ATOM 3356 O O . ILE B 1 206 ? -9.008 33.562 3.031 1 97.12 206 ILE B O 1
ATOM 3360 N N . VAL B 1 207 ? -8.445 32.469 1.206 1 97.25 207 VAL B N 1
ATOM 3361 C CA . VAL B 1 207 ? -8.953 31.203 1.683 1 97.25 207 VAL B CA 1
ATOM 3362 C C . VAL B 1 207 ? -8.219 30.797 2.957 1 97.25 207 VAL B C 1
ATOM 3364 O O . VAL B 1 207 ? -8.844 30.422 3.953 1 97.25 207 VAL B O 1
ATOM 3367 N N . LEU B 1 208 ? -6.914 30.938 2.934 1 98.31 208 LEU B N 1
ATOM 3368 C CA . LEU B 1 208 ? -6.09 30.578 4.082 1 98.31 208 LEU B CA 1
ATOM 3369 C C . LEU B 1 208 ? -6.465 31.406 5.309 1 98.31 208 LEU B C 1
ATOM 3371 O O . LEU B 1 208 ? -6.605 30.859 6.406 1 98.31 208 LEU B O 1
ATOM 3375 N N . ASP B 1 209 ? -6.645 32.625 5.094 1 97.81 209 ASP B N 1
ATOM 3376 C CA . ASP B 1 209 ? -7.008 33.5 6.199 1 97.81 209 ASP B CA 1
ATOM 3377 C C . ASP B 1 209 ? -8.352 33.125 6.801 1 97.81 209 ASP B C 1
ATOM 3379 O O . ASP B 1 209 ? -8.508 33.094 8.023 1 97.81 209 ASP B O 1
ATOM 3383 N N . LYS B 1 210 ? -9.242 32.812 5.965 1 97.5 210 LYS B N 1
ATOM 3384 C CA . LYS B 1 210 ? -10.562 32.375 6.43 1 97.5 210 LYS B CA 1
ATOM 3385 C C . LYS B 1 210 ? -10.484 31.094 7.234 1 97.5 210 LYS B C 1
ATOM 3387 O O . LYS B 1 210 ? -11.133 30.953 8.273 1 97.5 210 LYS B O 1
ATOM 3392 N N . ILE B 1 211 ? -9.711 30.188 6.797 1 98.06 211 ILE B N 1
ATOM 3393 C CA . ILE B 1 211 ? -9.586 28.906 7.477 1 98.06 211 ILE B CA 1
ATOM 3394 C C . ILE B 1 211 ? -8.938 29.109 8.844 1 98.06 211 ILE B C 1
ATOM 3396 O O . ILE B 1 211 ? -9.359 28.516 9.836 1 98.06 211 ILE B O 1
ATOM 3400 N N . LYS B 1 212 ? -7.941 29.906 8.883 1 97.75 212 LYS B N 1
ATOM 3401 C CA . LYS B 1 212 ? -7.273 30.203 10.148 1 97.75 212 LYS B CA 1
ATOM 3402 C C . LYS B 1 212 ? -8.25 30.781 11.164 1 97.75 212 LYS B C 1
ATOM 3404 O O . LYS B 1 212 ? -8.234 30.406 12.336 1 97.75 212 LYS B O 1
ATOM 3409 N N . GLU B 1 213 ? -9.008 31.656 10.648 1 97.25 213 GLU B N 1
ATOM 3410 C CA . GLU B 1 213 ? -10 32.281 11.523 1 97.25 213 GLU B CA 1
ATOM 3411 C C . GLU B 1 213 ? -11 31.25 12.047 1 97.25 213 GLU B C 1
ATOM 3413 O O . GLU B 1 213 ? -11.359 31.281 13.219 1 97.25 213 GLU B O 1
ATOM 3418 N N . LYS B 1 214 ? -11.43 30.422 11.195 1 97.38 214 LYS B N 1
ATOM 3419 C CA . LYS B 1 214 ? -12.352 29.359 11.602 1 97.38 214 LYS B CA 1
ATOM 3420 C C . LYS B 1 214 ? -11.727 28.469 12.672 1 97.38 214 LYS B C 1
ATOM 3422 O O . LYS B 1 214 ? -12.383 28.109 13.656 1 97.38 214 LYS B O 1
ATOM 3427 N N . CYS B 1 215 ? -10.492 28.141 12.477 1 97.38 215 CYS B N 1
ATOM 3428 C CA . CYS B 1 215 ? -9.797 27.297 13.438 1 97.38 215 CYS B CA 1
ATOM 3429 C C . CYS B 1 215 ? -9.695 27.984 14.797 1 97.38 215 CYS B C 1
ATOM 3431 O O . CYS B 1 215 ? -10 27.375 15.828 1 97.38 215 CYS B O 1
ATOM 3433 N N . LYS B 1 216 ? -9.336 29.203 14.82 1 95.88 216 LYS B N 1
ATOM 3434 C CA . LYS B 1 216 ? -9.156 29.953 16.062 1 95.88 216 LYS B CA 1
ATOM 3435 C C . LYS B 1 216 ? -10.484 30.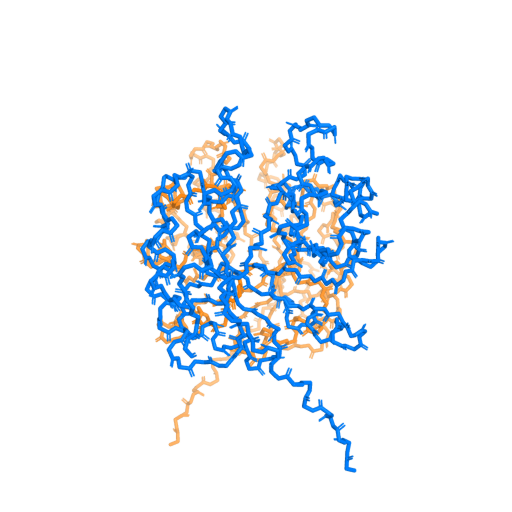125 16.797 1 95.88 216 LYS B C 1
ATOM 3437 O O . LYS B 1 216 ? -10.508 30.203 18.031 1 95.88 216 LYS B O 1
ATOM 3442 N N . SER B 1 217 ? -11.508 30.109 16.047 1 95.31 217 SER B N 1
ATOM 3443 C CA . SER B 1 217 ? -12.828 30.328 16.625 1 95.31 217 SER B CA 1
ATOM 3444 C C . SER B 1 217 ? -13.438 29.016 17.109 1 95.31 217 SER B C 1
ATOM 3446 O O . SER B 1 217 ? -14.578 28.984 17.594 1 95.31 217 SER B O 1
ATOM 3448 N N . HIS B 1 218 ? -12.766 27.922 16.969 1 93.94 218 HIS B N 1
ATOM 3449 C CA . HIS B 1 218 ? -13.234 26.609 17.406 1 93.94 218 HIS B CA 1
ATOM 3450 C C . HIS B 1 218 ? -12.234 25.953 18.344 1 93.94 218 HIS B C 1
ATOM 3452 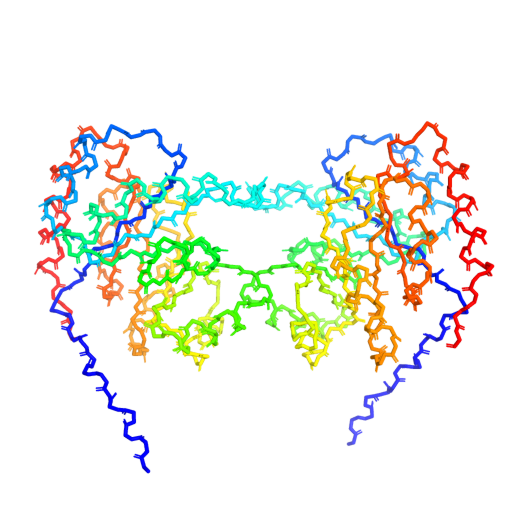O O . HIS B 1 218 ? -11.594 24.969 17.984 1 93.94 218 HIS B O 1
ATOM 3458 N N . PRO B 1 219 ? -12.18 26.391 19.562 1 91.56 219 PRO B N 1
ATOM 3459 C CA . PRO B 1 219 ? -11.203 25.844 20.5 1 91.56 219 PRO B CA 1
ATOM 3460 C C . PRO B 1 219 ? -11.422 24.359 20.781 1 91.56 219 PRO B C 1
ATOM 3462 O O . PRO B 1 219 ? -12.562 23.891 20.797 1 91.56 219 PRO B O 1
ATOM 3465 N N . LEU B 1 220 ? -10.312 23.703 20.922 1 89.94 220 LEU B N 1
ATOM 3466 C CA . LEU B 1 220 ? -10.359 22.297 21.312 1 89.94 220 LEU B CA 1
ATOM 3467 C C . LEU B 1 220 ? -10.539 22.156 22.812 1 89.94 220 LEU B C 1
ATOM 3469 O O . LEU B 1 220 ? -10 22.953 23.594 1 89.94 220 LEU B O 1
ATOM 3473 N N . LEU B 1 221 ? -11.5 21.328 23.297 1 74.94 221 LEU B N 1
ATOM 3474 C CA . LEU B 1 221 ? -11.805 21.156 24.719 1 74.94 221 LEU B CA 1
ATOM 3475 C C . LEU B 1 221 ? -10.781 20.25 25.391 1 74.94 221 LEU B C 1
ATOM 3477 O O . LEU B 1 221 ? -10.234 19.344 24.766 1 74.94 221 LEU B O 1
#

InterPro domains:
  IPR013785 Aldolase-type TIM barrel [G3DSA:3.20.20.70] (25-218)
  IPR022998 Thiamine phosphate synthase/TenI [PF02581] (58-195)
  IPR022998 Thiamine phosphate synthase/TenI [cd00564] (42-204)
  IPR036206 Thiamin phosphate synthase superfamily [SSF51391] (33-215)

Radius of gyration: 24.09 Å; Cα contacts (8 Å, |Δi|>4): 817; chains: 2; bounding box: 37×68×66 Å

Solvent-accessible surface area (backbone atoms only — not comparable to full-atom values): 23634 Å² total; per-residue (Å²): 129,83,71,72,69,72,69,73,78,80,79,60,63,30,42,39,35,30,37,48,43,53,66,79,58,90,68,60,66,66,57,54,50,55,56,41,68,63,53,67,36,59,26,37,41,41,34,45,94,56,50,92,79,52,89,50,58,67,47,41,59,49,45,56,70,45,44,62,60,40,48,74,38,64,16,45,40,27,26,43,78,37,70,66,47,21,58,75,66,63,42,49,19,36,35,36,51,49,35,73,46,47,66,59,52,48,55,56,37,50,76,70,74,32,48,36,30,39,29,53,57,88,45,70,65,43,48,51,50,46,45,73,74,62,38,60,31,42,32,31,42,51,92,88,65,32,77,42,53,58,50,57,65,69,34,52,54,50,39,30,55,40,47,73,74,49,80,66,44,36,31,36,43,31,13,29,34,76,72,26,48,59,62,49,57,72,27,57,34,52,25,39,30,42,40,46,41,44,76,73,40,96,54,34,69,60,50,49,52,52,50,52,51,54,26,67,71,45,60,52,132,130,81,71,72,71,73,68,73,77,81,78,59,63,30,42,40,35,30,38,49,43,55,65,78,58,91,66,59,66,67,57,53,51,55,58,42,67,65,52,67,35,58,29,36,41,39,35,45,95,56,51,93,79,53,89,50,58,67,50,40,57,49,45,55,70,45,44,61,58,41,48,74,40,64,15,43,39,27,26,43,78,36,68,67,50,22,57,76,65,63,42,49,19,36,34,35,54,48,35,74,46,46,65,59,51,48,54,56,36,50,75,68,73,33,47,36,30,39,28,53,56,86,43,72,65,43,49,51,50,47,47,72,75,62,39,60,29,41,31,31,42,52,94,87,64,31,79,42,52,57,50,58,65,67,32,52,54,51,38,31,56,40,47,72,74,50,80,66,43,36,32,38,43,32,11,29,36,76,73,26,47,60,62,48,58,71,28,57,34,53,24,39,30,43,40,45,41,44,78,73,41,96,55,34,68,61,52,50,52,52,51,52,50,54,27,67,73,46,62,52,131

Organism: NCBI:txid1094491

Sequence (442 aa):
MVHQKNKPIEHYSFPQLVLTLDVRRIIDPVFLRQLLQTKSFACVILYDSFVNQGDGAFLQNSAQIYADDIQQNGAALIIAEDSRVAGRIKADGMHLESGLDAFDVLENQKKNKKIVGFGNLRTRHCAMSVAEAGGDYVFFGKLGADKKPFSHPRNIALAQWWAEIMEVPAIIQAGSDLETVDEALKTACEFIAIEEMIFAHDHPFIVLDKIKEKCKSHPLLMVHQKNKPIEHYSFPQLVLTLDVRRIIDPVFLRQLLQTKSFACVILYDSFVNQGDGAFLQNSAQIYADDIQQNGAALIIAEDSRVAGRIKADGMHLESGLDAFDVLENQKKNKKIVGFGNLRTRHCAMSVAEAGGDYVFFGKLGADKKPFSHPRNIALAQWWAEIMEVPAIIQAGSDLETVDEALKTACEFIAIEEMIFAHDHPFIVLDKIKEKCKSHPLL

Nearest PDB structures (foldseek):
  1g4t-assembly1_A  TM=8.225E-01  e=5.052E-11  Bacillus subtilis
  1g4e-assembly2_B  TM=8.416E-01  e=2.966E-10  Bacillus subtilis
  1g67-assembly1_A  TM=8.070E-01  e=5.805E-10  Bacillus subtilis
  3nl6-assembly1_B-2  TM=7.767E-01  e=3.984E-07  Nakaseomyces glabratus
  3nl6-assembly1_C-2  TM=7.509E-01  e=6.603E-06  Nakaseomyces glabratus

Foldseek 3Di:
DPCPPPPPLPAFFWAAEEEEDALPDDDDPVVVLVVLLVLRHQAYEYEHPCVVVDPCVSVLVSCLVCVCSNVVSNHFYEYEPDVPSCVVSVGQAYEYADDPCLLVSVVVCVVVVHAYEYEPDQDLVSVVVVVVSPHQEYELDDRPPQADQAFDPSSLVSLLVCQVPHSRAYEYEGHLHLVNLVSVLVSLGNYYYYYNVQPVDPCNVVSSVVSSVVRNVRTRD/DPCPPPPPLPAFFWAAEEEEDALPDDDDPVVVLVVLLVLRHQAYEYEHPCVVVDDCVSVLVSCLVCVCSNVVSNHFYEYEPDVPSCVVSVGQAYEYADDPCLLVSVVVCVVVVHAYEYEPDQDLVSVVVVVVSPHQEYELDDRPPQADQAFDPSSLVSLLVCQVPHSRAYEYEGHLHLVNLVSVLVSLGNYYYYYNVQPVDPCNVVSSVVSSVVRNVRTRD

Secondary structure (DSSP, 8-state):
------------SSPEEEEEEETTS---HHHHHHHHHT--EEEEEEE-TTGGGS-SHHHHHHHHHHHHHHHHTTPEEEEES-HHHHHHTT-SEEEES--TTHHHHHHHHHHTT-EEEEE---SHHHHHHHHHTT-SEEEES-TT-TTSSS--HHHHHHHHHHHHH--S-EEEE--SSTTHHHHHHHTT-SEEEESHHHHTSS-HHHHHHHHHHHHHTS---/------------SSPEEEEEEETTS---HHHHHHHHHT--EEEEEEE-TTGGGS-SHHHHHHHHHHHHHHHHTTPEEEEES-HHHHHHTT-SEEEES--TTHHHHHHHHHHTT-EEEEE---SHHHHHHHHHTT-SEEEES-TT-TTSSS--HHHHHHHHHHHHH--S-EEEE--SSTTHHHHHHHTT-SEEEESHHHHTSS-HHHHHHHHHHHHHTS---